Protein AF-A0A3D5HAM0-F1 (afdb_monomer)

Foldseek 3Di:
DALQLCLQPDPDCVSVVDDLCVVLVPDDLVSLVVNLVVLVVQLVPDPDLSSVLSSLVSLLCCLPPRNAVDPVAAEDDDQPPVLVVCVVVLVLVVSLVSLVVCCVVPNHHNNSSVSSSSSSVSVSLVSVLVVLVVVLCVQPPCVQLQVDQDLVSQPWAFDVQQLDDDPNFGDKFKFFFFFKDFPPVLVQCLQPNNCSSPVVSSDTDIDGFFDDDDDPVDPDDGGRQKMKMKHKDQALWEWEAEPAVRDIDTGWALVSLLPLPPDPCSLVSLLCCLLSLPRPSNRPHPDTSSSNQCVHYRHSMYMYMYIYGHPDDPPNPRLRSLRNSLRSSLCSCLRGVVFVDSDDDGDPSVVVSSLSSSCSSCSSSPVSGGSPRD

Solvent-accessible surface area (backbone atoms only — not comparable to full-atom values): 20074 Å² total; per-residue (Å²): 135,54,69,68,59,51,34,68,69,39,84,51,61,88,54,35,72,55,59,70,63,70,56,56,74,76,49,51,71,66,55,52,50,54,42,43,54,48,37,56,56,44,37,74,70,46,90,44,68,66,55,27,40,51,33,26,49,49,48,16,46,40,30,61,68,45,53,65,71,38,90,86,37,45,84,46,67,81,64,60,63,70,28,52,52,27,45,76,71,68,37,29,68,62,15,40,54,47,42,52,50,48,32,71,76,73,47,67,25,36,29,42,26,49,49,42,16,52,32,29,45,51,43,34,51,50,55,52,48,49,48,48,53,53,56,39,40,67,42,89,92,34,52,60,35,70,63,28,63,48,51,87,62,56,85,55,38,51,40,71,73,45,73,48,60,58,96,89,36,52,43,72,49,79,31,73,35,48,33,43,44,67,75,64,65,42,88,56,19,48,26,60,69,50,24,67,78,38,54,92,61,43,52,82,54,70,48,76,42,57,50,55,74,92,46,94,86,53,86,58,70,64,35,50,34,31,37,23,34,40,34,57,40,90,42,49,30,45,35,42,35,31,67,71,76,72,42,77,48,80,34,64,40,49,69,61,47,73,42,40,78,82,50,98,52,19,60,58,36,20,16,42,31,42,39,43,81,44,31,66,38,41,69,92,53,93,70,60,41,42,59,33,28,28,59,31,71,31,79,63,18,21,39,36,40,42,35,40,60,60,94,68,66,90,88,70,74,32,44,57,69,43,36,45,29,30,29,42,21,47,41,47,22,27,45,35,58,73,39,98,53,84,66,80,85,75,53,74,70,53,49,53,52,36,22,41,26,24,55,45,16,38,48,69,52,65,67,66,65,49,64,86,54,70

Radius of gyration: 24.08 Å; Cα contacts (8 Å, |Δi|>4): 640; chains: 1; bounding box: 65×46×70 Å

Structure (mmCIF, N/CA/C/O backbone):
data_AF-A0A3D5HAM0-F1
#
_entry.id   AF-A0A3D5HAM0-F1
#
loop_
_atom_site.group_PDB
_atom_site.id
_atom_site.type_symbol
_atom_site.label_atom_id
_atom_site.label_alt_id
_atom_site.label_comp_id
_atom_site.label_asym_id
_atom_site.label_entity_id
_atom_site.label_seq_id
_atom_site.pdbx_PDB_ins_code
_atom_site.Cartn_x
_atom_site.Cartn_y
_atom_site.Cartn_z
_atom_site.occupancy
_atom_site.B_iso_or_equiv
_atom_site.auth_seq_id
_atom_site.auth_comp_id
_atom_site.auth_asym_id
_atom_site.auth_atom_id
_atom_site.pdbx_PDB_model_num
ATOM 1 N N . MET A 1 1 ? -15.573 15.639 30.002 1.00 70.69 1 MET A N 1
ATOM 2 C CA . MET A 1 1 ? -14.143 15.596 29.634 1.00 70.69 1 MET A CA 1
ATOM 3 C C . MET A 1 1 ? -13.848 14.141 29.339 1.00 70.69 1 MET A C 1
ATOM 5 O O . MET A 1 1 ? -14.270 13.322 30.144 1.00 70.69 1 MET A O 1
ATOM 9 N N . SER A 1 2 ? -13.308 13.828 28.163 1.00 93.50 2 SER A N 1
ATOM 10 C CA . SER A 1 2 ? -13.129 12.442 27.709 1.00 93.50 2 SER A CA 1
ATOM 11 C C . SER A 1 2 ? -11.751 11.949 28.122 1.00 93.50 2 SER A C 1
ATOM 13 O O . SER A 1 2 ? -10.744 12.552 27.752 1.00 93.50 2 SER A O 1
ATOM 15 N N . VAL A 1 3 ? -11.723 10.850 28.871 1.00 94.75 3 VAL A N 1
ATOM 16 C CA . VAL A 1 3 ? -10.484 10.238 29.362 1.00 94.75 3 VAL A CA 1
ATOM 17 C C . VAL A 1 3 ? -9.648 9.741 28.186 1.00 94.75 3 VAL A C 1
ATOM 19 O O . VAL A 1 3 ? -8.428 9.886 28.179 1.00 94.75 3 VAL A O 1
ATOM 22 N N . LEU A 1 4 ? -10.294 9.190 27.156 1.00 96.50 4 LEU A N 1
ATOM 23 C CA . LEU A 1 4 ? -9.589 8.621 26.012 1.00 96.50 4 LEU A CA 1
ATOM 24 C C . LEU A 1 4 ? -8.980 9.686 25.097 1.00 96.50 4 LEU A C 1
ATOM 26 O O . LEU A 1 4 ? -7.901 9.464 24.548 1.00 96.50 4 LEU A O 1
ATOM 30 N N . ILE A 1 5 ? -9.616 10.852 24.958 1.00 97.00 5 ILE A N 1
ATOM 31 C CA . ILE A 1 5 ? -9.015 11.990 24.248 1.00 97.00 5 ILE A CA 1
ATOM 32 C C . ILE A 1 5 ? -7.790 12.507 25.009 1.00 97.00 5 ILE A C 1
ATOM 34 O O . ILE A 1 5 ? -6.772 12.809 24.381 1.00 97.00 5 ILE A O 1
ATOM 38 N N . ASP A 1 6 ? -7.860 12.574 26.340 1.00 95.19 6 ASP A N 1
ATOM 39 C CA . ASP A 1 6 ? -6.725 12.994 27.165 1.00 95.19 6 ASP A CA 1
ATOM 40 C C . ASP A 1 6 ? -5.535 12.033 27.000 1.00 95.19 6 ASP A C 1
ATOM 42 O O . ASP A 1 6 ? -4.405 12.493 26.839 1.00 95.19 6 ASP A O 1
ATOM 46 N N . LEU A 1 7 ? -5.782 10.717 26.910 1.00 94.44 7 LEU A N 1
ATOM 47 C CA . LEU A 1 7 ? -4.746 9.726 26.579 1.00 94.44 7 LEU A CA 1
ATOM 48 C C . LEU A 1 7 ? -4.108 9.976 25.206 1.00 94.44 7 LEU A C 1
ATOM 50 O O . LEU A 1 7 ? -2.889 9.889 25.070 1.00 94.44 7 LEU A O 1
ATOM 54 N N . ILE A 1 8 ? -4.909 10.290 24.182 1.00 94.31 8 ILE A N 1
ATOM 55 C CA . ILE A 1 8 ? -4.401 10.535 22.823 1.00 94.31 8 ILE A CA 1
ATOM 56 C C . ILE A 1 8 ? -3.530 11.797 22.777 1.00 94.31 8 ILE A C 1
ATOM 58 O O . ILE A 1 8 ? -2.503 11.805 22.100 1.00 94.31 8 ILE A O 1
ATOM 62 N N . ARG A 1 9 ? -3.929 12.864 23.476 1.00 94.38 9 ARG A N 1
ATOM 63 C CA . ARG A 1 9 ? -3.245 14.170 23.441 1.00 94.38 9 ARG A CA 1
ATOM 64 C C . ARG A 1 9 ? -2.096 14.293 24.437 1.00 94.38 9 ARG A C 1
ATOM 66 O O . ARG A 1 9 ? -1.360 15.280 24.389 1.00 94.38 9 ARG A O 1
ATOM 73 N N . ALA A 1 10 ? -1.964 13.341 25.355 1.00 92.88 10 ALA A N 1
ATOM 74 C CA . ALA A 1 10 ? -0.948 13.372 26.389 1.00 92.88 10 ALA A CA 1
ATOM 75 C C . ALA A 1 10 ? 0.463 13.438 25.786 1.00 92.88 10 ALA A C 1
ATOM 77 O O . ALA A 1 10 ? 0.860 12.615 24.963 1.00 92.88 10 ALA A O 1
ATOM 78 N N . THR A 1 11 ? 1.239 14.417 26.244 1.00 89.38 11 THR A N 1
ATOM 79 C CA . THR A 1 11 ? 2.674 14.527 25.950 1.00 89.38 11 THR A CA 1
ATOM 80 C C . THR A 1 11 ? 3.533 13.851 27.016 1.00 89.38 11 THR A C 1
ATOM 82 O O . THR A 1 11 ? 4.678 13.499 26.745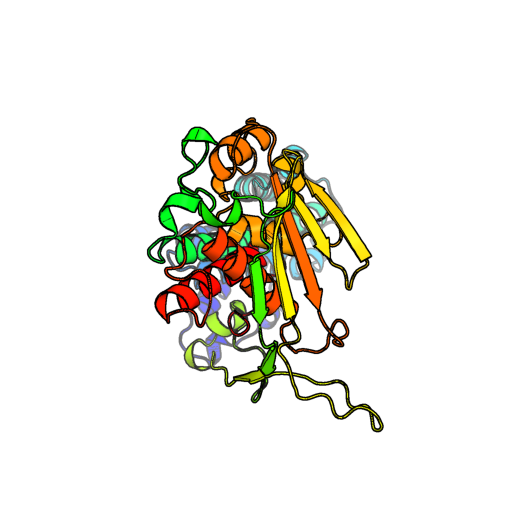 1.00 89.38 11 THR A O 1
ATOM 85 N N . ASP A 1 12 ? 2.987 13.659 28.218 1.00 90.94 12 ASP A N 1
ATOM 86 C CA . ASP A 1 12 ? 3.627 12.926 29.305 1.00 90.94 12 ASP A CA 1
ATOM 87 C C . ASP A 1 12 ? 3.545 11.405 29.057 1.00 90.94 12 ASP A C 1
ATOM 89 O O . ASP A 1 12 ? 2.431 10.870 28.989 1.00 90.94 12 ASP A O 1
ATOM 93 N N . PRO A 1 13 ? 4.684 10.687 28.961 1.00 87.75 13 PRO A N 1
ATOM 94 C CA . PRO A 1 13 ? 4.701 9.246 28.716 1.00 87.75 13 PRO A CA 1
ATOM 95 C C . PRO A 1 13 ? 3.911 8.433 29.745 1.00 87.75 13 PRO A C 1
ATOM 97 O O . PRO A 1 13 ? 3.256 7.462 29.378 1.00 87.75 13 PRO A O 1
ATOM 100 N N . ALA A 1 14 ? 3.902 8.842 31.022 1.00 91.25 14 ALA A N 1
ATOM 101 C CA . ALA A 1 14 ? 3.184 8.104 32.065 1.00 91.25 14 ALA A CA 1
ATOM 102 C C . ALA A 1 14 ? 1.659 8.102 31.854 1.00 91.25 14 ALA A C 1
ATOM 104 O O . ALA A 1 14 ? 0.966 7.192 32.317 1.00 91.25 14 ALA A O 1
ATOM 105 N N . THR A 1 15 ? 1.141 9.099 31.137 1.00 91.19 15 THR A N 1
ATOM 106 C CA . THR A 1 15 ? -0.264 9.174 30.729 1.00 91.19 15 THR A CA 1
ATOM 107 C C . THR A 1 15 ? -0.470 8.570 29.340 1.00 91.19 15 THR A C 1
ATOM 109 O O . THR A 1 15 ? -1.330 7.711 29.168 1.00 91.19 15 THR A O 1
ATOM 112 N N . ARG A 1 16 ? 0.346 8.965 28.356 1.00 88.12 16 ARG A N 1
ATOM 113 C CA . ARG A 1 16 ? 0.232 8.545 26.948 1.00 88.12 16 ARG A CA 1
ATOM 114 C C . ARG A 1 16 ? 0.349 7.031 26.759 1.00 88.12 16 ARG A C 1
ATOM 116 O O . ARG A 1 16 ? -0.377 6.454 25.952 1.00 88.12 16 ARG A O 1
ATOM 123 N N . ASP A 1 17 ? 1.247 6.388 27.504 1.00 88.69 17 ASP A N 1
ATOM 124 C CA . ASP A 1 17 ? 1.588 4.974 27.314 1.00 88.69 17 ASP A CA 1
ATOM 125 C C . ASP A 1 17 ? 0.635 4.030 28.081 1.00 88.69 17 ASP A C 1
ATOM 127 O O . ASP A 1 17 ? 0.865 2.820 28.167 1.00 88.69 17 ASP A O 1
ATOM 131 N N . GLN A 1 18 ? -0.462 4.555 28.639 1.00 92.19 18 GLN A N 1
ATOM 132 C CA . GLN A 1 18 ? -1.495 3.740 29.271 1.00 92.19 18 GLN A CA 1
ATOM 133 C C . GLN A 1 18 ? -2.333 2.995 28.226 1.00 92.19 18 GLN A C 1
ATOM 135 O O . GLN A 1 18 ? -2.742 3.532 27.195 1.00 92.19 18 GLN A O 1
ATOM 140 N N . ALA A 1 19 ? -2.631 1.728 28.511 1.00 92.94 19 ALA A N 1
ATOM 141 C CA . ALA A 1 19 ? -3.446 0.911 27.627 1.00 92.94 19 ALA A CA 1
ATOM 142 C C . ALA A 1 19 ? -4.915 1.359 27.655 1.00 92.94 19 ALA A C 1
ATOM 144 O O . ALA A 1 19 ? -5.511 1.449 28.727 1.00 92.94 19 ALA A O 1
ATOM 145 N N . LEU A 1 20 ? -5.536 1.489 26.477 1.00 94.69 20 LEU A N 1
ATOM 146 C CA . LEU A 1 20 ? -6.986 1.696 26.319 1.00 94.69 20 LEU A CA 1
ATOM 147 C C . LEU A 1 20 ? -7.808 0.741 27.205 1.00 94.69 20 LEU A C 1
ATOM 149 O O . LEU A 1 20 ? -8.754 1.138 27.881 1.00 94.69 20 LEU A O 1
ATOM 153 N N . ASN A 1 21 ? -7.390 -0.525 27.238 1.00 94.62 21 ASN A N 1
ATOM 154 C CA . ASN A 1 21 ? -8.035 -1.584 28.003 1.00 94.62 21 ASN A CA 1
ATOM 155 C C . ASN A 1 21 ? -8.110 -1.288 29.516 1.00 94.62 21 ASN A C 1
ATOM 157 O O . ASN A 1 21 ? -9.056 -1.727 30.161 1.00 94.62 21 ASN A O 1
ATOM 161 N N . ALA A 1 22 ? -7.163 -0.528 30.083 1.00 94.19 22 ALA A N 1
ATOM 162 C CA . ALA A 1 22 ? -7.180 -0.175 31.504 1.00 94.19 22 ALA A CA 1
ATOM 163 C C . ALA A 1 22 ? -8.411 0.673 31.870 1.00 94.19 22 ALA A C 1
ATOM 165 O O . ALA A 1 22 ? -9.035 0.447 32.905 1.00 94.19 22 ALA A O 1
ATOM 166 N N . PHE A 1 23 ? -8.805 1.594 30.986 1.00 94.56 23 PHE A N 1
ATOM 167 C CA . PHE A 1 23 ? -10.046 2.349 31.130 1.00 94.56 23 PHE A CA 1
ATOM 168 C C . PHE A 1 23 ? -11.264 1.471 30.806 1.00 94.56 23 PHE A C 1
ATOM 170 O O . PHE A 1 23 ? -12.176 1.337 31.622 1.00 94.56 23 PHE A O 1
ATOM 177 N N . CYS A 1 24 ? -11.261 0.806 29.645 1.00 95.81 24 CYS A N 1
ATOM 178 C CA . CYS A 1 24 ? -12.450 0.117 29.140 1.00 95.81 24 CYS A CA 1
ATOM 179 C C . CYS A 1 24 ? -12.922 -1.066 29.999 1.00 95.81 24 CYS A C 1
ATOM 181 O O . CYS A 1 24 ? -14.103 -1.389 29.966 1.00 95.81 24 CYS A O 1
ATOM 183 N N . GLN A 1 25 ? -12.040 -1.716 30.766 1.00 92.94 25 GLN A N 1
ATOM 184 C CA . GLN A 1 25 ? -12.426 -2.838 31.634 1.00 92.94 25 GLN A CA 1
ATOM 185 C C . GLN A 1 25 ? -13.289 -2.432 32.832 1.00 92.94 25 GLN A C 1
ATOM 187 O O . GLN A 1 25 ? -14.061 -3.253 33.322 1.00 92.94 25 GLN A O 1
ATOM 192 N N . SER A 1 26 ? -13.130 -1.204 33.328 1.00 93.06 26 SER A N 1
ATOM 193 C CA . SER A 1 26 ? -13.874 -0.708 34.495 1.00 93.06 26 SER A CA 1
ATOM 194 C C . SER A 1 26 ? -15.032 0.219 34.121 1.00 93.06 26 SER A C 1
ATOM 196 O O . SER A 1 26 ? -15.897 0.477 34.959 1.00 93.06 26 SER A O 1
ATOM 198 N N . ALA A 1 27 ? -15.067 0.691 32.873 1.00 96.00 27 ALA A N 1
ATOM 199 C CA . ALA A 1 27 ? -16.116 1.556 32.359 1.00 96.00 27 ALA A CA 1
ATOM 200 C C . ALA A 1 27 ? -17.463 0.824 32.226 1.00 96.00 27 ALA A C 1
ATOM 202 O O . ALA A 1 27 ? -17.538 -0.326 31.788 1.00 96.00 27 ALA A O 1
ATOM 203 N N . THR A 1 28 ? -18.549 1.516 32.565 1.00 96.75 28 THR A N 1
ATOM 204 C CA . THR A 1 28 ? -19.911 1.061 32.263 1.00 96.75 28 THR A CA 1
ATOM 205 C C . THR A 1 28 ? -20.199 1.171 30.765 1.00 96.75 28 THR A C 1
ATOM 207 O O . THR A 1 28 ? -19.518 1.905 30.044 1.00 96.75 28 THR A O 1
ATOM 210 N N . LEU A 1 29 ? -21.247 0.492 30.281 1.00 96.56 29 LEU A N 1
ATOM 211 C CA . LEU A 1 29 ? -21.664 0.617 28.880 1.00 96.56 29 LEU A CA 1
ATOM 212 C C . LEU A 1 29 ? -21.918 2.081 28.496 1.00 96.56 29 LEU A C 1
ATOM 214 O O . LEU A 1 29 ? -21.442 2.525 27.456 1.00 96.56 29 LEU A O 1
ATOM 218 N N . GLN A 1 30 ? -22.607 2.842 29.351 1.00 96.50 30 GLN A N 1
ATOM 219 C CA . GLN A 1 30 ? -22.874 4.256 29.089 1.00 96.50 30 GLN A CA 1
ATOM 220 C C . GLN A 1 30 ? -21.579 5.069 28.967 1.00 96.50 30 GLN A C 1
ATOM 222 O O . GLN A 1 30 ? -21.437 5.833 28.021 1.00 96.50 30 GLN A O 1
ATOM 227 N N . GLN A 1 31 ? -20.604 4.855 29.857 1.00 97.44 31 GLN A N 1
ATOM 228 C CA . GLN A 1 31 ? -19.311 5.542 29.777 1.00 97.44 31 GLN A CA 1
ATOM 229 C C . GLN A 1 31 ? -18.562 5.211 28.481 1.00 97.44 31 GLN A C 1
ATOM 231 O O . GLN A 1 31 ? -17.973 6.099 27.874 1.00 97.44 31 GLN A O 1
ATOM 236 N N . LEU A 1 32 ? -18.602 3.953 28.029 1.00 97.81 32 LEU A N 1
ATOM 237 C CA . LEU A 1 32 ? -18.005 3.566 26.747 1.00 97.81 32 LEU A CA 1
ATOM 238 C C . LEU A 1 32 ? -18.686 4.266 25.564 1.00 97.81 32 LEU A C 1
ATOM 240 O O . LEU A 1 32 ? -17.996 4.700 24.644 1.00 97.81 32 LEU A O 1
ATOM 244 N N . LEU A 1 33 ? -20.017 4.381 25.580 1.00 97.81 33 LEU A N 1
ATOM 245 C CA . LEU A 1 33 ? -20.775 5.066 24.530 1.00 97.81 33 LEU A CA 1
ATOM 246 C C . LEU A 1 33 ? -20.498 6.575 24.517 1.00 97.81 33 LEU A C 1
ATOM 248 O O . LEU A 1 33 ? -20.276 7.128 23.441 1.00 97.81 33 LEU A O 1
ATOM 252 N N . ASP A 1 34 ? -20.439 7.211 25.688 1.00 98.00 34 ASP A N 1
ATOM 253 C CA . ASP A 1 34 ? -20.113 8.635 25.829 1.00 98.00 34 ASP A CA 1
ATOM 254 C C . ASP A 1 34 ? -18.693 8.932 25.310 1.00 98.00 34 ASP A C 1
ATOM 256 O O . ASP A 1 34 ? -18.464 9.912 24.598 1.00 98.00 34 ASP A O 1
ATOM 260 N N . GLU A 1 35 ? -17.728 8.059 25.614 1.00 98.31 35 GLU A N 1
ATOM 261 C CA . GLU A 1 35 ? -16.364 8.158 25.085 1.00 98.31 35 GLU A CA 1
ATOM 262 C C . GLU A 1 35 ? -16.312 7.923 23.570 1.00 98.31 35 GLU A C 1
ATOM 264 O O . GLU A 1 35 ? -15.568 8.614 22.875 1.00 98.31 35 GLU A O 1
ATOM 269 N N . CYS A 1 36 ? -17.119 7.005 23.024 1.00 98.44 36 CYS A N 1
ATOM 270 C CA . CYS A 1 36 ? -17.223 6.823 21.573 1.00 98.44 36 CYS A CA 1
ATOM 271 C C . CYS A 1 36 ? -17.775 8.078 20.885 1.00 98.44 36 CYS A C 1
ATOM 273 O O . CYS A 1 36 ? -17.223 8.511 19.876 1.00 98.44 36 CYS A O 1
ATOM 275 N N . GLU A 1 37 ? -18.823 8.701 21.430 1.00 98.19 37 GLU A N 1
ATOM 276 C CA . GLU A 1 37 ? -19.368 9.951 20.886 1.00 98.19 37 GLU A CA 1
ATOM 277 C C . GLU A 1 37 ? -18.330 11.083 20.940 1.00 98.19 37 GLU A C 1
ATOM 279 O O . GLU A 1 37 ? -18.140 11.812 19.961 1.00 98.19 37 GLU A O 1
ATOM 284 N N . ALA A 1 38 ? -17.592 11.196 22.048 1.00 98.44 38 ALA A N 1
ATOM 285 C CA . ALA A 1 38 ? -16.516 12.171 22.181 1.00 98.44 38 ALA A CA 1
ATOM 286 C C . ALA A 1 38 ? -15.382 11.937 21.166 1.00 98.44 38 ALA A C 1
ATOM 288 O O . ALA A 1 38 ? -14.956 12.884 20.501 1.00 98.44 38 ALA A O 1
ATOM 289 N N . LEU A 1 39 ? -14.916 10.692 21.011 1.00 98.56 39 LEU A N 1
ATOM 290 C CA . LEU A 1 39 ? -13.884 10.313 20.039 1.00 98.56 39 LEU A CA 1
ATOM 291 C C . LEU A 1 39 ? -14.333 10.563 18.592 1.00 98.56 39 LEU A C 1
ATOM 293 O O . LEU A 1 39 ? -13.528 11.013 17.774 1.00 98.56 39 LEU A O 1
ATOM 297 N N . GLU A 1 40 ? -15.608 10.318 18.283 1.00 98.25 40 GLU A N 1
ATOM 298 C CA . GLU A 1 40 ? -16.196 10.591 16.970 1.00 98.25 40 GLU A CA 1
ATOM 299 C C . GLU A 1 40 ? -16.175 12.092 16.653 1.00 98.25 40 GLU A C 1
ATOM 301 O O . GLU A 1 40 ? -15.695 12.499 15.597 1.00 98.25 40 GLU A O 1
ATOM 306 N N . MET A 1 41 ? -16.609 12.948 17.582 1.00 97.94 41 MET A N 1
ATOM 307 C CA . MET A 1 41 ? -16.508 14.402 17.393 1.00 97.94 41 MET A CA 1
ATOM 308 C C . MET A 1 41 ? -15.049 14.863 17.275 1.00 97.94 41 MET A C 1
ATOM 310 O O . MET A 1 41 ? -14.718 15.715 16.447 1.00 97.94 41 MET A O 1
ATOM 314 N N . PHE A 1 42 ? -14.163 14.288 18.087 1.00 98.12 42 PHE A N 1
ATOM 315 C CA . PHE A 1 42 ? -12.750 14.641 18.125 1.00 98.12 42 PHE A CA 1
ATOM 316 C C . PHE A 1 42 ? -12.017 14.324 16.820 1.00 98.12 42 PHE A C 1
ATOM 318 O O . PHE A 1 42 ? -11.292 15.184 16.317 1.00 98.12 42 PHE A O 1
ATOM 325 N N . ARG A 1 43 ? -12.231 13.140 16.228 1.00 97.31 43 ARG A N 1
ATOM 326 C CA . ARG A 1 43 ? -11.562 12.769 14.968 1.00 97.31 43 ARG A CA 1
ATOM 327 C C . ARG A 1 43 ? -11.953 13.677 13.799 1.00 97.31 43 ARG A C 1
ATOM 329 O O . ARG A 1 43 ? -11.129 13.902 12.924 1.00 97.31 43 ARG A O 1
ATOM 336 N N . HIS A 1 44 ? -13.177 14.212 13.778 1.00 96.69 44 HIS A N 1
ATOM 337 C CA . HIS A 1 44 ? -13.612 15.147 12.730 1.00 96.69 44 HIS A CA 1
ATOM 338 C C . HIS A 1 44 ? -13.015 16.544 12.912 1.00 96.69 44 HIS A C 1
ATOM 340 O O . HIS A 1 44 ? -12.751 17.236 11.932 1.00 96.69 44 HIS A O 1
ATOM 346 N N . ALA A 1 45 ? -12.804 16.968 14.160 1.00 96.81 45 ALA A N 1
ATOM 347 C CA . ALA A 1 45 ? -12.289 18.297 14.479 1.00 96.81 45 ALA A CA 1
ATOM 348 C C . ALA A 1 45 ? -10.753 18.385 14.460 1.00 96.81 45 ALA A C 1
ATOM 350 O O . ALA A 1 45 ? -10.203 19.464 14.228 1.00 96.81 45 ALA A O 1
ATOM 351 N N . SER A 1 46 ? -10.051 17.283 14.737 1.00 95.94 46 SER A N 1
ATOM 352 C CA . SER A 1 46 ? -8.592 17.292 14.830 1.00 95.94 46 SER A CA 1
ATOM 353 C C . SER A 1 46 ? -7.935 17.473 13.454 1.00 95.94 46 SER A C 1
ATOM 355 O O . SER A 1 46 ? -8.275 16.751 12.519 1.00 95.94 46 SER A O 1
ATOM 357 N N . PRO A 1 47 ? -6.940 18.370 13.309 1.00 94.06 47 PRO A N 1
ATOM 358 C CA . PRO A 1 47 ? -6.112 18.460 12.106 1.00 94.06 47 PRO A CA 1
ATOM 359 C C . PRO A 1 47 ? -4.945 17.455 12.102 1.00 94.06 47 PRO A C 1
ATOM 361 O O . PRO A 1 47 ? -4.216 17.362 11.115 1.00 94.06 47 PRO A O 1
ATOM 364 N N . SER A 1 48 ? -4.712 16.746 13.211 1.00 94.38 48 SER A N 1
ATOM 365 C CA . SER A 1 48 ? -3.575 15.845 13.378 1.00 94.38 48 SER A CA 1
ATOM 366 C C . SER A 1 48 ? -3.920 14.447 12.880 1.00 94.38 48 SER A C 1
ATOM 368 O O . SER A 1 48 ? -4.790 13.778 13.434 1.00 94.38 48 SER A O 1
ATOM 370 N N . LEU A 1 49 ? -3.180 13.964 11.879 1.00 92.75 49 LEU A N 1
ATOM 371 C CA . LEU A 1 49 ? -3.317 12.589 11.389 1.00 92.75 49 LEU A CA 1
ATOM 372 C C . LEU A 1 49 ? -3.163 11.565 12.521 1.00 92.75 49 LEU A C 1
ATOM 374 O O . LEU A 1 49 ? -3.895 10.581 12.564 1.00 92.75 49 LEU A O 1
ATOM 378 N N . TYR A 1 50 ? -2.222 11.802 13.438 1.00 93.31 50 TYR A N 1
ATOM 379 C CA . TYR A 1 50 ? -2.001 10.937 14.592 1.00 93.31 50 TYR A CA 1
ATOM 380 C C . TYR A 1 50 ? -3.249 10.824 15.459 1.00 93.31 50 TYR A C 1
ATOM 382 O O . TYR A 1 50 ? -3.722 9.720 15.721 1.00 93.31 50 TYR A O 1
ATOM 390 N N . GLU A 1 51 ? -3.820 11.960 15.843 1.00 95.25 51 GLU A N 1
ATOM 391 C CA . GLU A 1 51 ? -4.997 12.000 16.704 1.00 95.25 51 GLU A CA 1
ATOM 392 C C . GLU A 1 51 ? -6.211 11.350 16.026 1.00 95.25 51 GLU A C 1
ATOM 394 O O . GLU A 1 51 ? -6.903 10.545 16.650 1.00 95.25 51 GLU A O 1
ATOM 399 N N . GLN A 1 52 ? -6.424 11.627 14.734 1.00 96.31 52 GLN A N 1
ATOM 400 C CA . GLN A 1 52 ? -7.489 11.015 13.936 1.00 96.31 52 GLN A CA 1
ATOM 401 C C . GLN A 1 52 ? -7.361 9.490 13.883 1.00 96.31 52 GLN A C 1
ATOM 403 O O . GLN A 1 52 ? -8.321 8.766 14.150 1.00 96.31 52 GLN A O 1
ATOM 408 N N . VAL A 1 53 ? -6.169 8.989 13.548 1.00 95.19 53 VAL A N 1
ATOM 409 C CA . VAL A 1 53 ? -5.907 7.552 13.423 1.00 95.19 53 VAL A CA 1
ATOM 410 C C . VAL A 1 53 ? -6.047 6.864 14.780 1.00 95.19 53 VAL A C 1
ATOM 412 O O . VAL A 1 53 ? -6.724 5.841 14.870 1.00 95.19 53 VAL A O 1
ATOM 415 N N . ARG A 1 54 ? -5.488 7.434 15.855 1.00 95.06 54 ARG A N 1
ATOM 416 C CA . ARG A 1 54 ? -5.637 6.886 17.212 1.00 95.06 54 ARG A CA 1
ATOM 417 C C . ARG A 1 54 ? -7.102 6.821 17.636 1.00 95.06 54 ARG A C 1
ATOM 419 O O . ARG A 1 54 ? -7.529 5.778 18.124 1.00 95.06 54 ARG A O 1
ATOM 426 N N . ALA A 1 55 ? -7.882 7.873 17.387 1.00 97.50 55 ALA A N 1
ATOM 427 C CA . ALA A 1 55 ? -9.310 7.883 17.688 1.00 97.50 55 ALA A CA 1
ATOM 428 C C . ALA A 1 55 ? -10.072 6.795 16.912 1.00 97.50 55 ALA A C 1
ATOM 430 O O . ALA A 1 55 ? -10.846 6.053 17.512 1.00 97.50 55 ALA A O 1
ATOM 431 N N . LEU A 1 56 ? -9.801 6.625 15.611 1.00 98.12 56 LEU A N 1
ATOM 432 C CA . LEU A 1 56 ? -10.403 5.564 14.789 1.00 98.12 56 LEU A CA 1
ATOM 433 C C . LEU A 1 56 ? -10.088 4.160 15.326 1.00 98.12 56 LEU A C 1
ATOM 435 O O . LEU A 1 56 ? -10.975 3.308 15.387 1.00 98.12 56 LEU A O 1
ATOM 439 N N . PHE A 1 57 ? -8.846 3.908 15.748 1.00 96.88 57 PHE A N 1
ATOM 440 C CA . PHE A 1 57 ? -8.467 2.604 16.297 1.00 96.88 57 PHE A CA 1
ATOM 441 C C . PHE A 1 57 ? -8.970 2.377 17.728 1.00 96.88 57 PHE A C 1
ATOM 443 O O . PHE A 1 57 ? -9.262 1.233 18.081 1.00 96.88 57 PHE A O 1
ATOM 450 N N . PHE A 1 58 ? -9.148 3.432 18.527 1.00 97.81 58 PHE A N 1
ATOM 451 C CA . PHE A 1 58 ? -9.836 3.346 19.817 1.00 97.81 58 PHE A CA 1
ATOM 452 C C . PHE A 1 58 ? -11.319 3.015 19.622 1.00 97.81 58 PHE A C 1
ATOM 454 O O . PHE A 1 58 ? -11.800 2.057 20.220 1.00 97.81 58 PHE A O 1
ATOM 461 N N . LEU A 1 59 ? -12.012 3.716 18.719 1.00 98.69 59 LEU A N 1
ATOM 462 C CA . LEU A 1 59 ? -13.401 3.428 18.341 1.00 98.69 59 LEU A CA 1
ATOM 463 C C . LEU A 1 59 ? -13.564 1.985 17.849 1.00 98.69 59 LEU A C 1
ATOM 465 O O . LEU A 1 59 ? -14.435 1.255 18.324 1.00 98.69 59 LEU A O 1
ATOM 469 N N . T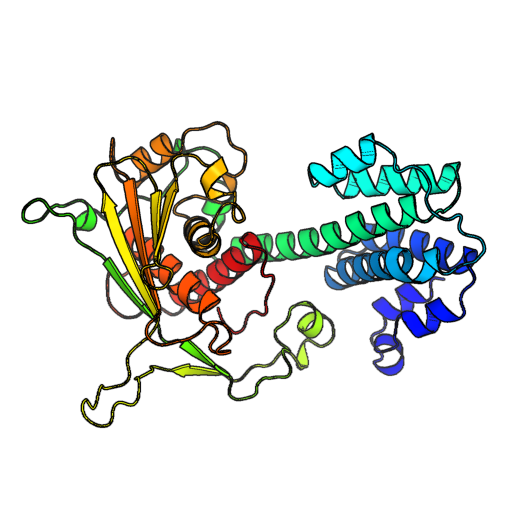YR A 1 60 ? -12.676 1.538 16.956 1.00 98.56 60 TYR A N 1
ATOM 470 C CA . TYR A 1 60 ? -12.618 0.144 16.520 1.00 98.56 60 TYR A CA 1
ATOM 471 C C . TYR A 1 60 ? -12.491 -0.820 17.705 1.00 98.56 60 TYR A C 1
ATOM 473 O O . TYR A 1 60 ? -13.274 -1.765 17.806 1.00 98.56 60 TYR A O 1
ATOM 481 N N . ALA A 1 61 ? -11.520 -0.601 18.593 1.00 98.12 61 ALA A N 1
ATOM 482 C CA . ALA A 1 61 ? -11.256 -1.504 19.706 1.00 98.12 61 ALA A CA 1
ATOM 483 C C . ALA A 1 61 ? -12.428 -1.556 20.699 1.00 98.12 61 ALA A C 1
ATOM 485 O O . ALA A 1 61 ? -12.813 -2.646 21.125 1.00 98.12 61 ALA A O 1
ATOM 486 N N . ILE A 1 62 ? -13.042 -0.411 21.013 1.00 98.38 62 ILE A N 1
ATOM 487 C CA . ILE A 1 62 ? -14.202 -0.327 21.908 1.00 98.38 62 ILE A CA 1
ATOM 488 C C . ILE A 1 62 ? -15.383 -1.109 21.332 1.00 98.38 62 ILE A C 1
ATOM 490 O O . ILE A 1 62 ? -15.902 -2.009 21.996 1.00 98.38 62 ILE A O 1
ATOM 494 N N . HIS A 1 63 ? -15.755 -0.850 20.077 1.00 98.38 63 HIS A N 1
ATOM 495 C CA . HIS A 1 63 ? -16.850 -1.566 19.423 1.00 98.38 63 HIS A CA 1
ATOM 496 C C . HIS A 1 63 ? -16.551 -3.052 19.198 1.00 98.38 63 HIS A C 1
ATOM 498 O O . HIS A 1 63 ? -17.461 -3.877 19.234 1.00 98.38 63 HIS A O 1
ATOM 504 N N . ARG A 1 64 ? -15.288 -3.430 18.973 1.00 97.62 64 ARG A N 1
ATOM 505 C CA . ARG A 1 64 ? -14.933 -4.822 18.672 1.00 97.62 64 ARG A CA 1
ATOM 506 C C . ARG A 1 64 ? -14.810 -5.702 19.911 1.00 97.62 64 ARG A C 1
ATOM 508 O O . ARG A 1 64 ? -15.138 -6.889 19.818 1.00 97.62 64 ARG A O 1
ATOM 515 N N . PHE A 1 65 ? -14.277 -5.154 21.005 1.00 96.81 65 PHE A N 1
ATOM 516 C CA . PHE A 1 65 ? -13.785 -5.936 22.143 1.00 96.81 65 PHE A CA 1
ATOM 517 C C . PHE A 1 65 ? -14.374 -5.540 23.500 1.00 96.81 65 PHE A C 1
ATOM 519 O O . PHE A 1 65 ? -14.262 -6.340 24.424 1.00 96.81 65 PHE A O 1
ATOM 526 N N . HIS A 1 66 ? -14.982 -4.357 23.643 1.00 97.00 66 HIS A N 1
ATOM 527 C CA . HIS A 1 66 ? -15.435 -3.856 24.949 1.00 97.00 66 HIS A CA 1
ATOM 528 C C . HIS A 1 66 ? -16.953 -3.695 25.051 1.00 97.00 66 HIS A C 1
ATOM 530 O O . HIS A 1 66 ? -17.550 -4.159 26.014 1.00 97.00 66 HIS A O 1
ATOM 536 N N . ILE A 1 67 ? -17.611 -3.099 24.054 1.00 96.44 67 ILE A N 1
ATOM 537 C CA . ILE A 1 67 ? -19.078 -2.990 24.060 1.00 96.44 67 ILE A CA 1
ATOM 538 C C . ILE A 1 67 ? -19.744 -4.381 24.042 1.00 96.44 67 ILE A C 1
ATOM 540 O O . ILE A 1 67 ? -20.583 -4.625 24.909 1.00 96.44 67 ILE A O 1
ATOM 544 N N . PRO A 1 68 ? -19.346 -5.334 23.168 1.00 94.81 68 PRO A N 1
ATOM 545 C CA . PRO A 1 68 ? -19.982 -6.656 23.109 1.00 94.81 68 PRO A CA 1
ATOM 546 C C . PRO A 1 68 ? -19.829 -7.508 24.379 1.00 94.81 68 PRO A C 1
ATOM 548 O O . PRO A 1 68 ? -20.511 -8.515 24.532 1.00 94.81 68 PRO A O 1
ATOM 551 N N . THR A 1 69 ? -18.914 -7.160 25.295 1.00 92.88 69 THR A N 1
ATOM 552 C CA . THR A 1 69 ? -18.736 -7.909 26.551 1.00 92.88 69 THR A CA 1
ATOM 553 C C . THR A 1 69 ? -19.681 -7.442 27.657 1.00 92.88 69 THR A C 1
ATOM 555 O O . THR A 1 69 ? -19.768 -8.096 28.700 1.00 92.88 69 THR A O 1
ATOM 558 N N . SER A 1 70 ? -20.396 -6.330 27.458 1.00 92.88 70 SER A N 1
ATOM 559 C CA . SER A 1 70 ? -21.402 -5.853 28.404 1.00 92.88 70 SER A CA 1
ATOM 560 C C . SER A 1 70 ? -22.661 -6.718 28.358 1.00 92.88 70 SER A C 1
ATOM 562 O O . SER A 1 70 ? -23.202 -7.008 27.297 1.00 92.88 70 SER A O 1
ATOM 564 N N . LYS A 1 71 ? -23.190 -7.069 29.535 1.00 90.44 71 LYS A N 1
ATOM 565 C CA . LYS A 1 71 ? -24.450 -7.825 29.666 1.00 90.44 71 LYS A CA 1
ATOM 566 C C . LYS A 1 71 ? -25.683 -7.040 29.205 1.00 90.44 71 LYS A C 1
ATOM 568 O O . LYS A 1 71 ? -26.738 -7.635 29.019 1.00 90.44 71 LYS A O 1
ATOM 573 N N . GLU A 1 72 ? -25.558 -5.722 29.079 1.00 91.38 72 GLU A N 1
ATOM 574 C CA . GLU A 1 72 ? -26.623 -4.823 28.622 1.00 91.38 72 GLU A CA 1
ATOM 575 C C . GLU A 1 72 ? -26.758 -4.804 27.090 1.00 91.38 72 GLU A C 1
ATOM 577 O O . GLU A 1 72 ? -27.736 -4.275 26.566 1.00 91.38 72 GLU A O 1
ATOM 582 N N . VAL A 1 73 ? -25.797 -5.384 26.363 1.00 93.44 73 VAL A N 1
ATOM 583 C CA . VAL A 1 73 ? -25.792 -5.437 24.898 1.00 93.44 73 VAL A CA 1
ATOM 584 C C . VAL A 1 73 ? -26.450 -6.730 24.433 1.00 93.44 73 VAL A C 1
ATOM 586 O O . VAL A 1 73 ? -26.080 -7.828 24.847 1.00 93.44 73 VAL A O 1
ATOM 589 N N . ALA A 1 74 ? -27.455 -6.601 23.567 1.00 89.81 74 ALA A N 1
ATOM 590 C CA . ALA A 1 74 ? -28.155 -7.757 23.028 1.00 89.81 74 ALA A CA 1
ATOM 591 C C . ALA A 1 74 ? -27.270 -8.520 22.021 1.00 89.81 74 ALA A C 1
ATOM 593 O O . ALA A 1 74 ? -26.675 -7.890 21.134 1.00 89.81 74 ALA A O 1
ATOM 594 N N . PRO A 1 75 ? -27.229 -9.865 22.090 1.00 90.56 75 PRO A N 1
ATOM 595 C CA . PRO A 1 75 ? -26.493 -10.656 21.121 1.00 90.56 75 PRO A CA 1
ATOM 596 C C . PRO A 1 75 ? -27.157 -10.586 19.741 1.00 90.56 75 PRO A C 1
ATOM 598 O O . PRO A 1 75 ? -28.380 -10.666 19.606 1.00 90.56 75 PRO A O 1
ATOM 601 N N . GLY A 1 76 ? -26.342 -10.465 18.696 1.00 88.94 76 GLY A N 1
ATOM 602 C CA . GLY A 1 76 ? -26.807 -10.334 17.313 1.00 88.94 76 GLY A CA 1
ATOM 603 C C . GLY A 1 76 ? -27.427 -8.967 16.988 1.00 88.94 76 GLY A C 1
ATOM 604 O O . GLY A 1 76 ? -26.830 -7.922 17.241 1.00 88.94 76 GLY A O 1
ATOM 605 N N . GLY A 1 77 ? -28.600 -8.973 16.353 1.00 91.12 77 GLY A N 1
ATOM 606 C CA . GLY A 1 77 ? -29.296 -7.778 15.859 1.00 91.12 77 GLY A CA 1
ATOM 607 C C . GLY A 1 77 ? -28.982 -7.427 14.399 1.00 91.12 77 GLY A C 1
ATOM 608 O O . GLY A 1 77 ? -27.988 -7.873 13.825 1.00 91.12 77 GLY A O 1
ATOM 609 N N . LEU A 1 78 ? -29.879 -6.658 13.779 1.00 94.31 78 LEU A N 1
ATOM 610 C CA . LEU A 1 78 ? -29.855 -6.385 12.341 1.00 94.31 78 LEU A CA 1
ATOM 611 C C . LEU A 1 78 ? -28.891 -5.247 11.999 1.00 94.31 78 LEU A C 1
ATOM 613 O O . LEU A 1 78 ? -28.903 -4.195 12.630 1.00 94.31 78 LEU A O 1
ATOM 617 N N . ILE A 1 79 ? -28.087 -5.451 10.957 1.00 96.69 79 ILE A N 1
ATOM 618 C CA . ILE A 1 79 ? -27.252 -4.400 10.373 1.00 96.69 79 ILE A CA 1
ATOM 619 C C . ILE A 1 79 ? -28.080 -3.702 9.282 1.00 96.69 79 ILE A C 1
ATOM 621 O O . ILE A 1 79 ? -28.617 -4.397 8.415 1.00 96.69 79 ILE A O 1
ATOM 625 N N . PRO A 1 80 ? -28.201 -2.361 9.293 1.00 96.56 80 PRO A N 1
ATOM 626 C CA . PRO A 1 80 ? -28.885 -1.627 8.232 1.00 96.56 80 PRO A CA 1
ATOM 627 C C . PRO A 1 80 ? -28.287 -1.937 6.853 1.00 96.56 80 PRO A C 1
ATOM 629 O O . PRO A 1 80 ? -27.087 -1.739 6.650 1.00 96.56 80 PRO A O 1
ATOM 632 N N . ALA A 1 81 ? -29.123 -2.390 5.912 1.00 96.69 81 ALA A N 1
ATOM 633 C CA . ALA A 1 81 ? -28.691 -2.811 4.576 1.00 96.69 81 ALA A CA 1
ATOM 634 C C . ALA A 1 81 ? -27.940 -1.698 3.828 1.00 96.69 81 ALA A C 1
ATOM 636 O O . ALA A 1 81 ? -26.832 -1.926 3.358 1.00 96.69 81 ALA A O 1
ATOM 637 N N . ASP A 1 82 ? -28.470 -0.471 3.832 1.00 96.25 82 ASP A N 1
ATOM 638 C CA . ASP A 1 82 ? -27.824 0.671 3.171 1.00 96.25 82 ASP A CA 1
ATOM 639 C C . ASP A 1 82 ? -26.416 0.954 3.721 1.00 96.25 82 ASP A C 1
ATOM 641 O O . ASP A 1 82 ? -25.505 1.290 2.970 1.00 96.25 82 ASP A O 1
ATOM 645 N N . GLY A 1 83 ? -26.222 0.805 5.038 1.00 96.75 83 GLY A N 1
ATOM 646 C CA . GLY A 1 83 ? -24.909 0.999 5.658 1.00 96.75 83 GLY A CA 1
ATOM 647 C C . GLY A 1 83 ? -23.934 -0.125 5.306 1.00 96.75 83 GLY A C 1
ATOM 648 O O . GLY A 1 83 ? -22.737 0.111 5.148 1.00 96.75 83 GLY A O 1
ATOM 649 N N . PHE A 1 84 ? -24.436 -1.351 5.140 1.00 97.12 84 PHE A N 1
ATOM 650 C CA . PHE A 1 84 ? -23.637 -2.464 4.636 1.00 97.12 84 PHE A CA 1
ATOM 651 C C . PHE A 1 84 ? -23.229 -2.253 3.170 1.00 97.12 84 PHE A C 1
ATOM 653 O O . PHE A 1 84 ? -22.064 -2.453 2.829 1.00 97.12 84 PHE A O 1
ATOM 660 N N . ASP A 1 85 ? -24.137 -1.768 2.325 1.00 97.19 85 ASP A N 1
ATOM 661 C CA . ASP A 1 85 ? -23.826 -1.439 0.934 1.00 97.19 85 ASP A CA 1
ATOM 662 C C . ASP A 1 85 ? -22.766 -0.336 0.835 1.00 97.19 85 ASP A C 1
ATOM 664 O O . ASP A 1 85 ? -21.827 -0.448 0.047 1.00 97.19 85 ASP A O 1
ATOM 668 N N . ASP A 1 86 ? -22.850 0.712 1.654 1.00 97.44 86 ASP A N 1
ATOM 669 C CA . ASP A 1 86 ? -21.802 1.735 1.723 1.00 97.44 86 ASP A CA 1
ATOM 670 C C . ASP A 1 86 ? -20.439 1.166 2.106 1.00 97.44 86 ASP A C 1
ATOM 672 O O . ASP A 1 86 ? -19.429 1.500 1.480 1.00 97.44 86 ASP A O 1
ATOM 676 N N . LEU A 1 87 ? -20.411 0.283 3.108 1.00 95.31 87 LEU A N 1
ATOM 677 C CA . LEU A 1 87 ? -19.194 -0.384 3.553 1.00 95.31 87 LEU A CA 1
ATOM 678 C C . LEU A 1 87 ? -18.536 -1.154 2.396 1.00 95.31 87 LEU A C 1
ATOM 680 O O . LEU A 1 87 ? -17.326 -1.031 2.198 1.00 95.31 87 LEU A O 1
ATOM 684 N N . LEU A 1 88 ? -19.323 -1.895 1.605 1.00 93.25 88 LEU A N 1
ATOM 685 C CA . LEU A 1 88 ? -18.836 -2.629 0.429 1.00 93.25 88 LEU A CA 1
ATOM 686 C C . LEU A 1 88 ? -18.271 -1.697 -0.649 1.00 93.25 88 LEU A C 1
ATOM 688 O O . LEU A 1 88 ? -17.242 -1.998 -1.252 1.00 93.25 88 LEU A O 1
ATOM 692 N N . HIS A 1 89 ? -18.895 -0.537 -0.846 1.00 91.69 89 HIS A N 1
ATOM 693 C CA . HIS A 1 89 ? -18.438 0.485 -1.791 1.00 91.69 89 HIS A CA 1
ATOM 694 C C . HIS A 1 89 ? -17.344 1.404 -1.218 1.00 91.69 89 HIS A C 1
ATOM 696 O O . HIS A 1 89 ? -17.029 2.429 -1.823 1.00 91.69 89 HIS A O 1
ATOM 702 N N . ARG A 1 90 ? -16.750 1.054 -0.065 1.00 93.19 90 ARG A N 1
ATOM 703 C CA . ARG A 1 90 ? -15.709 1.834 0.634 1.00 93.19 90 ARG A CA 1
ATOM 704 C C . ARG A 1 90 ? -16.143 3.262 1.018 1.00 93.19 90 ARG A C 1
ATOM 706 O O . ARG A 1 90 ? -15.299 4.128 1.246 1.00 93.19 90 ARG A O 1
ATOM 713 N N . ARG A 1 91 ? -17.452 3.505 1.136 1.00 96.25 91 ARG A N 1
ATOM 714 C CA . ARG A 1 91 ? -18.072 4.745 1.641 1.00 96.25 91 ARG A CA 1
ATOM 715 C C . ARG A 1 91 ? -18.155 4.699 3.170 1.00 96.25 91 ARG A C 1
ATOM 717 O O . ARG A 1 91 ? -19.223 4.572 3.763 1.00 96.25 91 ARG A O 1
ATOM 724 N N . PHE A 1 92 ? -16.988 4.655 3.815 1.00 97.81 92 PHE A N 1
ATOM 725 C CA . PHE A 1 92 ? -16.889 4.316 5.239 1.00 97.81 92 PHE A CA 1
ATOM 726 C C . PHE A 1 92 ? -17.516 5.362 6.166 1.00 97.81 92 PHE A C 1
ATOM 728 O O . PHE A 1 92 ? -18.113 4.986 7.171 1.00 97.81 92 PHE A O 1
ATOM 735 N N . GLU A 1 93 ? -17.406 6.649 5.832 1.00 97.81 93 GLU A N 1
ATOM 736 C CA . GLU A 1 93 ? -18.003 7.733 6.623 1.00 97.81 93 GLU A CA 1
ATOM 737 C C . GLU A 1 93 ? -19.534 7.639 6.613 1.00 97.81 93 GLU A C 1
ATOM 739 O O . GLU A 1 93 ? -20.176 7.685 7.662 1.00 97.81 93 GLU A O 1
ATOM 744 N N . GLU A 1 94 ? -20.125 7.418 5.439 1.00 98.12 94 GLU A N 1
ATOM 745 C CA . GLU A 1 94 ? -21.564 7.239 5.267 1.00 98.12 94 GLU A CA 1
ATOM 746 C C . GLU A 1 94 ? -22.068 5.980 5.985 1.00 98.12 94 GLU A C 1
ATOM 748 O O . GLU A 1 94 ? -23.103 6.019 6.659 1.00 98.12 94 GLU A O 1
ATOM 753 N N . ALA A 1 95 ? -21.308 4.882 5.910 1.00 98.38 95 ALA A N 1
ATOM 754 C CA . ALA A 1 95 ? -21.608 3.655 6.639 1.00 98.38 95 ALA A CA 1
ATOM 755 C C . ALA A 1 95 ? -21.623 3.893 8.161 1.00 98.38 95 ALA A C 1
ATOM 757 O O . ALA A 1 95 ? -22.589 3.524 8.831 1.00 98.38 95 ALA A O 1
ATOM 758 N N . ILE A 1 96 ? -20.594 4.558 8.708 1.00 98.62 96 ILE A N 1
ATOM 759 C CA . ILE A 1 96 ? -20.501 4.893 10.140 1.00 98.62 96 ILE A CA 1
ATOM 760 C C . ILE A 1 96 ? -21.697 5.742 10.570 1.00 98.62 96 ILE A C 1
ATOM 762 O O . ILE A 1 96 ? -22.351 5.408 11.556 1.00 98.62 96 ILE A O 1
ATOM 766 N N . GLN A 1 97 ? -22.039 6.791 9.818 1.00 98.19 97 GLN A N 1
ATOM 767 C CA . GLN A 1 97 ? -23.184 7.652 10.131 1.00 98.19 97 GLN A CA 1
ATOM 768 C C . GLN A 1 97 ? -24.501 6.867 10.191 1.00 98.19 97 GLN A C 1
ATOM 770 O O . GLN A 1 97 ? -25.286 7.036 11.132 1.00 98.19 97 GLN A O 1
ATOM 775 N N . ARG A 1 98 ? -24.744 5.973 9.222 1.00 98.25 98 ARG A N 1
ATOM 776 C CA . ARG A 1 98 ? -25.925 5.095 9.214 1.00 98.25 98 ARG A CA 1
ATOM 777 C C . ARG A 1 98 ? -25.931 4.135 10.402 1.00 98.25 98 ARG A C 1
ATOM 779 O O . ARG A 1 98 ? -26.972 3.955 11.037 1.00 98.25 98 ARG A O 1
ATOM 786 N N . PHE A 1 99 ? -24.785 3.549 10.744 1.00 98.44 99 PHE A N 1
ATOM 787 C CA . PHE A 1 99 ? -24.693 2.625 11.871 1.00 98.44 99 PHE A CA 1
ATOM 788 C C . PHE A 1 99 ? -24.881 3.323 13.224 1.00 98.44 99 PHE A C 1
ATOM 790 O O . PHE A 1 99 ? -25.665 2.845 14.044 1.00 98.44 99 PHE A O 1
ATOM 797 N N . LEU A 1 100 ? -24.250 4.482 13.435 1.00 98.12 100 LEU A N 1
ATOM 798 C CA . LEU A 1 100 ? -24.435 5.301 14.637 1.00 98.12 100 LEU A CA 1
ATOM 799 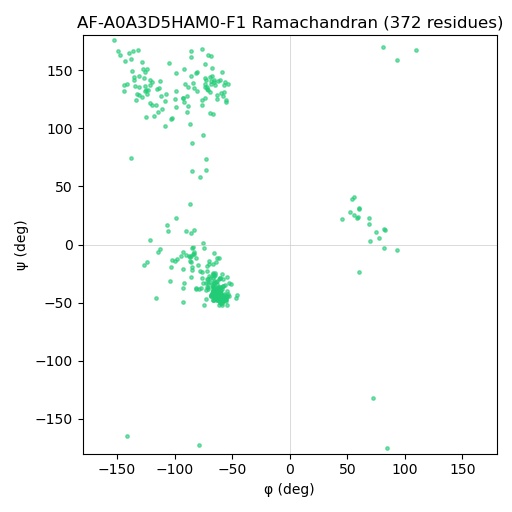C C . LEU A 1 100 ? -25.888 5.774 14.780 1.00 98.12 100 LEU A C 1
ATOM 801 O O . LEU A 1 100 ? -26.439 5.742 15.879 1.00 98.12 100 LEU A O 1
ATOM 805 N N . SER A 1 101 ? -26.539 6.152 13.675 1.00 97.69 101 SER A N 1
ATOM 806 C CA . SER A 1 101 ? -27.961 6.527 13.681 1.00 97.69 101 SER A CA 1
ATOM 807 C C . SER A 1 101 ? -28.848 5.362 14.126 1.00 97.69 101 SER A C 1
ATOM 809 O O . SER A 1 101 ? -29.709 5.536 14.986 1.00 97.69 101 SER A O 1
ATOM 811 N N . SER A 1 102 ? -28.594 4.157 13.605 1.00 96.94 102 SER A N 1
ATOM 812 C CA . SER A 1 102 ? -29.305 2.942 14.025 1.00 96.94 102 SER A CA 1
ATOM 813 C C . SER A 1 102 ? -29.072 2.619 15.502 1.00 96.94 102 SER A C 1
ATOM 815 O O . SER A 1 102 ? -30.028 2.323 16.217 1.00 96.94 102 SER A O 1
ATOM 817 N N . GLN A 1 103 ? -27.828 2.724 15.981 1.00 96.75 103 GLN A N 1
ATOM 818 C CA . GLN A 1 103 ? -27.496 2.534 17.396 1.00 96.75 103 GLN A CA 1
ATOM 819 C C . GLN A 1 103 ? -28.225 3.548 18.288 1.00 96.75 103 GLN A C 1
ATOM 821 O O . GLN A 1 103 ? -28.716 3.190 19.355 1.00 96.75 103 GLN A O 1
ATOM 826 N N . LYS A 1 104 ? -28.340 4.806 17.853 1.00 96.00 104 LYS A N 1
ATOM 827 C CA . LYS A 1 104 ? -29.045 5.853 18.602 1.00 96.00 104 LYS A CA 1
ATOM 828 C C . LYS A 1 104 ? -30.551 5.594 18.698 1.00 96.00 104 LYS A C 1
ATOM 830 O O . LYS A 1 104 ? -31.151 5.907 19.721 1.00 96.00 104 LYS A O 1
ATOM 835 N N . SER A 1 105 ? -31.162 5.033 17.654 1.00 94.94 105 SER A N 1
ATOM 836 C CA . SER A 1 105 ? -32.601 4.739 17.627 1.00 94.94 105 SER A CA 1
ATOM 837 C C . SER A 1 105 ? -32.976 3.439 18.338 1.00 94.94 105 SER A C 1
ATOM 839 O O . SER A 1 105 ? -34.014 3.387 18.990 1.00 94.94 105 SER A O 1
ATOM 841 N N . ASN A 1 106 ? -32.152 2.398 18.206 1.00 93.44 106 ASN A N 1
ATOM 842 C CA . ASN A 1 106 ? -32.498 1.035 18.623 1.00 93.44 106 ASN A CA 1
ATOM 843 C C . ASN A 1 106 ? -31.670 0.530 19.816 1.00 93.44 106 ASN A C 1
ATOM 845 O O . ASN A 1 106 ? -31.913 -0.570 20.307 1.00 93.44 106 ASN A O 1
ATOM 849 N N . GLY A 1 107 ? -30.701 1.321 20.279 1.00 93.38 107 GLY A N 1
ATOM 850 C CA . GLY A 1 107 ? -29.705 0.908 21.262 1.00 93.38 107 GLY A CA 1
ATOM 851 C C . GLY A 1 107 ? -28.549 0.101 20.648 1.00 93.38 107 GLY A C 1
ATOM 852 O O . GLY A 1 107 ? -28.590 -0.290 19.476 1.00 93.38 107 GLY A O 1
ATOM 853 N N . PRO A 1 108 ? -27.480 -0.139 21.427 1.00 95.81 108 PRO A N 1
ATOM 854 C CA . PRO A 1 108 ? -26.359 -0.969 21.004 1.00 95.81 108 PRO A CA 1
ATOM 855 C C . PRO A 1 108 ? -26.720 -2.460 21.006 1.00 95.81 108 PRO A C 1
ATOM 857 O O . PRO A 1 108 ? -27.406 -2.966 21.892 1.00 95.81 108 PRO A O 1
ATOM 860 N N . HIS A 1 109 ? -26.189 -3.182 20.026 1.00 96.19 109 HIS A N 1
ATOM 861 C CA . HIS A 1 109 ? -26.236 -4.641 19.926 1.00 96.19 109 HIS A CA 1
ATOM 862 C C . HIS A 1 109 ? -24.970 -5.147 19.210 1.00 96.19 109 HIS A C 1
ATOM 864 O O . HIS A 1 109 ? -24.228 -4.358 18.610 1.00 96.19 109 HIS A O 1
ATOM 870 N N . ASP A 1 110 ? -24.693 -6.449 19.252 1.00 95.00 110 ASP A N 1
ATOM 871 C CA . ASP A 1 110 ? -23.444 -6.994 18.692 1.00 95.00 110 ASP A CA 1
ATOM 872 C C . ASP A 1 110 ? -23.292 -6.725 17.191 1.00 95.00 110 ASP A C 1
ATOM 874 O O . ASP A 1 110 ? -22.210 -6.380 16.718 1.00 95.00 110 ASP A O 1
ATOM 878 N N . GLY A 1 111 ? -24.383 -6.856 16.432 1.00 96.62 111 GLY A N 1
ATOM 879 C CA . GLY A 1 111 ? -24.411 -6.639 14.987 1.00 96.62 111 GLY A CA 1
ATOM 880 C C . GLY A 1 111 ? -23.968 -5.228 14.599 1.00 96.62 111 GLY A C 1
ATOM 881 O O . GLY A 1 111 ? -23.094 -5.077 13.743 1.00 96.62 111 GLY A O 1
ATOM 882 N N . ILE A 1 112 ? -24.503 -4.193 15.261 1.00 97.50 112 ILE A N 1
ATOM 883 C CA . ILE A 1 112 ? -24.143 -2.803 14.956 1.00 97.50 112 ILE A CA 1
ATOM 884 C C . ILE A 1 112 ? -22.721 -2.482 15.412 1.00 97.50 112 ILE A C 1
ATOM 886 O O . ILE A 1 112 ? -21.976 -1.844 14.672 1.00 97.50 112 ILE A O 1
ATOM 890 N N . SER A 1 113 ? -22.301 -3.004 16.568 1.00 98.00 113 SER A N 1
ATOM 891 C CA . SER A 1 113 ? -20.927 -2.852 17.055 1.00 98.00 113 SER A CA 1
ATOM 892 C C . SER A 1 113 ? -19.917 -3.532 16.126 1.00 98.00 113 SER A C 1
ATOM 894 O O . SER A 1 113 ? -18.875 -2.960 15.818 1.00 98.00 113 SER A O 1
ATOM 896 N N . SER A 1 114 ? -20.235 -4.711 15.588 1.00 97.69 114 SER A N 1
ATOM 897 C CA . SER A 1 114 ? -19.399 -5.391 14.592 1.00 97.69 114 SER A CA 1
ATOM 898 C C . SER A 1 114 ? -19.287 -4.590 13.287 1.00 97.69 114 SER A C 1
ATOM 900 O O . SER A 1 114 ? -18.201 -4.501 12.699 1.00 97.69 114 SER A O 1
ATOM 902 N N . ALA A 1 115 ? -20.391 -3.988 12.836 1.00 98.00 115 ALA A N 1
ATOM 903 C CA . ALA A 1 115 ? -20.417 -3.144 11.645 1.00 98.00 115 ALA A CA 1
ATOM 904 C C . ALA A 1 115 ? -19.584 -1.865 11.840 1.00 98.00 115 ALA A C 1
ATOM 906 O O . ALA A 1 115 ? -18.714 -1.571 11.018 1.00 98.00 115 ALA A O 1
ATOM 907 N N . LEU A 1 116 ? -19.769 -1.169 12.969 1.00 98.62 116 LEU A N 1
ATOM 908 C CA . LEU A 1 116 ? -18.993 0.015 13.356 1.00 98.62 116 LEU A CA 1
ATOM 909 C C . LEU A 1 116 ? -17.506 -0.301 13.485 1.00 98.62 116 LEU A C 1
ATOM 911 O O . LEU A 1 116 ? -16.685 0.392 12.894 1.00 98.62 116 LEU A O 1
ATOM 915 N N . ALA A 1 117 ? -17.144 -1.383 14.175 1.00 98.56 117 ALA A N 1
ATOM 916 C CA . ALA A 1 117 ? -15.757 -1.822 14.282 1.00 98.56 117 ALA A CA 1
ATOM 917 C C . ALA A 1 117 ? -15.120 -2.021 12.897 1.00 98.56 117 ALA A C 1
ATOM 919 O O . ALA A 1 117 ? -14.022 -1.532 12.624 1.00 98.56 117 ALA A O 1
ATOM 920 N N . THR A 1 118 ? -15.822 -2.706 11.994 1.00 98.38 118 THR A N 1
ATOM 921 C CA . THR A 1 118 ? -15.330 -2.936 10.632 1.00 98.38 118 THR A CA 1
ATOM 922 C C . THR A 1 118 ? -15.176 -1.624 9.865 1.00 98.38 118 THR A C 1
ATOM 924 O O . THR A 1 118 ? -14.147 -1.414 9.221 1.00 98.38 118 THR A O 1
ATOM 927 N N . ALA A 1 119 ? -16.152 -0.722 9.955 1.00 98.38 119 ALA A N 1
ATOM 928 C CA . ALA A 1 119 ? -16.107 0.565 9.274 1.00 98.38 119 ALA A CA 1
ATOM 929 C C . ALA A 1 119 ? -14.973 1.461 9.805 1.00 98.38 119 ALA A C 1
ATOM 931 O O . ALA A 1 119 ? -14.170 1.949 9.013 1.00 98.38 119 ALA A O 1
ATOM 932 N N . TYR A 1 120 ? -14.827 1.588 11.128 1.00 98.69 120 TYR A N 1
ATOM 933 C CA . TYR A 1 120 ? -13.761 2.372 11.758 1.00 98.69 120 TYR A CA 1
ATOM 934 C C . TYR A 1 120 ? -12.366 1.840 11.445 1.00 98.69 120 TYR A C 1
ATOM 936 O O . TYR A 1 120 ? -11.474 2.620 11.111 1.00 98.69 120 TYR A O 1
ATOM 944 N N . ARG A 1 121 ? -12.172 0.515 11.486 1.00 97.38 121 ARG A N 1
ATOM 945 C CA . ARG A 1 121 ? -10.896 -0.103 11.107 1.00 97.38 121 ARG A CA 1
ATOM 946 C C . ARG A 1 121 ? -10.531 0.234 9.663 1.00 97.38 121 ARG A C 1
ATOM 948 O O . ARG A 1 121 ? -9.407 0.656 9.402 1.00 97.38 121 ARG A O 1
ATOM 955 N N . ASN A 1 122 ? -11.462 0.042 8.728 1.00 95.81 122 ASN A N 1
ATOM 956 C CA . ASN A 1 122 ? -11.204 0.305 7.312 1.00 95.81 122 ASN A CA 1
ATOM 957 C C . ASN A 1 122 ? -10.987 1.796 7.033 1.00 95.81 122 ASN A C 1
ATOM 959 O O . ASN A 1 122 ? -10.078 2.140 6.279 1.00 95.81 122 ASN A O 1
ATOM 963 N N . LEU A 1 123 ? -11.742 2.680 7.690 1.00 96.88 123 LEU A N 1
ATOM 964 C CA . LEU A 1 123 ? -11.521 4.121 7.617 1.00 96.88 123 LEU A CA 1
ATOM 965 C C . LEU A 1 123 ? -10.136 4.505 8.160 1.00 96.88 123 LEU A C 1
ATOM 967 O O . LEU A 1 123 ? -9.438 5.280 7.519 1.00 96.88 123 LEU A O 1
ATOM 971 N N . GLY A 1 124 ? -9.688 3.908 9.269 1.00 94.81 124 GLY A N 1
ATOM 972 C CA . GLY A 1 124 ? -8.335 4.099 9.808 1.00 94.81 124 GLY A CA 1
ATOM 973 C C . GLY A 1 124 ? -7.239 3.776 8.790 1.00 94.81 124 GLY A C 1
ATOM 974 O O . GLY A 1 124 ? -6.348 4.594 8.550 1.00 94.81 124 GLY A O 1
ATOM 975 N N . PHE A 1 125 ? -7.334 2.621 8.126 1.00 92.00 125 PHE A N 1
ATOM 976 C CA . PHE A 1 125 ? -6.397 2.251 7.059 1.00 92.00 125 PHE A CA 1
ATOM 977 C C . PHE A 1 125 ? -6.512 3.154 5.825 1.00 92.00 125 PHE A C 1
ATOM 979 O O . PHE A 1 125 ? -5.490 3.541 5.261 1.00 92.00 125 PHE A O 1
ATOM 986 N N . GLN A 1 126 ? -7.726 3.534 5.419 1.00 92.00 126 GLN A N 1
ATOM 987 C CA . GLN A 1 126 ? -7.942 4.449 4.297 1.00 92.00 126 GLN A CA 1
ATOM 988 C C . GLN A 1 126 ? -7.335 5.833 4.573 1.00 92.00 126 GLN A C 1
ATOM 990 O O . GLN A 1 126 ? -6.718 6.415 3.680 1.00 92.00 126 GLN A O 1
ATOM 995 N N . THR A 1 127 ? -7.461 6.346 5.797 1.00 92.94 127 THR A N 1
ATOM 996 C CA . THR A 1 127 ? -6.874 7.620 6.235 1.00 92.94 127 THR A CA 1
ATOM 997 C C . THR A 1 127 ? -5.348 7.589 6.144 1.00 92.94 127 THR A C 1
ATOM 999 O O . THR A 1 127 ? -4.747 8.500 5.571 1.00 92.94 127 THR A O 1
ATOM 1002 N N . LEU A 1 128 ? -4.712 6.503 6.592 1.00 90.81 128 LEU A N 1
ATOM 1003 C CA . LEU A 1 128 ? -3.266 6.313 6.436 1.00 90.81 128 LEU A CA 1
ATOM 1004 C C . LEU A 1 128 ? -2.852 6.188 4.961 1.00 90.81 128 LEU A C 1
ATOM 1006 O O . LEU A 1 128 ? -1.926 6.868 4.517 1.00 90.81 128 LEU A O 1
ATOM 1010 N N . ALA A 1 129 ? -3.578 5.399 4.167 1.00 89.62 129 ALA A N 1
ATOM 1011 C CA . ALA A 1 129 ? -3.320 5.259 2.734 1.00 89.62 129 ALA A CA 1
ATOM 1012 C C . ALA A 1 129 ? -3.443 6.605 1.997 1.00 89.62 129 ALA A C 1
ATOM 1014 O O . ALA A 1 129 ? -2.674 6.902 1.081 1.00 89.62 129 ALA A O 1
ATOM 1015 N N . ASN A 1 130 ? -4.391 7.453 2.403 1.00 91.00 130 ASN A N 1
ATOM 1016 C CA . ASN A 1 130 ? -4.547 8.803 1.870 1.00 91.00 130 ASN A CA 1
ATOM 1017 C C . ASN A 1 130 ? -3.348 9.693 2.215 1.00 91.00 130 ASN A C 1
ATOM 1019 O O . ASN A 1 130 ? -2.883 10.426 1.338 1.00 91.00 130 ASN A O 1
ATOM 1023 N N . GLN A 1 131 ? -2.801 9.590 3.432 1.00 90.88 131 GLN A N 1
ATOM 1024 C CA . GLN A 1 131 ? -1.561 10.283 3.781 1.00 90.88 131 GLN A CA 1
ATOM 1025 C C . GLN A 1 131 ? -0.395 9.807 2.913 1.00 90.88 131 GLN A C 1
ATOM 1027 O O . GLN A 1 131 ? 0.342 10.640 2.389 1.00 90.88 131 GLN A O 1
ATOM 1032 N N . VAL A 1 132 ? -0.238 8.496 2.711 1.00 89.88 132 VAL A N 1
ATOM 1033 C CA . VAL A 1 132 ? 0.816 7.951 1.839 1.00 89.88 132 VAL A CA 1
ATOM 1034 C C . VAL A 1 132 ? 0.685 8.518 0.428 1.00 89.88 132 VAL A C 1
ATOM 1036 O O . VAL A 1 132 ? 1.646 9.071 -0.103 1.00 89.88 132 VAL A O 1
ATOM 1039 N N . ARG A 1 133 ? -0.519 8.497 -0.158 1.00 90.62 133 ARG A N 1
ATOM 1040 C CA . ARG A 1 133 ? -0.776 9.118 -1.470 1.00 90.62 133 ARG A CA 1
ATOM 1041 C C . ARG A 1 133 ? -0.417 10.607 -1.479 1.00 90.62 133 ARG A C 1
ATOM 1043 O O . ARG A 1 133 ? 0.194 11.076 -2.438 1.00 90.62 133 ARG A O 1
ATOM 1050 N N . ALA A 1 134 ? -0.767 11.355 -0.432 1.00 91.19 134 ALA A N 1
ATOM 1051 C CA . ALA A 1 134 ? -0.452 12.778 -0.323 1.00 91.19 134 ALA A CA 1
ATOM 1052 C C . ALA A 1 134 ? 1.063 13.039 -0.241 1.00 91.19 134 ALA A C 1
ATOM 1054 O O . ALA A 1 134 ? 1.558 13.922 -0.945 1.00 91.19 134 ALA A O 1
ATOM 1055 N N . SER A 1 135 ? 1.790 12.248 0.552 1.00 89.81 135 SER A N 1
ATOM 1056 C CA . SER A 1 135 ? 3.249 12.309 0.681 1.00 89.81 135 SER A CA 1
ATOM 1057 C C . SER A 1 135 ? 3.946 11.948 -0.630 1.00 89.81 135 SER A C 1
ATOM 1059 O O . SER A 1 135 ? 4.822 12.669 -1.091 1.00 89.81 135 SER A O 1
ATOM 1061 N N . VAL A 1 136 ? 3.519 10.882 -1.306 1.00 91.00 136 VAL A N 1
ATOM 1062 C CA . VAL A 1 136 ? 4.121 10.475 -2.585 1.00 91.00 136 VAL A CA 1
ATOM 1063 C C . VAL A 1 136 ? 3.837 11.500 -3.681 1.00 91.00 136 VAL A C 1
ATOM 1065 O O . VAL A 1 136 ? 4.706 11.775 -4.508 1.00 91.00 136 VAL A O 1
ATOM 1068 N N . ARG A 1 137 ? 2.660 12.135 -3.659 1.00 91.81 137 ARG A N 1
ATOM 1069 C CA . ARG A 1 137 ? 2.304 13.239 -4.562 1.00 91.81 137 ARG A CA 1
ATOM 1070 C C . ARG A 1 137 ? 3.135 14.506 -4.328 1.00 91.81 137 ARG A C 1
ATOM 1072 O O . ARG A 1 137 ? 3.301 15.280 -5.272 1.00 91.81 137 ARG A O 1
ATOM 1079 N N . SER A 1 138 ? 3.612 14.759 -3.106 1.00 89.81 138 SER A N 1
ATOM 1080 C CA . SER A 1 138 ? 4.407 15.957 -2.798 1.00 89.81 138 SER A CA 1
ATOM 1081 C C . SER A 1 138 ? 5.848 15.854 -3.309 1.00 89.81 138 SER A C 1
ATOM 1083 O O . SER A 1 138 ? 6.454 16.882 -3.612 1.00 89.81 138 SER A O 1
ATOM 1085 N N . VAL A 1 139 ? 6.364 14.633 -3.498 1.00 89.25 139 VAL A N 1
ATOM 1086 C CA . VAL A 1 139 ? 7.663 14.392 -4.139 1.00 89.25 139 VAL A CA 1
ATOM 1087 C C . VAL A 1 139 ? 7.653 14.948 -5.566 1.00 89.25 139 VAL A C 1
ATOM 1089 O O . VAL A 1 139 ? 6.730 14.718 -6.355 1.00 89.25 139 VAL A O 1
ATOM 1092 N N . HIS A 1 140 ? 8.682 15.728 -5.899 1.00 86.38 140 HIS A N 1
ATOM 1093 C CA . HIS A 1 140 ? 8.832 16.331 -7.220 1.00 86.38 140 HIS A CA 1
ATOM 1094 C C . HIS A 1 140 ? 8.831 15.256 -8.318 1.00 86.38 140 HIS A C 1
ATOM 1096 O O . HIS A 1 140 ? 9.537 14.259 -8.208 1.00 86.38 140 HIS A O 1
ATOM 1102 N N . GLY A 1 141 ? 8.033 15.456 -9.370 1.00 85.88 141 GLY A N 1
ATOM 1103 C CA . GLY A 1 141 ? 7.941 14.522 -10.497 1.00 85.88 141 GLY A CA 1
ATOM 1104 C C . GLY A 1 141 ? 6.829 13.475 -10.380 1.00 85.88 141 GLY A C 1
ATOM 1105 O O . GLY A 1 141 ? 6.590 12.758 -11.348 1.00 85.88 141 GLY A O 1
ATOM 1106 N N . ASN A 1 142 ? 6.093 13.415 -9.263 1.00 91.69 142 ASN A N 1
ATOM 1107 C CA . ASN A 1 142 ? 4.972 12.480 -9.088 1.00 91.69 142 ASN A CA 1
ATOM 1108 C C . ASN A 1 142 ? 3.587 13.112 -9.311 1.00 91.69 142 ASN A C 1
ATOM 1110 O O . ASN A 1 142 ? 2.604 12.391 -9.463 1.00 91.69 142 ASN A O 1
ATOM 1114 N N . GLN A 1 143 ? 3.466 14.446 -9.353 1.00 90.62 143 GLN A N 1
ATOM 1115 C CA . GLN A 1 143 ? 2.163 15.135 -9.352 1.00 90.62 143 GLN A CA 1
ATOM 1116 C C . GLN A 1 143 ? 1.253 14.718 -10.517 1.00 90.62 143 GLN A C 1
ATOM 1118 O O . GLN A 1 143 ? 0.035 14.649 -10.354 1.00 90.62 143 GLN A O 1
ATOM 1123 N N . TRP A 1 144 ? 1.833 14.445 -11.687 1.00 91.19 144 TRP A N 1
ATOM 1124 C CA . TRP A 1 144 ? 1.092 14.074 -12.893 1.00 91.19 144 TRP A CA 1
ATOM 1125 C C . TRP A 1 144 ? 0.384 12.715 -12.752 1.00 91.19 144 TRP A C 1
ATOM 1127 O O . TRP A 1 144 ? -0.736 12.571 -13.240 1.00 91.19 144 TRP A O 1
ATOM 1137 N N . MET A 1 145 ? 0.966 11.761 -12.010 1.00 91.62 145 MET A N 1
ATOM 1138 C CA . MET A 1 145 ? 0.404 10.416 -11.808 1.00 91.62 145 MET A CA 1
ATOM 1139 C C . MET A 1 145 ? -0.958 10.454 -11.104 1.00 91.62 145 MET A C 1
ATOM 1141 O O . MET A 1 145 ? -1.811 9.601 -11.324 1.00 91.62 145 MET A O 1
ATOM 1145 N N . PHE A 1 146 ? -1.179 11.464 -10.261 1.00 89.38 146 PHE A N 1
ATOM 1146 C CA . PHE A 1 146 ? -2.421 11.633 -9.504 1.00 89.38 146 PHE A CA 1
ATOM 1147 C C . PHE A 1 146 ? -3.448 12.526 -10.219 1.00 89.38 146 PHE A C 1
ATOM 1149 O O . PHE A 1 146 ? -4.568 12.680 -9.732 1.00 89.38 146 PHE A O 1
ATOM 1156 N N . ARG A 1 147 ? -3.070 13.148 -11.345 1.00 87.38 147 ARG A N 1
ATOM 1157 C CA . ARG A 1 147 ? -3.937 14.035 -12.141 1.00 87.38 147 ARG A CA 1
ATOM 1158 C C . ARG A 1 147 ? -4.457 13.371 -13.412 1.00 87.38 147 ARG A C 1
ATOM 1160 O O . ARG A 1 147 ? -5.561 13.698 -13.829 1.00 87.38 147 ARG A O 1
ATOM 1167 N N . ALA A 1 148 ? -3.686 12.464 -14.012 1.00 85.12 148 ALA A N 1
ATOM 1168 C CA . ALA A 1 148 ? -4.082 11.763 -15.227 1.00 85.12 148 ALA A CA 1
ATOM 1169 C C . ALA A 1 148 ? -5.281 10.835 -14.956 1.00 85.12 148 ALA A C 1
ATOM 1171 O O . ALA A 1 148 ? -5.149 9.849 -14.231 1.00 85.12 148 ALA A O 1
ATOM 1172 N N . ARG A 1 149 ? -6.439 11.169 -15.539 1.00 85.81 149 ARG A N 1
ATOM 1173 C CA . ARG A 1 149 ? -7.697 10.397 -15.449 1.00 85.81 149 ARG A CA 1
ATOM 1174 C C . ARG A 1 149 ? -8.231 9.951 -16.810 1.00 85.81 149 ARG A C 1
ATOM 1176 O O . ARG A 1 149 ? -9.319 9.396 -16.896 1.00 85.81 149 ARG A O 1
ATOM 1183 N N . HIS A 1 150 ? -7.487 10.233 -17.874 1.00 89.50 150 HIS A N 1
ATOM 1184 C CA . HIS A 1 150 ? -7.841 9.865 -19.234 1.00 89.50 150 HIS A CA 1
ATOM 1185 C C . HIS A 1 150 ? -6.579 9.430 -19.992 1.00 89.50 150 HIS A C 1
ATOM 1187 O O . HIS A 1 150 ? -5.546 10.096 -19.850 1.00 89.50 150 HIS A O 1
ATOM 1193 N N . PRO A 1 151 ? -6.608 8.359 -20.812 1.00 88.38 151 PRO A N 1
ATOM 1194 C CA . PRO A 1 151 ? -5.427 7.871 -21.536 1.00 88.38 151 PRO A CA 1
ATOM 1195 C C . PRO A 1 151 ? -4.702 8.944 -22.361 1.00 88.38 151 PRO A C 1
ATOM 1197 O O . PRO A 1 151 ? -3.477 8.945 -22.472 1.00 88.38 151 PRO A O 1
ATOM 1200 N N . MET A 1 152 ? -5.445 9.912 -22.900 1.00 87.56 152 MET A N 1
ATOM 1201 C CA . MET A 1 152 ? -4.874 11.016 -23.685 1.00 87.56 152 MET A CA 1
ATOM 1202 C C . MET A 1 152 ? -3.995 11.970 -22.869 1.00 87.56 152 MET A C 1
ATOM 1204 O O . MET A 1 152 ? -3.082 12.571 -23.441 1.00 87.56 152 MET A O 1
ATOM 1208 N N . ASP A 1 153 ? -4.206 12.044 -21.556 1.00 86.94 153 ASP A N 1
ATOM 1209 C CA . ASP A 1 153 ? -3.410 12.860 -20.636 1.00 86.94 153 ASP A CA 1
ATOM 1210 C C . ASP A 1 153 ? -2.130 12.140 -20.186 1.00 86.94 153 ASP A C 1
ATOM 1212 O O . ASP A 1 153 ? -1.337 12.701 -19.431 1.00 86.94 153 ASP A O 1
ATOM 1216 N N . HIS A 1 154 ? -1.915 10.893 -20.628 1.00 90.44 154 HIS A N 1
ATOM 1217 C CA . HIS A 1 154 ? -0.760 10.092 -20.242 1.00 90.44 154 HIS A CA 1
ATOM 1218 C C . HIS A 1 154 ? 0.540 10.665 -20.846 1.00 90.44 154 HIS A C 1
ATOM 1220 O O . HIS A 1 154 ? 0.720 10.632 -22.077 1.00 90.44 154 HIS A O 1
ATOM 1226 N N . PRO A 1 155 ? 1.463 11.191 -20.013 1.00 93.31 155 PRO A N 1
ATOM 1227 C CA . PRO A 1 155 ? 2.612 11.948 -20.502 1.00 93.31 155 PRO A CA 1
ATOM 1228 C C . PRO A 1 155 ? 3.790 11.056 -20.904 1.00 93.31 155 PRO A C 1
ATOM 1230 O O . PRO A 1 155 ? 4.667 11.506 -21.637 1.00 93.31 155 PRO A O 1
ATOM 1233 N N . LEU A 1 156 ? 3.829 9.807 -20.432 1.00 96.00 156 LEU A N 1
ATOM 1234 C CA . LEU A 1 156 ? 4.974 8.929 -20.643 1.00 96.00 156 LEU A CA 1
ATOM 1235 C C . LEU A 1 156 ? 4.957 8.283 -22.026 1.00 96.00 156 LEU A C 1
ATOM 1237 O O . LEU A 1 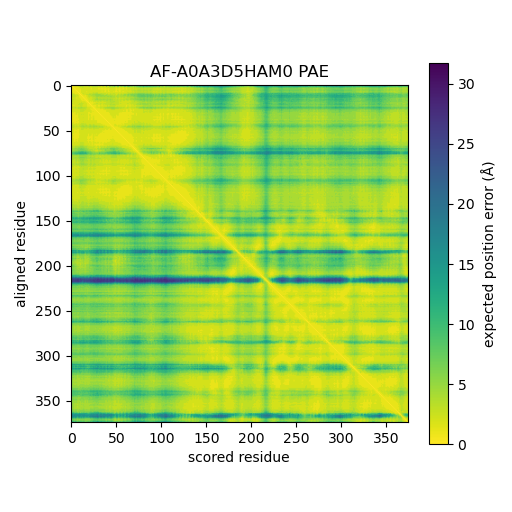156 ? 3.903 7.986 -22.593 1.00 96.00 156 LEU A O 1
ATOM 1241 N N . ARG A 1 157 ? 6.157 8.038 -22.547 1.00 97.12 157 ARG A N 1
ATOM 1242 C CA . ARG A 1 157 ? 6.430 7.244 -23.746 1.00 97.12 157 ARG A CA 1
ATOM 1243 C C . ARG A 1 157 ? 7.592 6.323 -23.440 1.00 97.12 157 ARG A C 1
ATOM 1245 O O . ARG A 1 157 ? 8.513 6.728 -22.731 1.00 97.12 157 ARG A O 1
ATOM 1252 N N . VAL A 1 158 ? 7.573 5.114 -23.986 1.00 97.69 158 VAL A N 1
ATOM 1253 C CA . VAL A 1 158 ? 8.760 4.265 -23.922 1.00 97.69 158 VAL A CA 1
ATOM 1254 C C . VAL A 1 158 ? 9.885 4.889 -24.744 1.00 97.69 158 VAL A C 1
ATOM 1256 O O . VAL A 1 158 ? 9.661 5.445 -25.822 1.00 97.69 158 VAL A O 1
ATOM 1259 N N . VAL A 1 159 ? 11.108 4.816 -24.220 1.00 97.25 159 VAL A N 1
ATOM 1260 C CA . VAL A 1 159 ? 12.286 5.363 -24.890 1.00 97.25 159 VAL A CA 1
ATOM 1261 C C . VAL A 1 159 ? 12.456 4.741 -26.289 1.00 97.25 159 VAL A C 1
ATOM 1263 O O . VAL A 1 159 ? 12.337 3.521 -26.445 1.00 97.25 159 VAL A O 1
ATOM 1266 N N . PRO A 1 160 ? 12.791 5.530 -27.330 1.00 95.81 160 PRO A N 1
ATOM 1267 C CA . PRO A 1 160 ? 12.818 5.028 -28.707 1.00 95.81 160 PRO A CA 1
ATOM 1268 C C . PRO A 1 160 ? 13.763 3.848 -28.952 1.00 95.81 160 PRO A C 1
ATOM 1270 O O . PRO A 1 160 ? 13.559 3.083 -29.891 1.00 95.81 160 PRO A O 1
ATOM 1273 N N . SER A 1 161 ? 14.814 3.691 -28.143 1.00 95.06 161 SER A N 1
ATOM 1274 C CA . SER A 1 161 ? 15.750 2.569 -28.257 1.00 95.06 161 SER A CA 1
ATOM 1275 C C . SER A 1 161 ? 15.094 1.214 -27.982 1.00 95.06 161 SER A C 1
ATOM 1277 O O . SER A 1 161 ? 15.482 0.246 -28.625 1.00 95.06 161 SER A O 1
ATOM 1279 N N . LEU A 1 162 ? 14.090 1.141 -27.100 1.00 96.50 162 LEU A N 1
ATOM 1280 C CA . LEU A 1 162 ? 13.378 -0.104 -26.775 1.00 96.50 162 LEU A CA 1
ATOM 1281 C C . LEU A 1 162 ? 12.318 -0.481 -27.825 1.00 96.50 162 LEU A C 1
ATOM 1283 O O . LEU A 1 162 ? 11.911 -1.635 -27.896 1.00 96.50 162 LEU A O 1
ATOM 1287 N N . LEU A 1 163 ? 11.906 0.466 -28.674 1.00 96.12 163 LEU A N 1
ATOM 1288 C CA . LEU A 1 163 ? 10.962 0.234 -29.778 1.00 96.12 163 LEU A CA 1
ATOM 1289 C C . LEU A 1 163 ? 11.656 -0.238 -31.066 1.00 96.12 163 LEU A C 1
ATOM 1291 O O . LEU A 1 163 ? 11.002 -0.706 -31.996 1.00 96.12 163 LEU A O 1
ATOM 1295 N N . LYS A 1 164 ? 12.985 -0.115 -31.152 1.00 94.50 164 LYS A N 1
ATOM 1296 C CA . LYS A 1 164 ? 13.755 -0.520 -32.333 1.00 94.50 164 LYS A CA 1
ATOM 1297 C C . LYS A 1 164 ? 14.114 -1.995 -32.248 1.00 94.50 164 LYS A C 1
ATOM 1299 O O . LYS A 1 164 ? 15.048 -2.369 -31.541 1.00 94.50 164 LYS A O 1
ATOM 1304 N N . GLN A 1 165 ? 13.401 -2.819 -33.007 1.00 93.19 165 GLN A N 1
ATOM 1305 C CA . GLN A 1 165 ? 13.723 -4.235 -33.110 1.00 93.19 165 GLN A CA 1
ATOM 1306 C C . GLN A 1 165 ? 15.114 -4.456 -33.713 1.00 93.19 165 GLN A C 1
ATOM 1308 O O . GLN A 1 165 ? 15.517 -3.795 -34.674 1.00 93.19 165 GLN A O 1
ATOM 1313 N N . LYS A 1 166 ? 15.828 -5.445 -33.177 1.00 92.06 166 LYS A N 1
ATOM 1314 C CA . LYS A 1 166 ? 17.081 -5.963 -33.724 1.00 92.06 166 LYS A CA 1
ATOM 1315 C C . LYS A 1 166 ? 16.896 -7.448 -34.010 1.00 92.06 166 LYS A C 1
ATOM 1317 O O . LYS A 1 166 ? 16.561 -8.208 -33.111 1.00 92.06 166 LYS A O 1
ATOM 1322 N N . HIS A 1 167 ? 17.095 -7.849 -35.265 1.00 92.44 167 HIS A N 1
ATOM 1323 C CA . HIS A 1 167 ? 16.851 -9.224 -35.731 1.00 92.44 167 HIS A CA 1
ATOM 1324 C C . HIS A 1 167 ? 15.427 -9.736 -35.417 1.00 92.44 167 HIS A C 1
ATOM 1326 O O . HIS A 1 167 ? 15.251 -10.886 -35.034 1.00 92.44 167 HIS A O 1
ATOM 1332 N N . GLY A 1 168 ? 14.417 -8.866 -35.544 1.00 91.69 168 GLY A N 1
ATOM 1333 C CA . GLY A 1 168 ? 13.011 -9.210 -35.284 1.00 91.69 168 GLY A CA 1
ATOM 1334 C C . GLY A 1 168 ? 12.617 -9.278 -33.804 1.00 91.69 168 GLY A C 1
ATOM 1335 O O . GLY A 1 168 ? 11.490 -9.648 -33.503 1.00 91.69 168 GLY A O 1
ATOM 1336 N N . LEU A 1 169 ? 13.513 -8.918 -32.877 1.00 93.94 169 LEU A N 1
ATOM 1337 C CA . LEU A 1 169 ? 13.251 -8.940 -31.436 1.00 93.94 169 LEU A CA 1
ATOM 1338 C C . LEU A 1 169 ? 13.389 -7.542 -30.830 1.00 93.94 169 LEU A C 1
ATOM 1340 O O . LEU A 1 169 ? 14.305 -6.792 -31.178 1.00 93.94 169 LEU A O 1
ATOM 1344 N N . PHE A 1 170 ? 12.498 -7.196 -29.901 1.00 96.56 170 PHE A N 1
ATOM 1345 C CA . PHE A 1 170 ? 12.631 -5.975 -29.110 1.00 96.56 170 PHE A CA 1
ATOM 1346 C C . PHE A 1 170 ? 13.756 -6.114 -28.069 1.00 96.56 170 PHE A C 1
ATOM 1348 O O . PHE A 1 170 ? 13.912 -7.186 -27.478 1.00 96.56 170 PHE A O 1
ATOM 1355 N N . PRO A 1 171 ? 14.543 -5.051 -27.821 1.00 96.88 171 PRO A N 1
ATOM 1356 C CA . PRO A 1 171 ? 15.516 -5.033 -26.736 1.00 96.88 171 PRO A CA 1
ATOM 1357 C C . PRO A 1 171 ? 14.867 -5.263 -25.367 1.00 96.88 171 PRO A C 1
ATOM 1359 O O . PRO A 1 171 ? 13.736 -4.843 -25.123 1.00 96.88 171 PRO A O 1
ATOM 1362 N N . ILE A 1 172 ? 15.620 -5.891 -24.465 1.00 97.12 172 ILE A N 1
ATOM 1363 C CA . ILE A 1 172 ? 15.210 -6.140 -23.082 1.00 97.12 172 ILE A CA 1
ATOM 1364 C C . ILE A 1 172 ? 16.008 -5.211 -22.177 1.00 97.12 172 ILE A C 1
ATOM 1366 O O . ILE A 1 172 ? 17.237 -5.158 -22.263 1.00 97.12 172 ILE A O 1
ATOM 1370 N N . LEU A 1 173 ? 15.307 -4.495 -21.306 1.00 97.50 173 LEU A N 1
ATOM 1371 C CA . LEU A 1 173 ? 15.922 -3.782 -20.200 1.00 97.50 173 LEU A CA 1
ATOM 1372 C C . LEU A 1 173 ? 15.954 -4.691 -18.972 1.00 97.50 173 LEU A C 1
ATOM 1374 O O . LEU A 1 173 ? 14.973 -5.378 -18.703 1.00 97.50 173 LEU A O 1
ATOM 1378 N N . HIS A 1 174 ? 17.067 -4.687 -18.247 1.00 97.81 174 HIS A N 1
ATOM 1379 C CA . HIS A 1 174 ? 17.292 -5.527 -17.075 1.00 97.81 174 HIS A CA 1
ATOM 1380 C C . HIS A 1 174 ? 17.747 -4.656 -15.901 1.00 97.81 174 HIS A C 1
ATOM 1382 O O . HIS A 1 174 ? 18.708 -3.896 -16.035 1.00 97.81 174 HIS A O 1
ATOM 1388 N N . GLU A 1 175 ? 17.059 -4.782 -14.771 1.00 96.69 175 GLU A N 1
ATOM 1389 C CA . GLU A 1 175 ? 17.424 -4.204 -13.482 1.00 96.69 175 GLU A CA 1
ATOM 1390 C C . GLU A 1 175 ? 17.714 -5.341 -12.495 1.00 96.69 175 GLU A C 1
ATOM 1392 O O . GLU A 1 175 ? 16.939 -6.291 -12.388 1.00 96.69 175 GLU A O 1
ATOM 1397 N N . CYS A 1 176 ? 18.821 -5.233 -11.763 1.00 95.44 176 CYS A N 1
ATOM 1398 C CA . CYS A 1 176 ? 19.215 -6.178 -10.724 1.00 95.44 176 CYS A CA 1
ATOM 1399 C C . CYS A 1 176 ? 19.426 -5.423 -9.407 1.00 95.44 176 CYS A C 1
ATOM 1401 O O . CYS A 1 176 ? 20.131 -4.411 -9.376 1.00 95.44 176 CYS A O 1
ATOM 1403 N N . THR A 1 177 ? 18.811 -5.891 -8.322 1.00 95.00 177 THR A N 1
ATOM 1404 C CA . THR A 1 177 ? 18.710 -5.131 -7.068 1.00 95.00 177 THR A CA 1
ATOM 1405 C C . THR A 1 177 ? 19.122 -5.984 -5.860 1.00 95.00 177 THR A C 1
ATOM 1407 O O . THR A 1 177 ? 18.650 -7.119 -5.722 1.00 95.00 177 THR A O 1
ATOM 1410 N N . PRO A 1 178 ? 20.039 -5.494 -5.001 1.00 95.06 178 PRO A N 1
ATOM 1411 C CA . PRO A 1 178 ? 20.410 -6.188 -3.772 1.00 95.06 178 PRO A CA 1
ATOM 1412 C C . PRO A 1 178 ? 19.234 -6.197 -2.799 1.00 95.06 178 PRO A C 1
ATOM 1414 O O . PRO A 1 178 ? 18.415 -5.280 -2.794 1.00 95.06 178 PRO A O 1
ATOM 1417 N N . VAL A 1 179 ? 19.177 -7.207 -1.937 1.00 94.38 179 VAL A N 1
ATOM 1418 C CA . VAL A 1 179 ? 18.183 -7.252 -0.855 1.00 94.38 179 VAL A CA 1
ATOM 1419 C C . VAL A 1 179 ? 18.685 -6.501 0.364 1.00 94.38 179 VAL A C 1
ATOM 1421 O O . VAL A 1 179 ? 19.884 -6.268 0.524 1.00 94.38 179 VAL A O 1
ATOM 1424 N N . ARG A 1 180 ? 17.772 -6.135 1.257 1.00 92.31 180 ARG A N 1
ATOM 1425 C CA . ARG A 1 180 ? 18.131 -5.488 2.515 1.00 92.31 180 ARG A CA 1
ATOM 1426 C C . ARG A 1 180 ? 18.405 -6.528 3.600 1.00 92.31 180 ARG A C 1
ATOM 1428 O O . ARG A 1 180 ? 17.616 -7.448 3.801 1.00 92.31 180 ARG A O 1
ATOM 1435 N N . MET A 1 181 ? 19.481 -6.328 4.356 1.00 91.00 181 MET A N 1
ATOM 1436 C CA . MET A 1 181 ? 19.716 -6.983 5.640 1.00 91.00 181 MET A CA 1
ATOM 1437 C C . MET A 1 181 ? 19.546 -5.981 6.777 1.00 91.00 181 MET A C 1
ATOM 1439 O O . MET A 1 181 ? 20.217 -4.947 6.821 1.00 91.00 181 MET A O 1
ATOM 1443 N N . ASP A 1 182 ? 18.655 -6.307 7.705 1.00 88.88 182 ASP A N 1
ATOM 1444 C CA . ASP A 1 182 ? 18.496 -5.564 8.950 1.00 88.88 182 ASP A CA 1
ATOM 1445 C C . ASP A 1 182 ? 19.623 -5.902 9.927 1.00 88.88 182 ASP A C 1
ATOM 1447 O O . ASP A 1 182 ? 19.812 -7.076 10.251 1.00 88.88 182 ASP A O 1
ATOM 1451 N N . LEU A 1 183 ? 20.365 -4.902 10.408 1.00 87.81 183 LEU A N 1
ATOM 1452 C CA . LEU A 1 183 ? 21.426 -5.126 11.396 1.00 87.81 183 LEU A CA 1
ATOM 1453 C C . LEU A 1 183 ? 20.918 -4.986 12.828 1.00 87.81 183 LEU A C 1
ATOM 1455 O O . LEU A 1 183 ? 21.423 -5.658 13.726 1.00 87.81 183 LEU A O 1
ATOM 1459 N N . SER A 1 184 ? 19.945 -4.104 13.053 1.00 80.75 184 SER A N 1
ATOM 1460 C CA . SER A 1 184 ? 19.444 -3.792 14.390 1.00 80.75 184 SER A CA 1
ATOM 1461 C C . SER A 1 184 ? 18.109 -4.458 14.700 1.00 80.75 184 SER A C 1
ATOM 1463 O O . SER A 1 184 ? 17.747 -4.520 15.874 1.00 80.75 184 SER A O 1
ATOM 1465 N N . HIS A 1 185 ? 17.351 -4.903 13.688 1.00 75.69 185 HIS A N 1
ATOM 1466 C CA . HIS A 1 185 ? 15.938 -5.325 13.748 1.00 75.69 185 HIS A CA 1
ATOM 1467 C C . HIS A 1 185 ? 14.978 -4.208 14.215 1.00 75.69 185 HIS A C 1
ATOM 1469 O O . HIS A 1 185 ? 13.774 -4.263 13.956 1.00 75.69 185 HIS A O 1
ATOM 1475 N N . SER A 1 186 ? 15.497 -3.219 14.951 1.00 71.62 186 SER A N 1
ATOM 1476 C CA . SER A 1 186 ? 14.867 -1.995 15.446 1.00 71.62 186 SER A CA 1
ATOM 1477 C C . SER A 1 186 ? 13.475 -2.181 16.058 1.00 71.62 186 SER A C 1
ATOM 1479 O O . SER A 1 186 ? 12.703 -1.235 16.119 1.00 71.62 186 SER A O 1
ATOM 1481 N N . GLY A 1 187 ? 13.129 -3.395 16.503 1.00 76.62 187 GLY A N 1
ATOM 1482 C CA . GLY A 1 187 ? 11.794 -3.732 17.003 1.00 76.62 187 GLY A CA 1
ATOM 1483 C C . GLY A 1 187 ? 10.641 -3.361 16.059 1.00 76.62 187 GLY A C 1
ATOM 1484 O O . GLY A 1 187 ? 9.555 -3.081 16.555 1.00 76.62 187 GLY A O 1
ATOM 1485 N N . TRP A 1 188 ? 10.871 -3.321 14.739 1.00 82.00 188 TRP A N 1
ATOM 1486 C CA . TRP A 1 188 ? 9.907 -2.807 13.750 1.00 82.00 188 TRP A CA 1
ATOM 1487 C C . TRP A 1 188 ? 9.514 -1.331 13.944 1.00 82.00 188 TRP A C 1
ATOM 1489 O O . TRP A 1 188 ? 8.394 -0.933 13.624 1.00 82.00 188 TRP A O 1
ATOM 1499 N N . SER A 1 189 ? 10.418 -0.503 14.476 1.00 86.12 189 SER A N 1
ATOM 1500 C CA . SER A 1 189 ? 10.164 0.920 14.754 1.00 86.12 189 SER A CA 1
ATOM 1501 C C . SER A 1 189 ? 9.824 1.762 13.519 1.00 86.12 189 SER A C 1
ATOM 1503 O O . SER A 1 189 ? 9.361 2.892 13.654 1.00 86.12 189 SER A O 1
ATOM 1505 N N . ASP A 1 190 ? 10.023 1.221 12.318 1.00 86.38 190 ASP A N 1
ATOM 1506 C CA . ASP A 1 190 ? 9.639 1.822 11.047 1.00 86.38 190 ASP A CA 1
ATOM 1507 C C . ASP A 1 190 ? 8.173 1.565 10.653 1.00 86.38 190 ASP A C 1
ATOM 1509 O O . ASP A 1 190 ? 7.687 2.168 9.696 1.00 86.38 190 ASP A O 1
ATOM 1513 N N . ILE A 1 191 ? 7.438 0.714 11.380 1.00 86.56 191 ILE A N 1
ATOM 1514 C CA . ILE A 1 191 ? 5.987 0.575 11.205 1.00 86.56 191 ILE A CA 1
ATOM 1515 C C . ILE A 1 191 ? 5.324 1.906 11.551 1.00 86.56 191 ILE A C 1
ATOM 1517 O O . ILE A 1 191 ? 5.518 2.431 12.646 1.00 86.56 191 ILE A O 1
ATOM 1521 N N . PHE A 1 192 ? 4.472 2.407 10.652 1.00 82.50 192 PHE A N 1
ATOM 1522 C CA . PHE A 1 192 ? 3.821 3.715 10.785 1.00 82.50 192 PHE A CA 1
ATOM 1523 C C . PHE A 1 192 ? 3.215 3.967 12.169 1.00 82.50 192 PHE A C 1
ATOM 1525 O O . PHE A 1 192 ? 3.459 5.019 12.741 1.00 82.50 192 PHE A O 1
ATOM 1532 N N . PHE A 1 193 ? 2.485 3.008 12.742 1.00 80.19 193 PHE A N 1
ATOM 1533 C CA . PHE A 1 193 ? 1.882 3.170 14.071 1.00 80.19 193 PHE A CA 1
ATOM 1534 C C . PHE A 1 193 ? 2.919 3.398 15.176 1.00 80.19 193 PHE A C 1
ATOM 1536 O O . PHE A 1 193 ? 2.791 4.345 15.945 1.00 80.19 193 PHE A O 1
ATOM 1543 N N . LEU A 1 194 ? 3.970 2.573 15.215 1.00 80.31 194 LEU A N 1
ATOM 1544 C CA . LEU A 1 194 ? 5.037 2.696 16.210 1.00 80.31 194 LEU A CA 1
ATOM 1545 C C . LEU A 1 194 ? 5.836 3.981 16.002 1.00 80.31 194 LEU A C 1
ATOM 1547 O O . LEU A 1 194 ? 6.117 4.695 16.960 1.00 80.31 194 LEU A O 1
ATOM 1551 N N . GLY A 1 195 ? 6.150 4.303 14.746 1.00 85.12 195 GLY A N 1
ATOM 1552 C CA . GLY A 1 195 ? 6.852 5.533 14.405 1.00 85.12 195 GLY A CA 1
ATOM 1553 C C . GLY A 1 195 ? 6.032 6.795 14.679 1.00 85.12 195 GLY A C 1
ATOM 1554 O O . GLY A 1 195 ? 6.610 7.846 14.919 1.00 85.12 195 GLY A O 1
ATOM 1555 N N . MET A 1 196 ? 4.700 6.712 14.679 1.00 85.44 196 MET A N 1
ATOM 1556 C CA . MET A 1 196 ? 3.829 7.820 15.069 1.00 85.44 196 MET A CA 1
ATOM 1557 C C . MET A 1 196 ? 3.723 7.968 16.595 1.00 85.44 196 MET A C 1
ATOM 1559 O O . MET A 1 196 ? 3.720 9.098 17.076 1.00 85.44 196 MET A O 1
ATOM 1563 N N . ASP A 1 197 ? 3.667 6.862 17.348 1.00 83.38 197 ASP A N 1
ATOM 1564 C CA . ASP A 1 197 ? 3.620 6.874 18.821 1.00 83.38 197 ASP A CA 1
ATOM 1565 C C . ASP A 1 197 ? 4.974 7.302 19.442 1.00 83.38 197 ASP A C 1
ATOM 1567 O O . ASP A 1 197 ? 5.002 8.012 20.452 1.00 83.38 197 ASP A O 1
ATOM 1571 N N . PHE A 1 198 ? 6.107 6.902 18.840 1.00 85.12 198 PHE A N 1
ATOM 1572 C CA . PHE A 1 198 ? 7.460 7.258 19.295 1.00 85.12 198 PHE A CA 1
ATOM 1573 C C . PHE A 1 198 ? 8.417 7.619 18.134 1.00 85.12 198 PHE A C 1
ATOM 1575 O O . PHE A 1 198 ? 9.323 6.844 17.797 1.00 85.12 198 PHE A O 1
ATOM 1582 N N . PRO A 1 199 ? 8.261 8.813 17.529 1.00 86.75 199 PRO A N 1
ATOM 1583 C CA . PRO A 1 199 ? 9.032 9.229 16.355 1.00 86.75 199 PRO A CA 1
ATOM 1584 C C . PRO A 1 199 ? 10.547 9.239 16.560 1.00 86.75 199 PRO A C 1
ATOM 1586 O O . PRO A 1 199 ? 11.304 8.885 15.657 1.00 86.75 199 PRO A O 1
ATOM 1589 N N . GLU A 1 200 ? 11.027 9.604 17.749 1.00 87.69 200 GLU A N 1
ATOM 1590 C CA . GLU A 1 200 ? 12.460 9.660 18.044 1.00 87.69 200 GLU A CA 1
ATOM 1591 C C . GLU A 1 200 ? 13.109 8.270 18.030 1.00 87.69 200 GLU A C 1
ATOM 1593 O O . GLU A 1 200 ? 14.315 8.161 17.772 1.00 87.69 200 GLU A O 1
ATOM 1598 N N . GLY A 1 201 ? 12.314 7.228 18.297 1.00 86.44 201 GLY A N 1
ATOM 1599 C CA . GLY A 1 201 ? 12.702 5.820 18.272 1.00 86.44 201 GLY A CA 1
ATOM 1600 C C . GLY A 1 201 ? 12.568 5.146 16.906 1.00 86.44 201 GLY A C 1
ATOM 1601 O O . GLY A 1 201 ? 13.085 4.039 16.740 1.00 86.44 201 GLY A O 1
ATOM 1602 N N . ALA A 1 202 ? 11.945 5.801 15.919 1.00 89.00 202 ALA A N 1
ATOM 1603 C CA . ALA A 1 202 ? 11.793 5.317 14.544 1.00 89.00 202 ALA A CA 1
ATOM 1604 C C . ALA A 1 202 ? 13.122 5.384 13.766 1.00 89.00 202 ALA A C 1
ATOM 1606 O O . ALA A 1 202 ? 13.293 6.149 12.816 1.00 89.00 202 ALA A O 1
ATOM 1607 N N . ARG A 1 203 ? 14.112 4.611 14.221 1.00 89.06 203 ARG A N 1
ATOM 1608 C CA . ARG A 1 203 ? 15.475 4.564 13.684 1.00 89.06 203 ARG A CA 1
ATOM 1609 C C . ARG A 1 203 ? 15.829 3.148 13.266 1.00 89.06 203 ARG A C 1
ATOM 1611 O O . ARG A 1 203 ? 15.673 2.204 14.040 1.00 89.06 203 ARG A O 1
ATOM 1618 N N . VAL A 1 204 ? 16.391 3.024 12.073 1.00 89.88 204 VAL A N 1
ATOM 1619 C CA . VAL A 1 204 ? 16.798 1.751 11.474 1.00 89.88 204 VAL A CA 1
ATOM 1620 C C . VAL A 1 204 ? 18.256 1.816 11.042 1.00 89.88 204 VAL A C 1
ATOM 1622 O O . VAL A 1 204 ? 18.728 2.859 10.587 1.00 89.88 204 VAL A O 1
ATOM 1625 N N . LEU A 1 205 ? 18.973 0.705 11.203 1.00 91.12 205 LEU A N 1
ATOM 1626 C CA . LEU A 1 205 ? 20.303 0.511 10.640 1.00 91.12 205 LEU A CA 1
ATOM 1627 C C . LEU A 1 205 ? 20.276 -0.761 9.798 1.00 91.12 205 LEU A C 1
ATOM 1629 O O . LEU A 1 205 ? 20.190 -1.873 10.319 1.00 91.12 205 LEU A O 1
ATOM 1633 N N . ASN A 1 206 ? 20.363 -0.588 8.487 1.00 91.50 206 ASN A N 1
ATOM 1634 C CA . ASN A 1 206 ? 20.324 -1.678 7.528 1.00 91.50 206 ASN A CA 1
ATOM 1635 C C . ASN A 1 206 ? 21.402 -1.492 6.455 1.00 91.50 206 ASN A C 1
ATOM 1637 O O . ASN A 1 206 ? 22.026 -0.433 6.352 1.00 91.50 206 ASN A O 1
ATOM 1641 N N . ILE A 1 207 ? 21.652 -2.556 5.698 1.00 93.75 207 ILE A N 1
ATOM 1642 C CA . ILE A 1 207 ? 22.581 -2.550 4.569 1.00 93.75 207 ILE A CA 1
ATOM 1643 C C . ILE A 1 207 ? 21.981 -3.305 3.386 1.00 93.75 207 ILE A C 1
ATOM 1645 O O . ILE A 1 207 ? 21.234 -4.268 3.563 1.00 93.75 207 ILE A O 1
ATOM 1649 N N . SER A 1 208 ? 22.339 -2.895 2.173 1.00 94.38 208 SER A N 1
ATOM 1650 C CA . SER A 1 208 ? 22.068 -3.669 0.963 1.00 94.38 208 SER A CA 1
ATOM 1651 C C . SER A 1 208 ? 23.116 -4.769 0.810 1.00 94.38 208 SER A C 1
ATOM 1653 O O . SER A 1 208 ? 24.312 -4.497 0.928 1.00 94.38 208 SER A O 1
ATOM 1655 N N . ILE A 1 209 ? 22.677 -5.999 0.548 1.00 94.50 209 ILE A N 1
ATOM 1656 C CA . ILE A 1 209 ? 23.553 -7.158 0.387 1.00 94.50 209 ILE A CA 1
ATOM 1657 C C . ILE A 1 209 ? 23.235 -7.949 -0.881 1.00 94.50 209 ILE A C 1
ATOM 1659 O O . ILE A 1 209 ? 22.080 -8.134 -1.274 1.00 94.50 209 ILE A O 1
ATOM 1663 N N . ASP A 1 210 ? 24.303 -8.471 -1.466 1.00 94.81 210 ASP A N 1
ATOM 1664 C CA . ASP A 1 210 ? 24.267 -9.484 -2.508 1.00 94.81 210 ASP A CA 1
ATOM 1665 C C . ASP A 1 210 ? 24.339 -10.877 -1.877 1.00 94.81 210 ASP A C 1
ATOM 1667 O O . ASP A 1 210 ? 24.934 -11.062 -0.812 1.00 94.81 210 ASP A O 1
ATOM 1671 N N . LEU A 1 211 ? 23.756 -11.876 -2.541 1.00 91.50 211 LEU A N 1
ATOM 1672 C CA . LEU A 1 211 ? 23.695 -13.247 -2.039 1.00 91.50 211 LEU A CA 1
ATOM 1673 C C . LEU A 1 211 ? 24.308 -14.237 -3.028 1.00 91.50 211 LEU A C 1
ATOM 1675 O O . LEU A 1 211 ? 24.261 -14.054 -4.243 1.00 91.50 211 LEU A O 1
ATOM 1679 N N . ALA A 1 212 ? 24.842 -15.329 -2.493 1.00 88.88 212 ALA A N 1
ATOM 1680 C CA . ALA A 1 212 ? 25.188 -16.525 -3.249 1.00 88.88 212 ALA A CA 1
ATOM 1681 C C . ALA A 1 212 ? 24.703 -17.754 -2.480 1.00 88.88 212 ALA A C 1
ATOM 1683 O O . ALA A 1 212 ? 24.804 -17.810 -1.251 1.00 88.88 212 ALA A O 1
ATOM 1684 N N . VAL A 1 213 ? 24.201 -18.754 -3.204 1.00 82.19 213 VAL A N 1
ATOM 1685 C CA . VAL A 1 213 ? 23.949 -20.072 -2.618 1.00 82.19 213 VAL A CA 1
ATOM 1686 C C . VAL A 1 213 ? 25.302 -20.738 -2.411 1.00 82.19 213 VAL A C 1
ATOM 1688 O O . VAL A 1 213 ? 26.108 -20.831 -3.335 1.00 82.19 213 VAL A O 1
ATOM 1691 N N . ARG A 1 214 ? 25.571 -21.176 -1.181 1.00 77.00 214 ARG A N 1
ATOM 1692 C CA . ARG A 1 214 ? 26.826 -21.843 -0.848 1.00 77.00 214 ARG A CA 1
ATOM 1693 C C . ARG A 1 214 ? 26.810 -23.268 -1.398 1.00 77.00 214 ARG A C 1
ATOM 1695 O O . ARG A 1 214 ? 26.332 -24.179 -0.732 1.00 77.00 214 ARG A O 1
ATOM 1702 N N . ASP A 1 215 ? 27.353 -23.438 -2.593 1.00 72.38 215 ASP A N 1
ATOM 1703 C CA . ASP A 1 215 ? 27.721 -24.734 -3.152 1.00 72.38 215 ASP A CA 1
ATOM 1704 C C . ASP A 1 215 ? 29.232 -24.959 -2.949 1.00 72.38 215 ASP A C 1
ATOM 1706 O O . ASP A 1 215 ? 30.050 -24.064 -3.174 1.00 72.38 215 ASP A O 1
ATOM 1710 N N . TYR A 1 216 ? 29.606 -26.137 -2.446 1.00 60.59 216 TYR A N 1
ATOM 1711 C CA . TYR A 1 216 ? 31.006 -26.490 -2.205 1.00 60.59 216 TYR A CA 1
ATOM 1712 C C . TYR A 1 216 ? 31.770 -26.747 -3.511 1.00 60.59 216 TYR A C 1
ATOM 1714 O O . TYR A 1 216 ? 32.992 -26.587 -3.519 1.00 60.59 216 TYR A O 1
ATOM 1722 N N . GLU A 1 217 ? 31.075 -27.082 -4.603 1.00 66.38 217 GLU A N 1
ATOM 1723 C CA . GLU A 1 217 ? 31.695 -27.340 -5.907 1.00 66.38 217 GLU A CA 1
ATOM 1724 C C . GLU A 1 217 ? 31.743 -26.095 -6.799 1.00 66.38 217 GLU A C 1
ATOM 1726 O O . GLU A 1 217 ? 32.754 -25.842 -7.459 1.00 66.38 217 GLU A O 1
ATOM 1731 N N . THR A 1 218 ? 30.702 -25.256 -6.771 1.00 65.00 218 THR A N 1
ATOM 1732 C CA . THR A 1 218 ? 30.662 -23.996 -7.526 1.00 65.00 218 THR A CA 1
ATOM 1733 C C . THR A 1 218 ? 30.791 -22.780 -6.599 1.00 65.00 218 THR A C 1
ATOM 1735 O O . THR A 1 218 ? 29.847 -22.341 -5.949 1.00 65.00 218 THR A O 1
ATOM 1738 N N . ARG A 1 219 ? 31.990 -22.177 -6.540 1.00 70.00 219 ARG A N 1
ATOM 1739 C CA . ARG A 1 219 ? 32.220 -20.899 -5.830 1.00 70.00 219 ARG A CA 1
ATOM 1740 C C . ARG A 1 219 ? 31.601 -19.723 -6.593 1.00 70.00 219 ARG A C 1
ATOM 1742 O O . ARG A 1 219 ? 32.317 -18.937 -7.212 1.00 70.00 219 ARG A O 1
ATOM 1749 N N . GLN A 1 220 ? 30.278 -19.598 -6.561 1.00 81.06 220 GLN A N 1
ATOM 1750 C CA . GLN A 1 220 ? 29.594 -18.432 -7.117 1.00 81.06 220 GLN A CA 1
ATOM 1751 C C . GLN A 1 220 ? 29.881 -17.190 -6.265 1.00 81.06 220 GLN A C 1
ATOM 1753 O O . GLN A 1 220 ? 29.773 -17.220 -5.039 1.00 81.06 220 GLN A O 1
ATOM 1758 N N . ALA A 1 221 ? 30.260 -16.092 -6.921 1.00 87.81 221 ALA A N 1
ATOM 1759 C CA . ALA A 1 221 ? 30.352 -14.795 -6.265 1.00 87.81 221 ALA A CA 1
ATOM 1760 C C . ALA A 1 221 ? 28.942 -14.303 -5.880 1.00 87.81 221 ALA A C 1
ATOM 1762 O O . ALA A 1 221 ? 27.998 -14.560 -6.635 1.00 87.81 221 ALA A O 1
ATOM 1763 N N . PRO A 1 222 ? 28.781 -13.599 -4.741 1.00 91.75 222 PRO A N 1
ATOM 1764 C CA . PRO A 1 222 ? 27.524 -12.942 -4.404 1.00 91.75 222 PRO A CA 1
ATOM 1765 C C . PRO A 1 222 ? 27.054 -12.031 -5.535 1.00 91.75 222 PRO A C 1
ATOM 1767 O O . PRO A 1 222 ? 27.859 -11.322 -6.139 1.00 91.75 222 PRO A O 1
ATOM 1770 N N . ARG A 1 223 ? 25.751 -12.065 -5.813 1.00 93.06 223 ARG A N 1
ATOM 1771 C CA . ARG A 1 223 ? 25.096 -11.184 -6.782 1.00 93.06 223 ARG A CA 1
ATOM 1772 C C . ARG A 1 223 ? 23.758 -10.665 -6.247 1.00 93.06 223 ARG A C 1
ATOM 1774 O O . ARG A 1 223 ? 23.181 -11.307 -5.361 1.00 93.06 223 ARG A O 1
ATOM 1781 N N . PRO A 1 224 ? 23.238 -9.556 -6.796 1.00 94.94 224 PRO A N 1
ATOM 1782 C CA . PRO A 1 224 ? 21.891 -9.094 -6.498 1.00 94.94 224 PRO A CA 1
ATOM 1783 C C . PRO A 1 224 ? 20.871 -10.206 -6.792 1.00 94.94 224 PRO A C 1
ATOM 1785 O O . PRO A 1 224 ? 20.849 -10.722 -7.912 1.00 94.94 224 PRO A O 1
ATOM 1788 N N . PRO A 1 225 ? 20.056 -10.638 -5.815 1.00 94.50 225 PRO A N 1
ATOM 1789 C CA . PRO A 1 225 ? 19.185 -11.794 -6.002 1.00 94.50 225 PRO A CA 1
ATOM 1790 C C . PRO A 1 225 ? 17.845 -11.442 -6.660 1.00 94.50 225 PRO A C 1
ATOM 1792 O O . PRO A 1 225 ? 17.155 -12.357 -7.103 1.00 94.50 225 PRO A O 1
ATOM 1795 N N . VAL A 1 226 ? 17.469 -10.161 -6.715 1.00 96.50 226 VAL A N 1
ATOM 1796 C CA . VAL A 1 226 ? 16.217 -9.683 -7.315 1.00 96.50 226 VAL A CA 1
ATOM 1797 C C . VAL A 1 226 ? 16.496 -9.149 -8.714 1.00 96.50 226 VAL A C 1
ATOM 1799 O O . VAL A 1 226 ? 17.324 -8.254 -8.877 1.00 96.50 226 VAL A O 1
ATOM 1802 N N . GLU A 1 227 ? 15.786 -9.674 -9.706 1.00 97.62 227 GLU A N 1
ATOM 1803 C CA . GLU A 1 227 ? 15.898 -9.273 -11.109 1.00 97.62 227 GLU A CA 1
ATOM 1804 C C . GLU A 1 227 ? 14.519 -8.888 -11.665 1.00 97.62 227 GLU A C 1
ATOM 1806 O O . GLU A 1 227 ? 13.522 -9.583 -11.438 1.00 97.62 227 GLU A O 1
ATOM 1811 N N . ALA A 1 228 ? 14.469 -7.788 -12.416 1.00 98.31 228 ALA A N 1
ATOM 1812 C CA . ALA A 1 228 ? 13.294 -7.331 -13.145 1.00 98.31 228 ALA A CA 1
ATOM 1813 C C . ALA A 1 228 ? 13.664 -6.993 -14.592 1.00 98.31 228 ALA A C 1
ATOM 1815 O O . ALA A 1 228 ? 14.655 -6.314 -14.870 1.00 98.31 228 ALA A O 1
ATOM 1816 N N . PHE A 1 229 ? 12.833 -7.440 -15.525 1.00 98.62 229 PHE A N 1
ATOM 1817 C CA . PHE A 1 229 ? 13.015 -7.245 -16.953 1.00 98.62 229 PHE A CA 1
ATOM 1818 C C . PHE A 1 229 ? 11.819 -6.513 -17.538 1.00 98.62 229 PHE A C 1
ATOM 1820 O O . PHE A 1 229 ? 10.679 -6.799 -17.178 1.00 98.62 229 PHE A O 1
ATOM 1827 N N . PHE A 1 230 ? 12.079 -5.611 -18.477 1.00 98.69 230 PHE A N 1
ATOM 1828 C CA . PHE A 1 230 ? 11.054 -4.905 -19.235 1.00 98.69 230 PHE A CA 1
ATOM 1829 C C . PHE A 1 230 ? 11.308 -5.087 -20.727 1.00 98.69 230 PHE A C 1
ATOM 1831 O O . PHE A 1 230 ? 12.426 -4.863 -21.204 1.00 98.69 230 PHE A O 1
ATOM 1838 N N . ARG A 1 231 ? 10.266 -5.433 -21.483 1.00 97.81 231 ARG A N 1
ATOM 1839 C CA . ARG A 1 231 ? 10.312 -5.442 -22.949 1.00 97.81 231 ARG A CA 1
ATOM 1840 C C . ARG A 1 231 ? 8.971 -5.082 -23.573 1.00 97.81 231 ARG A C 1
ATOM 1842 O O . ARG A 1 231 ? 7.928 -5.147 -22.928 1.00 97.81 231 ARG A O 1
ATOM 1849 N N . ILE A 1 232 ? 9.021 -4.736 -24.853 1.00 98.50 232 ILE A N 1
ATOM 1850 C CA . ILE A 1 232 ? 7.840 -4.520 -25.692 1.00 98.50 232 ILE A CA 1
ATOM 1851 C C . ILE A 1 232 ? 7.375 -5.852 -26.277 1.00 98.50 232 ILE A C 1
ATOM 1853 O O . ILE A 1 232 ? 8.202 -6.707 -26.605 1.00 98.50 232 ILE A O 1
ATOM 1857 N N . ILE A 1 233 ? 6.060 -6.009 -26.413 1.00 97.88 233 ILE A N 1
ATOM 1858 C CA . ILE A 1 233 ? 5.413 -7.175 -27.024 1.00 97.88 233 ILE A CA 1
ATOM 1859 C C . ILE A 1 233 ? 4.414 -6.742 -28.100 1.00 97.88 233 ILE A C 1
ATOM 1861 O O . ILE A 1 233 ? 3.913 -5.619 -28.092 1.00 97.88 233 ILE A O 1
ATOM 1865 N N . ASP A 1 234 ? 4.122 -7.653 -29.018 1.00 96.44 234 ASP A N 1
ATOM 1866 C CA . ASP A 1 234 ? 3.229 -7.514 -30.172 1.00 96.44 234 ASP A CA 1
ATOM 1867 C C . ASP A 1 234 ? 1.754 -7.815 -29.844 1.00 96.44 234 ASP A C 1
ATOM 1869 O O . ASP A 1 234 ? 1.012 -8.353 -30.663 1.00 96.44 234 ASP A O 1
ATOM 1873 N N . ALA A 1 235 ? 1.326 -7.466 -28.629 1.00 97.38 235 ALA A N 1
ATOM 1874 C CA . ALA A 1 235 ? -0.059 -7.565 -28.184 1.00 97.38 235 ALA A CA 1
ATOM 1875 C C . ALA A 1 235 ? -0.393 -6.389 -27.253 1.00 97.38 235 ALA A C 1
ATOM 1877 O O . ALA A 1 235 ? 0.418 -6.104 -26.371 1.00 97.38 235 ALA A O 1
ATOM 1878 N N . PRO A 1 236 ? -1.566 -5.736 -27.379 1.00 97.69 236 PRO A N 1
ATOM 1879 C CA . PRO A 1 236 ? -1.939 -4.552 -26.601 1.00 97.69 236 PRO A CA 1
ATOM 1880 C C . PRO A 1 236 ? -2.385 -4.894 -25.168 1.00 97.69 236 PRO A C 1
ATOM 1882 O O . PRO A 1 236 ? -3.495 -4.583 -24.741 1.00 97.69 236 PRO A O 1
ATOM 1885 N N . ILE A 1 237 ? -1.503 -5.549 -24.415 1.00 98.44 237 ILE A N 1
ATOM 1886 C CA . ILE A 1 237 ? -1.716 -5.961 -23.026 1.00 98.44 237 ILE A CA 1
ATOM 1887 C C . ILE A 1 237 ? -0.517 -5.581 -22.151 1.00 98.44 237 ILE A C 1
ATOM 1889 O O . ILE A 1 237 ? 0.571 -5.265 -22.638 1.00 98.44 237 ILE A O 1
ATOM 1893 N N . ILE A 1 238 ? -0.710 -5.661 -20.837 1.00 98.62 238 ILE A N 1
ATOM 1894 C CA . ILE A 1 238 ? 0.385 -5.702 -19.868 1.00 98.62 238 ILE A CA 1
ATOM 1895 C C . ILE A 1 238 ? 0.535 -7.155 -19.424 1.00 98.62 238 ILE A C 1
ATOM 1897 O O . ILE A 1 238 ? -0.322 -7.676 -18.711 1.00 98.62 238 ILE A O 1
ATOM 1901 N N . ARG A 1 239 ? 1.611 -7.822 -19.844 1.00 98.69 239 ARG A N 1
ATOM 1902 C CA . ARG A 1 239 ? 1.926 -9.176 -19.381 1.00 98.69 239 ARG A CA 1
ATOM 1903 C C . ARG A 1 239 ? 2.850 -9.116 -18.170 1.00 98.69 239 ARG A C 1
ATOM 1905 O O . ARG A 1 239 ? 3.917 -8.509 -18.219 1.00 98.69 239 ARG A O 1
ATOM 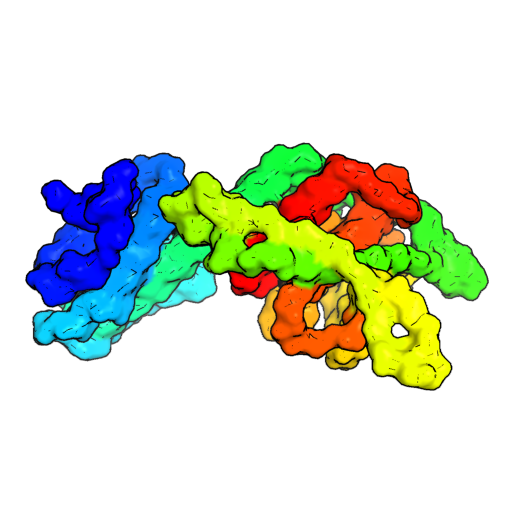1912 N N . LEU A 1 240 ? 2.441 -9.764 -17.089 1.00 98.62 240 LEU A N 1
ATOM 1913 C CA . LEU A 1 240 ? 3.194 -9.879 -15.846 1.00 98.62 240 LEU A CA 1
ATOM 1914 C C . LEU A 1 240 ? 3.625 -11.331 -15.670 1.00 98.62 240 LEU A C 1
ATOM 1916 O O . LEU A 1 240 ? 2.791 -12.231 -15.748 1.00 98.62 240 LEU A O 1
ATOM 1920 N N . VAL A 1 241 ? 4.914 -11.561 -15.436 1.00 98.31 241 VAL A N 1
ATOM 1921 C CA . VAL A 1 241 ? 5.488 -12.901 -15.278 1.00 98.31 241 VAL A CA 1
ATOM 1922 C C . VAL A 1 241 ? 6.388 -12.928 -14.051 1.00 98.31 241 VAL A C 1
ATOM 1924 O O . VAL A 1 241 ? 7.295 -12.112 -13.937 1.00 98.31 241 VAL A O 1
ATOM 1927 N N . SER A 1 242 ? 6.189 -13.906 -13.172 1.00 96.69 242 SER A N 1
ATOM 1928 C CA . SER A 1 242 ? 7.161 -14.275 -12.138 1.00 96.69 242 SER A CA 1
ATOM 1929 C C . SER A 1 242 ? 7.659 -15.683 -12.427 1.00 96.69 242 SER A C 1
ATOM 1931 O O . SER A 1 242 ? 6.890 -16.647 -12.391 1.00 96.69 242 SER A O 1
ATOM 1933 N N . THR A 1 243 ? 8.947 -15.799 -12.750 1.00 96.19 243 THR A N 1
ATOM 1934 C CA . THR A 1 243 ? 9.564 -17.087 -13.091 1.00 96.19 243 THR A CA 1
ATOM 1935 C C . THR A 1 243 ? 9.716 -17.972 -11.859 1.00 96.19 243 THR A C 1
ATOM 1937 O O . THR A 1 243 ? 9.489 -19.175 -11.938 1.00 96.19 243 THR A O 1
ATOM 1940 N N . ASP A 1 244 ? 10.022 -17.374 -10.708 1.00 91.50 244 ASP A N 1
ATOM 1941 C CA . ASP A 1 244 ? 10.187 -18.051 -9.423 1.00 91.50 244 ASP A CA 1
ATOM 1942 C C . ASP A 1 244 ? 8.866 -18.595 -8.855 1.00 91.50 244 ASP A C 1
ATOM 1944 O O . ASP A 1 244 ? 8.858 -19.653 -8.226 1.00 91.50 244 ASP A O 1
ATOM 1948 N N . LEU A 1 245 ? 7.739 -17.924 -9.119 1.00 91.56 245 LEU A N 1
ATOM 1949 C CA . LEU A 1 245 ? 6.406 -18.423 -8.764 1.00 91.56 245 LEU A CA 1
ATOM 1950 C C . LEU A 1 245 ? 5.759 -19.271 -9.868 1.00 91.56 245 LEU A C 1
ATOM 1952 O O . LEU A 1 245 ? 4.700 -19.850 -9.631 1.00 91.56 245 LEU A O 1
ATOM 1956 N N . GLY A 1 246 ? 6.351 -19.329 -11.066 1.00 94.69 246 GLY A N 1
ATOM 1957 C CA . GLY A 1 246 ? 5.749 -19.982 -12.232 1.00 94.69 246 GLY A CA 1
ATOM 1958 C C . GLY A 1 246 ? 4.404 -19.369 -12.638 1.00 94.69 246 GLY A C 1
ATOM 1959 O O . GLY A 1 246 ? 3.520 -20.082 -13.109 1.00 94.69 246 GLY A O 1
ATOM 1960 N N . ALA A 1 247 ? 4.224 -18.065 -12.413 1.00 96.19 247 ALA A N 1
ATOM 1961 C CA . ALA A 1 247 ? 2.948 -17.374 -12.569 1.00 96.19 247 ALA A CA 1
ATOM 1962 C C . ALA A 1 247 ? 2.986 -16.369 -13.726 1.00 96.19 247 ALA A C 1
ATOM 1964 O O . ALA A 1 247 ? 3.967 -15.646 -13.910 1.00 96.19 247 ALA A O 1
ATOM 1965 N N . VAL A 1 248 ? 1.884 -16.302 -14.476 1.00 97.69 248 VAL A N 1
ATOM 1966 C CA . VAL A 1 248 ? 1.679 -15.379 -15.599 1.00 97.69 248 VAL A CA 1
ATOM 1967 C C . VAL A 1 248 ? 0.294 -14.750 -15.475 1.00 97.69 248 VAL A C 1
ATOM 1969 O O . VAL A 1 248 ? -0.674 -15.452 -15.192 1.00 97.69 248 VAL A O 1
ATOM 1972 N N . SER A 1 249 ? 0.197 -13.443 -15.704 1.00 97.75 249 SER A N 1
ATOM 1973 C CA . SER A 1 249 ? -1.067 -12.703 -15.778 1.00 97.75 249 SER A CA 1
ATOM 1974 C C . SER A 1 249 ? -1.041 -11.788 -17.002 1.00 97.75 249 SER A C 1
ATOM 1976 O O . SER A 1 249 ? -0.112 -10.998 -17.178 1.00 97.75 249 SER A O 1
ATOM 1978 N N . GLU A 1 250 ? -2.035 -11.924 -17.877 1.00 97.88 250 GLU A N 1
ATOM 1979 C CA . GLU A 1 250 ? -2.219 -11.074 -19.056 1.00 97.88 250 GLU A CA 1
ATOM 1980 C C . GLU A 1 250 ? -3.341 -10.074 -18.784 1.00 97.88 250 GLU A C 1
ATOM 1982 O O . GLU A 1 250 ? -4.518 -10.428 -18.711 1.00 97.88 250 GLU A O 1
ATOM 1987 N N . VAL A 1 251 ? -2.966 -8.811 -18.598 1.00 97.94 251 VAL A N 1
ATOM 1988 C CA . VAL A 1 251 ? -3.878 -7.749 -18.180 1.00 97.94 251 VAL A CA 1
ATOM 1989 C C . VAL A 1 251 ? -4.315 -6.939 -19.396 1.00 97.94 251 VAL A C 1
ATOM 1991 O O . VAL A 1 251 ? -3.497 -6.301 -20.060 1.00 97.94 251 VAL A O 1
ATOM 1994 N N . SER A 1 252 ? -5.621 -6.949 -19.663 1.00 96.88 252 SER A N 1
ATOM 1995 C CA . SER A 1 252 ? -6.254 -6.305 -20.828 1.00 96.88 252 SER A CA 1
ATOM 1996 C C . SER A 1 252 ? -7.184 -5.140 -20.463 1.00 96.88 252 SER A C 1
ATOM 1998 O O . SER A 1 252 ? -7.668 -4.428 -21.338 1.00 96.88 252 SER A O 1
ATOM 2000 N N . SER A 1 253 ? -7.430 -4.908 -19.170 1.00 96.75 253 SER A N 1
ATOM 2001 C CA . SER A 1 253 ? -8.303 -3.833 -18.684 1.00 96.75 253 SER A CA 1
ATOM 2002 C C . SER A 1 253 ? -7.781 -3.206 -17.394 1.00 96.75 253 SER A C 1
ATOM 2004 O O . SER A 1 253 ? -7.045 -3.840 -16.634 1.00 96.75 253 SER A O 1
ATOM 2006 N N . PHE A 1 254 ? -8.208 -1.971 -17.107 1.00 96.19 254 PHE A N 1
ATOM 2007 C CA . PHE A 1 254 ? -7.906 -1.323 -15.829 1.00 96.19 254 PHE A CA 1
ATOM 2008 C C . PHE A 1 254 ? -8.455 -2.125 -14.646 1.00 96.19 254 PHE A C 1
ATOM 2010 O O . PHE A 1 254 ? -7.728 -2.342 -13.685 1.00 96.19 254 PHE A O 1
ATOM 2017 N N . ALA A 1 255 ? -9.684 -2.645 -14.732 1.00 94.50 255 ALA A N 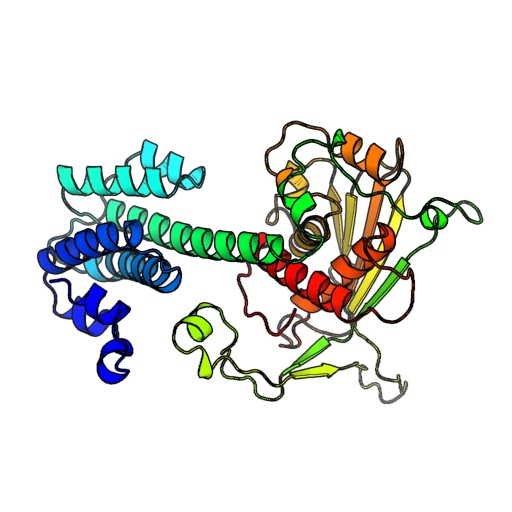1
ATOM 2018 C CA . ALA A 1 255 ? -10.280 -3.452 -13.664 1.00 94.50 255 ALA A CA 1
ATOM 2019 C C . ALA A 1 255 ? -9.395 -4.650 -13.268 1.00 94.50 255 ALA A C 1
ATOM 2021 O O . ALA A 1 255 ? -9.145 -4.860 -12.086 1.00 94.50 255 ALA A O 1
ATOM 2022 N N . GLN A 1 256 ? -8.842 -5.376 -14.247 1.00 95.62 256 GLN A N 1
ATOM 2023 C CA . GLN A 1 256 ? -7.914 -6.487 -13.992 1.00 95.62 256 GLN A CA 1
ATOM 2024 C C . GLN A 1 256 ? -6.587 -6.038 -13.360 1.00 95.62 256 GLN A C 1
ATOM 2026 O O . GLN A 1 256 ? -5.997 -6.789 -12.578 1.00 95.62 256 GLN A O 1
ATOM 2031 N N . LEU A 1 257 ? -6.104 -4.840 -13.708 1.00 96.25 257 LEU A N 1
ATOM 2032 C CA . LEU A 1 257 ? -4.873 -4.282 -13.149 1.00 96.25 257 LEU A CA 1
ATOM 2033 C C . LEU A 1 257 ? -5.054 -3.831 -11.694 1.00 96.25 257 LEU A C 1
ATOM 2035 O O . LEU A 1 257 ? -4.156 -4.032 -10.884 1.00 96.25 257 LEU A O 1
ATOM 2039 N N . PHE A 1 258 ? -6.198 -3.231 -11.361 1.00 94.19 258 PHE A N 1
ATOM 2040 C CA . PHE A 1 258 ? -6.506 -2.762 -10.005 1.00 94.19 258 PHE A CA 1
ATOM 2041 C C . PHE A 1 258 ? -7.060 -3.871 -9.090 1.00 94.19 258 PHE A C 1
ATOM 2043 O O . PHE A 1 258 ? -7.203 -3.658 -7.886 1.00 94.19 258 PHE A O 1
ATOM 2050 N N . ASP A 1 259 ? -7.324 -5.068 -9.622 1.00 92.88 259 ASP A N 1
ATOM 2051 C CA . ASP A 1 259 ? -7.643 -6.256 -8.828 1.00 92.88 259 ASP A CA 1
ATOM 2052 C C . ASP A 1 259 ? -6.365 -6.977 -8.365 1.00 92.88 259 ASP A C 1
ATOM 2054 O O . ASP A 1 259 ? -5.840 -7.893 -9.012 1.00 92.88 259 ASP A O 1
ATOM 2058 N N . TYR A 1 260 ? -5.849 -6.538 -7.216 1.00 91.12 260 TYR A N 1
ATOM 2059 C CA . TYR A 1 260 ? -4.650 -7.103 -6.589 1.00 91.12 260 TYR A CA 1
ATOM 2060 C C . TYR A 1 260 ? -4.858 -8.510 -6.012 1.00 91.12 260 TYR A C 1
ATOM 2062 O O . TYR A 1 260 ? -3.872 -9.187 -5.730 1.00 91.12 260 TYR A O 1
ATOM 2070 N N . ALA A 1 261 ? -6.108 -8.939 -5.806 1.00 88.62 261 ALA A N 1
ATOM 2071 C CA . ALA A 1 261 ? -6.443 -10.206 -5.156 1.00 88.62 261 ALA A CA 1
ATOM 2072 C C . ALA A 1 261 ? -6.759 -11.332 -6.154 1.00 88.62 261 ALA A C 1
ATOM 2074 O O . ALA A 1 261 ? -6.805 -12.495 -5.757 1.00 88.62 261 ALA A O 1
ATOM 2075 N N . ALA A 1 262 ? -6.954 -11.005 -7.435 1.00 89.62 262 ALA A N 1
ATOM 2076 C CA . ALA A 1 262 ? -7.270 -11.975 -8.483 1.00 89.62 262 ALA A CA 1
ATOM 2077 C C . ALA A 1 262 ? -6.201 -13.063 -8.692 1.00 89.62 262 ALA A C 1
ATOM 2079 O O . ALA A 1 262 ? -6.527 -14.160 -9.144 1.00 89.62 262 ALA A O 1
ATOM 2080 N N . ASP A 1 263 ? -4.929 -12.766 -8.415 1.00 90.75 263 ASP A N 1
ATOM 2081 C CA . ASP A 1 263 ? -3.804 -13.662 -8.680 1.00 90.75 263 ASP A CA 1
ATOM 2082 C C . ASP A 1 263 ? -2.625 -13.426 -7.713 1.00 90.75 263 ASP A C 1
ATOM 2084 O O . ASP A 1 263 ? -2.629 -12.518 -6.882 1.00 90.75 263 ASP A O 1
ATOM 2088 N N . TYR A 1 264 ? -1.583 -14.257 -7.817 1.00 88.31 264 TYR A N 1
ATOM 2089 C CA . TYR A 1 264 ? -0.369 -14.140 -6.997 1.00 88.31 264 TYR A CA 1
ATOM 2090 C C . TYR A 1 264 ? 0.564 -12.987 -7.416 1.00 88.31 264 TYR A C 1
ATOM 2092 O O . TYR A 1 264 ? 1.626 -12.823 -6.815 1.00 88.31 264 TYR A O 1
ATOM 2100 N N . LEU A 1 265 ? 0.197 -12.197 -8.432 1.00 94.19 265 LEU A N 1
ATOM 2101 C CA . LEU A 1 265 ? 1.005 -11.120 -9.010 1.00 94.19 265 LEU A CA 1
ATOM 2102 C C . LEU A 1 265 ? 0.489 -9.722 -8.634 1.00 94.19 265 LEU A C 1
ATOM 2104 O O . LEU A 1 265 ? 0.916 -8.733 -9.233 1.00 94.19 265 LEU A O 1
ATOM 2108 N N . GLY A 1 266 ? -0.357 -9.604 -7.603 1.00 94.19 266 GLY A N 1
ATOM 2109 C CA . GLY A 1 266 ? -0.833 -8.314 -7.083 1.00 94.19 266 GLY A CA 1
ATOM 2110 C C . GLY A 1 266 ? 0.291 -7.308 -6.788 1.00 94.19 266 GLY A C 1
ATOM 2111 O O . GLY A 1 266 ? 0.137 -6.117 -7.052 1.00 94.19 266 GLY A O 1
ATOM 2112 N N . LEU A 1 267 ? 1.464 -7.784 -6.349 1.00 93.56 267 LEU A N 1
ATOM 2113 C CA . LEU A 1 267 ? 2.656 -6.949 -6.151 1.00 93.56 267 LEU A CA 1
ATOM 2114 C C . LEU A 1 267 ? 3.179 -6.343 -7.463 1.00 93.56 267 LEU A C 1
ATOM 2116 O O . LEU A 1 267 ? 3.504 -5.158 -7.502 1.00 93.56 267 LEU A O 1
ATOM 2120 N N . LEU A 1 268 ? 3.230 -7.125 -8.547 1.00 96.25 268 LEU A N 1
ATOM 2121 C CA . LEU A 1 268 ? 3.659 -6.641 -9.865 1.00 96.25 268 LEU A CA 1
ATOM 2122 C C . LEU A 1 268 ? 2.651 -5.623 -10.415 1.00 96.25 268 LEU A C 1
ATOM 2124 O O . LEU A 1 268 ? 3.061 -4.592 -10.945 1.00 96.25 268 LEU A O 1
ATOM 2128 N N . LYS A 1 269 ? 1.344 -5.862 -10.233 1.00 97.44 269 LYS A N 1
ATOM 2129 C CA . LYS A 1 269 ? 0.293 -4.897 -10.602 1.00 97.44 269 LYS A CA 1
ATOM 2130 C C . LYS A 1 269 ? 0.476 -3.568 -9.866 1.00 97.44 269 LYS A C 1
ATOM 2132 O O . LYS A 1 269 ? 0.493 -2.506 -10.492 1.00 97.44 269 LYS A O 1
ATOM 2137 N N . ALA A 1 270 ? 0.697 -3.626 -8.553 1.00 96.00 270 ALA A N 1
ATOM 2138 C CA . ALA A 1 270 ? 0.957 -2.446 -7.738 1.00 96.00 270 ALA A CA 1
ATOM 2139 C C . ALA A 1 270 ? 2.233 -1.707 -8.173 1.00 96.00 270 ALA A C 1
ATOM 2141 O O . ALA A 1 270 ? 2.230 -0.479 -8.237 1.00 96.00 270 ALA A O 1
ATOM 2142 N N . ALA A 1 271 ? 3.295 -2.430 -8.543 1.00 96.69 271 ALA A N 1
ATOM 2143 C CA . ALA A 1 271 ? 4.532 -1.840 -9.050 1.00 96.69 271 ALA A CA 1
ATOM 2144 C C . ALA A 1 271 ? 4.339 -1.124 -10.399 1.00 96.69 271 ALA A C 1
ATOM 2146 O O . ALA A 1 271 ? 4.839 -0.014 -10.585 1.00 96.69 271 ALA A O 1
ATOM 2147 N N . VAL A 1 272 ? 3.562 -1.704 -11.325 1.00 97.62 272 VAL A N 1
ATOM 2148 C CA . VAL A 1 272 ? 3.187 -1.050 -12.593 1.00 97.62 272 VAL A CA 1
ATOM 2149 C C . VAL A 1 272 ? 2.460 0.263 -12.326 1.00 97.62 272 VAL A C 1
ATOM 2151 O O . VAL A 1 272 ? 2.811 1.289 -12.915 1.00 97.62 272 VAL A O 1
ATOM 2154 N N . ILE A 1 273 ? 1.499 0.258 -11.402 1.00 96.81 273 ILE A N 1
ATOM 2155 C CA . ILE A 1 273 ? 0.734 1.457 -11.052 1.00 96.81 273 ILE A CA 1
ATOM 2156 C C . ILE A 1 273 ? 1.636 2.507 -10.385 1.00 96.81 273 ILE A C 1
ATOM 2158 O O . ILE A 1 273 ? 1.663 3.678 -10.774 1.00 96.81 273 ILE A O 1
ATOM 2162 N N . ALA A 1 274 ? 2.439 2.082 -9.411 1.00 95.88 274 ALA A N 1
ATOM 2163 C CA . ALA A 1 274 ? 3.357 2.941 -8.675 1.00 95.88 274 ALA A CA 1
ATOM 2164 C C . ALA A 1 274 ? 4.486 3.511 -9.547 1.00 95.88 274 ALA A C 1
ATOM 2166 O O . ALA A 1 274 ? 4.967 4.610 -9.284 1.00 95.88 274 ALA A O 1
ATOM 2167 N N . SER A 1 275 ? 4.883 2.822 -10.619 1.00 96.75 275 SER A N 1
ATOM 2168 C CA . SER A 1 275 ? 5.858 3.333 -11.591 1.00 96.75 275 SER A CA 1
ATOM 2169 C C . SER A 1 275 ? 5.314 4.478 -12.455 1.00 96.75 275 SER A C 1
ATOM 2171 O O . SER A 1 275 ? 6.082 5.166 -13.134 1.00 96.75 275 SER A O 1
ATOM 2173 N N . GLY A 1 276 ? 3.993 4.675 -12.453 1.00 95.75 276 GLY A N 1
ATOM 2174 C CA . GLY A 1 276 ? 3.298 5.630 -13.306 1.00 95.75 276 GLY A CA 1
ATOM 2175 C C . GLY A 1 276 ? 3.023 5.121 -14.721 1.00 95.75 276 GLY A C 1
ATOM 2176 O O . GLY A 1 276 ? 2.344 5.829 -15.461 1.00 95.75 276 GLY A O 1
ATOM 2177 N N . VAL A 1 277 ? 3.478 3.914 -15.094 1.00 96.94 277 VAL A N 1
ATOM 2178 C CA . VAL A 1 277 ? 3.128 3.266 -16.375 1.00 96.94 277 VAL A CA 1
ATOM 2179 C C . VAL A 1 277 ? 1.612 3.220 -16.552 1.00 96.94 277 VAL A C 1
ATOM 2181 O O . VAL A 1 277 ? 1.111 3.610 -17.600 1.00 96.94 277 VAL A O 1
ATOM 2184 N N . VAL A 1 278 ? 0.878 2.852 -15.498 1.00 96.31 278 VAL A N 1
ATOM 2185 C CA . VAL A 1 278 ? -0.564 3.103 -15.407 1.00 96.31 278 VAL A CA 1
ATOM 2186 C C . VAL A 1 278 ? -0.829 4.017 -14.210 1.00 96.31 278 VAL A C 1
ATOM 2188 O O . VAL A 1 278 ? -0.649 3.592 -13.075 1.00 96.31 278 VAL A O 1
ATOM 2191 N N . PRO A 1 279 ? -1.229 5.282 -14.416 1.00 92.38 279 PRO A N 1
ATOM 2192 C CA . PRO A 1 279 ? -1.440 6.210 -13.310 1.00 92.38 279 PRO A CA 1
ATOM 2193 C C . PRO A 1 279 ? -2.530 5.721 -12.336 1.00 92.38 279 PRO A C 1
ATOM 2195 O O . PRO A 1 279 ? -3.572 5.255 -12.800 1.00 92.38 279 PRO A O 1
ATOM 2198 N N . PRO A 1 280 ? -2.375 5.907 -11.006 1.00 90.69 280 PRO A N 1
ATOM 2199 C CA . PRO A 1 280 ? -3.416 5.572 -10.028 1.00 90.69 280 PRO A CA 1
ATOM 2200 C C . PRO A 1 280 ? -4.773 6.238 -10.306 1.00 90.69 280 PRO A C 1
ATOM 2202 O O . PRO A 1 280 ? -5.811 5.696 -9.952 1.00 90.69 280 PRO A O 1
ATOM 2205 N N . GLY A 1 281 ? -4.781 7.405 -10.964 1.00 87.12 281 GLY A N 1
ATOM 2206 C CA . GLY A 1 281 ? -6.010 8.102 -11.360 1.00 87.12 281 GLY A CA 1
ATOM 2207 C C . GLY A 1 281 ? -6.867 7.378 -12.408 1.00 87.12 281 GLY A C 1
ATOM 2208 O O . GLY A 1 281 ? -7.971 7.842 -12.679 1.00 87.12 281 GLY A O 1
ATOM 2209 N N . MET A 1 282 ? -6.381 6.270 -12.980 1.00 90.25 282 MET A N 1
ATOM 2210 C CA . MET A 1 282 ? -7.130 5.404 -13.899 1.00 90.25 282 MET A CA 1
ATOM 2211 C C . MET A 1 282 ? -7.990 4.356 -13.170 1.00 90.25 282 MET A C 1
ATOM 2213 O O . MET A 1 282 ? -8.698 3.588 -13.817 1.00 90.25 282 MET A O 1
ATOM 2217 N N . GLU A 1 283 ? -7.940 4.277 -11.838 1.00 90.31 283 GLU A N 1
ATOM 2218 C CA . GLU A 1 283 ? -8.797 3.356 -11.087 1.00 90.31 283 GLU A CA 1
ATOM 2219 C C . GLU A 1 283 ? -10.279 3.720 -11.288 1.00 90.31 283 GLU A C 1
ATOM 2221 O O . GLU A 1 283 ? -10.688 4.862 -11.072 1.00 90.31 283 GLU A O 1
ATOM 2226 N N . GLY A 1 284 ? -11.087 2.749 -11.725 1.00 86.25 284 GLY A N 1
ATOM 2227 C CA . GLY A 1 284 ? -12.529 2.925 -11.932 1.00 86.25 284 GLY A CA 1
ATOM 2228 C C . GLY A 1 284 ? -12.927 3.730 -13.176 1.00 86.25 284 GLY A C 1
ATOM 2229 O O . GLY A 1 284 ? -14.096 4.092 -13.307 1.00 86.25 284 GLY A O 1
ATOM 2230 N N . VAL A 1 285 ? -11.994 4.023 -14.087 1.00 87.94 285 VAL A N 1
ATOM 2231 C CA . VAL A 1 285 ? -12.315 4.715 -15.343 1.00 87.94 285 VAL A CA 1
ATOM 2232 C C . VAL A 1 285 ? -12.865 3.745 -16.398 1.00 87.94 285 VAL A C 1
ATOM 2234 O O . VAL A 1 285 ? -12.453 2.590 -16.469 1.00 87.94 285 VAL A O 1
ATOM 2237 N N . ASN A 1 286 ? -13.772 4.228 -17.253 1.00 86.19 286 ASN A N 1
ATOM 2238 C CA . ASN A 1 286 ? -14.425 3.427 -18.303 1.00 86.19 286 ASN A CA 1
ATOM 2239 C C . ASN A 1 286 ? -13.671 3.428 -19.652 1.00 86.19 286 ASN A C 1
ATOM 2241 O O . ASN A 1 286 ? -14.235 3.029 -20.669 1.00 86.19 286 ASN A O 1
ATOM 2245 N N . GLN A 1 287 ? -12.428 3.916 -19.694 1.00 90.38 287 GLN A N 1
ATOM 2246 C CA . GLN A 1 287 ? -11.599 3.924 -20.907 1.00 90.38 287 GLN A CA 1
ATOM 2247 C C . GLN A 1 287 ? -10.840 2.606 -21.103 1.00 90.38 287 GLN A C 1
ATOM 2249 O O . GLN A 1 287 ? -10.729 1.788 -20.189 1.00 90.38 287 GLN A O 1
ATOM 2254 N N . SER A 1 288 ? -10.292 2.408 -22.303 1.00 93.69 288 SER A N 1
ATOM 2255 C CA . SER A 1 288 ? -9.549 1.193 -22.639 1.00 93.69 288 SER A CA 1
ATOM 2256 C C . SER A 1 288 ? -8.087 1.266 -22.187 1.00 93.69 288 SER A C 1
ATOM 2258 O O . SER A 1 288 ? -7.409 2.280 -22.371 1.00 93.69 288 SER A O 1
ATOM 2260 N N . LEU A 1 289 ? -7.569 0.154 -21.653 1.00 96.38 289 LEU A N 1
ATOM 2261 C CA . LEU A 1 289 ? -6.136 0.003 -21.387 1.00 96.38 289 LEU A CA 1
ATOM 2262 C C . LEU A 1 289 ? -5.324 0.059 -22.690 1.00 96.38 289 LEU A C 1
ATOM 2264 O O . LEU A 1 289 ? -4.231 0.621 -22.710 1.00 96.38 289 LEU A O 1
ATOM 2268 N N . GLU A 1 290 ? -5.876 -0.456 -23.789 1.00 96.69 290 GLU A N 1
ATOM 2269 C CA . GLU A 1 290 ? -5.246 -0.418 -25.111 1.00 96.69 290 GLU A CA 1
ATOM 2270 C C . GLU A 1 290 ? -5.000 1.019 -25.591 1.00 96.69 290 GLU A C 1
ATOM 2272 O O . GLU A 1 290 ? -3.948 1.301 -26.155 1.00 96.69 290 GLU A O 1
ATOM 2277 N N . GLU A 1 291 ? -5.909 1.961 -25.319 1.00 96.00 291 GLU A N 1
ATOM 2278 C CA . GLU A 1 291 ? -5.712 3.375 -25.679 1.00 96.00 291 GLU A CA 1
ATOM 2279 C C . GLU A 1 291 ? -4.518 3.990 -24.936 1.00 96.00 291 GLU A C 1
ATOM 2281 O O . GLU A 1 291 ? -3.756 4.784 -25.501 1.00 96.00 291 GLU A O 1
ATOM 2286 N N . LEU A 1 292 ? -4.325 3.600 -23.672 1.00 96.38 292 LEU A N 1
ATOM 2287 C CA . LEU A 1 292 ? -3.164 4.005 -22.886 1.00 96.38 292 LEU A CA 1
ATOM 2288 C C . LEU A 1 292 ? -1.885 3.357 -23.426 1.00 96.38 292 LEU A C 1
ATOM 2290 O O . LEU A 1 292 ? -0.874 4.044 -23.568 1.00 96.38 292 LEU A O 1
ATOM 2294 N N . LEU A 1 293 ? -1.918 2.067 -23.764 1.00 97.75 293 LEU A N 1
ATOM 2295 C CA . LEU A 1 293 ? -0.764 1.365 -24.331 1.00 97.75 293 LEU A CA 1
ATOM 2296 C C . LEU A 1 293 ? -0.386 1.908 -25.709 1.00 97.75 293 LEU A C 1
ATOM 2298 O O . LEU A 1 293 ? 0.791 2.149 -25.959 1.00 97.75 293 LEU A O 1
ATOM 2302 N N . HIS A 1 294 ? -1.360 2.235 -26.556 1.00 97.00 294 HIS A N 1
ATOM 2303 C CA . HIS A 1 294 ? -1.116 2.920 -27.822 1.00 97.00 294 HIS A CA 1
ATOM 2304 C C . HIS A 1 294 ? -0.345 4.220 -27.582 1.00 97.00 294 HIS A C 1
ATOM 2306 O O . HIS A 1 294 ? 0.680 4.469 -28.215 1.00 97.00 294 HIS A O 1
ATOM 2312 N N . ARG A 1 295 ? -0.774 5.029 -26.608 1.00 95.69 295 ARG A N 1
ATOM 2313 C CA . ARG A 1 295 ? -0.027 6.224 -26.204 1.00 95.69 295 ARG A CA 1
ATOM 2314 C C . ARG A 1 295 ? 1.383 5.877 -25.732 1.00 95.69 295 ARG A C 1
ATOM 2316 O O . ARG A 1 295 ? 2.309 6.555 -26.151 1.00 95.69 295 ARG A O 1
ATOM 2323 N N . LEU A 1 296 ? 1.554 4.867 -24.886 1.00 97.12 296 LEU A N 1
ATOM 2324 C CA . LEU A 1 296 ? 2.824 4.545 -24.235 1.00 97.12 296 LEU A CA 1
ATOM 2325 C C . LEU A 1 296 ? 3.870 3.927 -25.182 1.00 97.12 296 LEU A C 1
ATOM 2327 O O . LEU A 1 296 ? 5.031 4.343 -25.155 1.00 97.12 296 LEU A O 1
ATOM 2331 N N . VAL A 1 297 ? 3.472 2.938 -25.986 1.00 97.50 297 VAL A N 1
ATOM 2332 C CA . VAL A 1 297 ? 4.363 2.083 -26.794 1.00 97.50 297 VAL A CA 1
ATOM 2333 C C . VAL A 1 297 ? 4.041 2.070 -28.288 1.00 97.50 297 VAL A C 1
ATOM 2335 O O . VAL A 1 297 ? 4.894 1.676 -29.077 1.00 97.50 297 VAL A O 1
ATOM 2338 N N . GLY A 1 298 ? 2.863 2.542 -28.698 1.00 96.44 298 GLY A N 1
ATOM 2339 C CA . GLY A 1 298 ? 2.408 2.529 -30.090 1.00 96.44 298 GLY A CA 1
ATOM 2340 C C . GLY A 1 298 ? 1.266 1.535 -30.352 1.00 96.44 298 GLY A C 1
ATOM 2341 O O . GLY A 1 298 ? 0.948 0.707 -29.500 1.00 96.44 298 GLY A O 1
ATOM 2342 N N . PRO A 1 299 ? 0.603 1.635 -31.517 1.00 96.62 299 PRO A N 1
ATOM 2343 C CA . PRO A 1 299 ? -0.603 0.865 -31.823 1.00 96.62 299 PRO A CA 1
ATOM 2344 C C . PRO A 1 299 ? -0.329 -0.641 -31.902 1.00 96.62 299 PRO A C 1
ATOM 2346 O O . PRO A 1 299 ? 0.658 -1.060 -32.504 1.00 96.62 299 PRO A O 1
ATOM 2349 N N . GLY A 1 300 ? -1.226 -1.448 -31.325 1.00 96.94 300 GLY A N 1
ATOM 2350 C CA . GLY A 1 300 ? -1.138 -2.916 -31.328 1.00 96.94 300 GLY A CA 1
ATOM 2351 C C . GLY A 1 300 ? -0.007 -3.498 -30.473 1.00 96.94 300 GLY A C 1
ATOM 2352 O O . GLY A 1 300 ? 0.180 -4.711 -30.461 1.00 96.94 300 GLY A O 1
ATOM 2353 N N . LEU A 1 301 ? 0.743 -2.653 -29.762 1.00 98.19 301 LEU A N 1
ATOM 2354 C CA . LEU A 1 301 ? 1.851 -3.057 -28.907 1.00 98.19 301 LEU A CA 1
ATOM 2355 C C . LEU A 1 301 ? 1.458 -2.976 -27.434 1.00 98.19 301 LEU A C 1
ATOM 2357 O O . LEU A 1 301 ? 0.593 -2.197 -27.032 1.00 98.19 301 LEU A O 1
ATOM 2361 N N . GLY A 1 302 ? 2.163 -3.750 -26.624 1.00 98.38 302 GLY A N 1
ATOM 2362 C CA . GLY A 1 302 ? 2.049 -3.741 -25.174 1.00 98.38 302 GLY A CA 1
ATOM 2363 C C . GLY A 1 302 ? 3.405 -3.913 -24.518 1.00 98.38 302 GLY A C 1
ATOM 2364 O O . GLY A 1 302 ? 4.456 -3.759 -25.149 1.00 98.38 302 GLY A O 1
ATOM 2365 N N . ILE A 1 303 ? 3.380 -4.236 -23.232 1.00 98.69 303 ILE A N 1
ATOM 2366 C CA . ILE A 1 303 ? 4.591 -4.415 -22.433 1.00 98.69 303 ILE A CA 1
ATOM 2367 C C . ILE A 1 303 ? 4.561 -5.755 -21.717 1.00 98.69 303 ILE A C 1
ATOM 2369 O O . ILE A 1 303 ? 3.504 -6.267 -21.351 1.00 98.69 303 ILE A O 1
ATOM 2373 N N . GLU A 1 304 ? 5.744 -6.294 -21.471 1.00 98.75 304 GLU A N 1
ATOM 2374 C CA . GLU A 1 304 ? 5.932 -7.440 -20.601 1.00 98.75 304 GLU A CA 1
ATOM 2375 C C . GLU A 1 304 ? 6.947 -7.104 -19.516 1.00 98.75 304 GLU A C 1
ATOM 2377 O O . GLU A 1 304 ? 8.022 -6.559 -19.794 1.00 98.75 304 GLU A O 1
ATOM 2382 N N . ILE A 1 305 ? 6.584 -7.448 -18.282 1.00 98.69 305 ILE A N 1
ATOM 2383 C CA . ILE A 1 305 ? 7.441 -7.357 -17.109 1.00 98.69 305 ILE A CA 1
ATOM 2384 C C . ILE A 1 305 ? 7.662 -8.770 -16.590 1.00 98.69 305 ILE A C 1
ATOM 2386 O O . ILE A 1 305 ? 6.708 -9.461 -16.226 1.00 98.69 305 ILE A O 1
ATOM 2390 N N . VAL A 1 306 ? 8.926 -9.182 -16.554 1.00 98.62 306 VAL A N 1
ATOM 2391 C CA . VAL A 1 306 ? 9.341 -10.488 -16.038 1.00 98.62 306 VAL A CA 1
ATOM 2392 C C . VAL A 1 306 ? 10.162 -10.271 -14.780 1.00 98.62 306 VAL A C 1
ATOM 2394 O O . VAL A 1 306 ? 11.038 -9.412 -14.758 1.00 98.62 306 VAL A O 1
ATOM 2397 N N . THR A 1 307 ? 9.896 -11.042 -13.735 1.00 97.88 307 THR A N 1
ATOM 2398 C CA . THR A 1 307 ? 10.611 -10.951 -12.462 1.00 97.88 307 THR A CA 1
ATOM 2399 C C . THR A 1 307 ? 11.172 -12.295 -12.047 1.00 97.88 307 THR A C 1
ATOM 2401 O O . THR A 1 307 ? 10.555 -13.330 -12.305 1.00 97.88 307 THR A O 1
ATOM 2404 N N . GLN A 1 308 ? 12.302 -12.262 -11.346 1.00 95.38 308 GLN A N 1
ATOM 2405 C CA . GLN A 1 308 ? 12.920 -13.442 -10.763 1.00 95.38 308 GLN A CA 1
ATOM 2406 C C . GLN A 1 308 ? 13.565 -13.110 -9.418 1.00 95.38 308 GLN A C 1
ATOM 2408 O O . GLN A 1 308 ? 14.330 -12.153 -9.301 1.00 95.38 308 GLN A O 1
ATOM 2413 N N . VAL A 1 309 ? 13.293 -13.942 -8.412 1.00 93.88 309 VAL A N 1
ATOM 2414 C CA . VAL A 1 309 ? 14.002 -13.921 -7.129 1.00 93.88 309 VAL A CA 1
ATOM 2415 C C . VAL A 1 309 ? 14.849 -15.183 -7.008 1.00 93.88 309 VAL A C 1
ATOM 2417 O O . VAL A 1 309 ? 14.343 -16.303 -6.972 1.00 93.88 309 VAL A O 1
ATOM 2420 N N . ASN A 1 310 ? 16.165 -15.010 -6.933 1.00 90.25 310 ASN A N 1
ATOM 2421 C CA . ASN A 1 310 ? 17.115 -16.113 -6.933 1.00 90.25 310 ASN A CA 1
ATOM 2422 C C . ASN A 1 310 ? 17.412 -16.618 -5.518 1.00 90.25 310 ASN A C 1
ATOM 2424 O O . ASN A 1 310 ? 18.069 -15.938 -4.734 1.00 90.25 310 ASN A O 1
ATOM 2428 N N . GLY A 1 311 ? 17.017 -17.860 -5.225 1.00 82.62 311 GLY A N 1
ATOM 2429 C CA . GLY A 1 311 ? 17.532 -18.602 -4.069 1.00 82.62 311 GLY A CA 1
ATOM 2430 C C . GLY A 1 311 ? 17.093 -18.070 -2.701 1.00 82.62 311 GLY A C 1
ATOM 2431 O O . GLY A 1 311 ? 17.771 -18.337 -1.711 1.00 82.62 311 GLY A O 1
ATOM 2432 N N . ILE A 1 312 ? 15.974 -17.337 -2.630 1.00 85.94 312 ILE A N 1
ATOM 2433 C CA . ILE A 1 312 ? 15.420 -16.824 -1.372 1.00 85.94 312 ILE A CA 1
ATOM 2434 C C . ILE A 1 312 ? 14.006 -17.382 -1.154 1.00 85.94 312 ILE A C 1
ATOM 2436 O O . ILE A 1 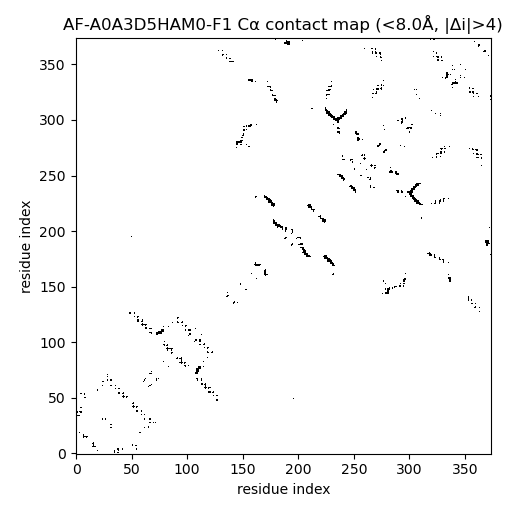312 ? 13.115 -17.107 -1.957 1.00 85.94 312 ILE A O 1
ATOM 2440 N N . PRO A 1 313 ? 13.753 -18.126 -0.062 1.00 80.56 313 PRO A N 1
ATOM 2441 C CA . PRO A 1 313 ? 12.404 -18.556 0.279 1.00 80.56 313 PRO A CA 1
ATOM 2442 C C . PRO A 1 313 ? 11.563 -17.390 0.816 1.00 80.56 313 PRO A C 1
ATOM 2444 O O . PRO A 1 313 ? 12.076 -16.433 1.406 1.00 80.56 313 PRO A O 1
ATOM 2447 N N . LYS A 1 314 ? 10.236 -17.500 0.681 1.00 77.44 314 LYS A N 1
ATOM 2448 C CA . LYS A 1 314 ? 9.295 -16.575 1.332 1.00 77.44 314 LYS A CA 1
ATOM 2449 C C . LYS A 1 314 ? 9.534 -16.561 2.848 1.00 77.44 314 LYS A C 1
ATOM 2451 O O . LYS A 1 314 ? 9.768 -17.603 3.453 1.00 77.44 314 LYS A O 1
ATOM 2456 N N . GLY A 1 315 ? 9.457 -15.379 3.462 1.00 75.88 315 GLY A N 1
ATOM 2457 C CA . GLY A 1 315 ? 9.666 -15.214 4.907 1.00 75.88 315 GLY A CA 1
ATOM 2458 C C . GLY A 1 315 ? 11.132 -15.107 5.348 1.00 75.88 315 GLY A C 1
ATOM 2459 O O . GLY A 1 315 ? 11.403 -15.151 6.543 1.00 75.88 315 GLY A O 1
ATOM 2460 N N . SER A 1 316 ? 12.070 -14.908 4.416 1.00 81.88 316 SER A N 1
ATOM 2461 C CA . SER A 1 316 ? 13.509 -14.745 4.691 1.00 81.88 316 SER A CA 1
ATOM 2462 C C . SER A 1 316 ? 13.888 -13.518 5.530 1.00 81.88 316 SER A C 1
ATOM 2464 O O . SER A 1 316 ? 15.025 -13.429 5.981 1.00 81.88 316 SER A O 1
ATOM 2466 N N . ARG A 1 317 ? 12.956 -12.574 5.737 1.00 82.44 317 ARG A N 1
ATOM 2467 C CA . ARG A 1 317 ? 13.180 -11.269 6.395 1.00 82.44 317 ARG A CA 1
ATOM 2468 C C . ARG A 1 317 ? 14.221 -10.383 5.695 1.00 82.44 317 ARG A C 1
ATOM 2470 O O . ARG A 1 317 ? 14.773 -9.484 6.314 1.00 82.44 317 ARG A O 1
ATOM 2477 N N . LEU A 1 318 ? 14.443 -10.613 4.400 1.00 88.25 318 LEU A N 1
ATOM 2478 C CA . LEU A 1 318 ? 15.354 -9.828 3.558 1.00 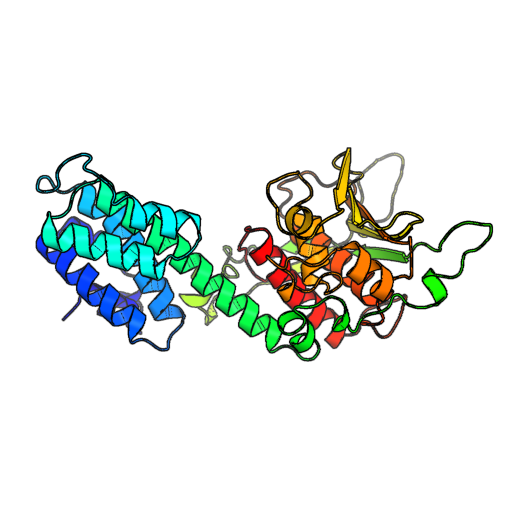88.25 318 LEU A CA 1
ATOM 2479 C C . LEU A 1 318 ? 14.631 -8.771 2.707 1.00 88.25 318 LEU A C 1
ATOM 2481 O O . LEU A 1 318 ? 15.124 -8.394 1.650 1.00 88.25 318 LEU A O 1
ATOM 2485 N N . ALA A 1 319 ? 13.427 -8.346 3.107 1.00 85.94 319 ALA A N 1
ATOM 2486 C CA . ALA A 1 319 ? 12.658 -7.310 2.402 1.00 85.94 319 ALA A CA 1
ATOM 2487 C C . ALA A 1 319 ? 12.386 -7.577 0.902 1.00 85.94 319 ALA A C 1
ATOM 2489 O O . ALA A 1 319 ? 12.181 -6.652 0.120 1.00 85.94 319 ALA A O 1
ATOM 2490 N N . VAL A 1 320 ? 12.373 -8.849 0.483 1.00 90.56 320 VAL A N 1
ATOM 2491 C CA . VAL A 1 320 ? 12.340 -9.237 -0.941 1.00 90.56 320 VAL A CA 1
ATOM 2492 C C . VAL A 1 320 ? 11.192 -8.577 -1.705 1.00 90.56 320 VAL A C 1
ATOM 2494 O O . VAL A 1 320 ? 11.391 -8.119 -2.824 1.00 90.56 320 VAL A O 1
ATOM 2497 N N . SER A 1 321 ? 10.001 -8.514 -1.107 1.00 90.31 321 SER A N 1
ATOM 2498 C CA . SER A 1 321 ? 8.810 -7.945 -1.743 1.00 90.31 321 SER A CA 1
ATOM 2499 C C . SER A 1 321 ? 9.004 -6.473 -2.115 1.00 90.31 321 SER A C 1
ATOM 2501 O O . SER A 1 321 ? 8.769 -6.095 -3.261 1.00 90.31 321 SER A O 1
ATOM 2503 N N . THR A 1 322 ? 9.467 -5.653 -1.175 1.00 91.19 322 THR A N 1
ATOM 2504 C CA . THR A 1 322 ? 9.682 -4.217 -1.381 1.00 91.19 322 THR A CA 1
ATOM 2505 C C . THR A 1 322 ? 10.821 -3.965 -2.355 1.00 91.19 322 THR A C 1
ATOM 2507 O O . THR A 1 322 ? 10.681 -3.160 -3.271 1.00 91.19 322 THR A O 1
ATOM 2510 N N . THR A 1 323 ? 11.917 -4.721 -2.231 1.00 93.44 323 THR A N 1
ATOM 2511 C CA . THR A 1 323 ? 13.041 -4.661 -3.172 1.00 93.44 323 THR A CA 1
ATOM 2512 C C . THR A 1 323 ? 12.603 -5.024 -4.592 1.00 93.44 323 THR A C 1
ATOM 2514 O O . THR A 1 323 ? 12.972 -4.340 -5.544 1.00 93.44 323 THR A O 1
ATOM 2517 N N . LEU A 1 324 ? 11.782 -6.066 -4.755 1.00 95.00 324 LEU A N 1
ATOM 2518 C CA . LEU A 1 324 ? 11.225 -6.451 -6.051 1.00 95.00 324 LEU A CA 1
ATOM 2519 C C . LEU A 1 324 ? 10.327 -5.355 -6.623 1.00 95.00 324 LEU A C 1
ATOM 2521 O O . LEU A 1 324 ? 10.445 -5.004 -7.796 1.00 95.00 324 LEU A O 1
ATOM 2525 N N . LEU A 1 325 ? 9.473 -4.774 -5.787 1.00 95.31 325 LEU A N 1
ATOM 2526 C CA . LEU A 1 325 ? 8.603 -3.675 -6.171 1.00 95.31 325 LEU A CA 1
ATOM 2527 C C . LEU A 1 325 ? 9.421 -2.447 -6.623 1.00 95.31 325 LEU A C 1
ATOM 2529 O O . LEU A 1 325 ? 9.150 -1.895 -7.690 1.00 95.31 325 LEU A O 1
ATOM 2533 N N . ALA A 1 326 ? 10.473 -2.077 -5.887 1.00 95.81 326 ALA A N 1
ATOM 2534 C CA . ALA A 1 326 ? 11.407 -1.015 -6.262 1.00 95.81 326 ALA A CA 1
ATOM 2535 C C . ALA A 1 326 ? 12.162 -1.325 -7.569 1.00 95.81 326 ALA A C 1
ATOM 2537 O O . ALA A 1 326 ? 12.306 -0.439 -8.412 1.00 95.81 326 ALA A O 1
ATOM 2538 N N . SER A 1 327 ? 12.580 -2.578 -7.778 1.00 97.25 327 SER A N 1
ATOM 2539 C CA . SER A 1 327 ? 13.254 -3.038 -9.002 1.00 97.25 327 SER A CA 1
ATOM 2540 C C . SER A 1 327 ? 12.357 -2.894 -10.240 1.00 97.25 327 SER A C 1
ATOM 2542 O O . SER A 1 327 ? 12.768 -2.332 -11.259 1.00 97.25 327 SER A O 1
ATOM 2544 N N . ILE A 1 328 ? 11.083 -3.293 -10.131 1.00 98.31 328 ILE A N 1
ATOM 2545 C CA . ILE A 1 328 ? 10.089 -3.121 -11.203 1.00 98.31 328 ILE A CA 1
ATOM 2546 C C . ILE A 1 328 ? 9.836 -1.631 -11.479 1.00 98.31 328 ILE A C 1
ATOM 2548 O O . ILE A 1 328 ? 9.765 -1.209 -12.636 1.00 98.31 328 ILE A O 1
ATOM 2552 N N . ILE A 1 329 ? 9.715 -0.808 -10.434 1.00 97.94 329 ILE A N 1
ATOM 2553 C CA . ILE A 1 329 ? 9.535 0.641 -10.594 1.00 97.94 329 ILE A CA 1
ATOM 2554 C C . ILE A 1 329 ? 10.744 1.253 -11.305 1.00 97.94 329 ILE A C 1
ATOM 2556 O O . ILE A 1 329 ? 10.557 2.033 -12.238 1.00 97.94 329 ILE A O 1
ATOM 2560 N N . ALA A 1 330 ? 11.964 0.883 -10.913 1.00 97.94 330 ALA A N 1
ATOM 2561 C CA . ALA A 1 330 ? 13.196 1.377 -11.516 1.00 97.94 330 ALA A CA 1
ATOM 2562 C C . ALA A 1 330 ? 13.282 1.015 -13.006 1.00 97.94 330 ALA A C 1
ATOM 2564 O O . ALA A 1 330 ? 13.481 1.905 -13.840 1.00 97.94 330 ALA A O 1
ATOM 2565 N N . VAL A 1 331 ? 13.051 -0.255 -13.367 1.00 98.38 331 VAL A N 1
ATOM 2566 C CA . VAL A 1 331 ? 13.096 -0.687 -14.774 1.00 98.38 331 VAL A CA 1
ATOM 2567 C C . VAL A 1 331 ? 12.013 0.011 -15.607 1.00 98.38 331 VAL A C 1
ATOM 2569 O O . VAL A 1 331 ? 12.291 0.473 -16.715 1.00 98.38 331 VAL A O 1
ATOM 2572 N N . CYS A 1 332 ? 10.810 0.207 -15.057 1.00 98.50 332 CYS A N 1
ATOM 2573 C CA . CYS A 1 332 ? 9.735 0.947 -15.722 1.00 98.50 332 CYS A CA 1
ATOM 2574 C C . CYS A 1 332 ? 10.073 2.438 -15.881 1.00 98.50 332 CYS A C 1
ATOM 2576 O O . CYS A 1 332 ? 9.828 3.023 -16.938 1.00 98.50 332 CYS A O 1
ATOM 2578 N N . MET A 1 333 ? 10.668 3.066 -14.862 1.00 97.81 333 MET A N 1
ATOM 2579 C CA . MET A 1 333 ? 11.091 4.468 -14.915 1.00 97.81 333 MET A CA 1
ATOM 2580 C C . MET A 1 333 ? 12.160 4.694 -15.983 1.00 97.81 333 MET A C 1
ATOM 2582 O O . MET A 1 333 ? 12.069 5.654 -16.748 1.00 97.81 333 MET A O 1
ATOM 2586 N N . ARG A 1 334 ? 13.134 3.789 -16.093 1.00 97.81 334 ARG A N 1
ATOM 2587 C CA . ARG A 1 334 ? 14.142 3.823 -17.160 1.00 97.81 334 ARG A CA 1
ATOM 2588 C C . ARG A 1 334 ? 13.514 3.618 -18.534 1.00 97.81 334 ARG A C 1
ATOM 2590 O O . ARG A 1 334 ? 13.787 4.388 -19.452 1.00 97.81 334 ARG A O 1
ATOM 2597 N N . ALA A 1 335 ? 12.631 2.628 -18.664 1.00 98.12 335 ALA A N 1
ATOM 2598 C CA . ALA A 1 335 ? 11.944 2.341 -19.917 1.00 98.12 335 ALA A CA 1
ATOM 2599 C C . ALA A 1 335 ? 11.090 3.517 -20.411 1.00 98.12 335 ALA A C 1
ATOM 2601 O O . ALA A 1 335 ? 10.933 3.679 -21.616 1.00 98.12 335 ALA A O 1
ATOM 2602 N N . THR A 1 336 ? 10.583 4.360 -19.510 1.00 97.38 336 THR A N 1
ATOM 2603 C CA . THR A 1 336 ? 9.689 5.488 -19.826 1.00 97.38 336 THR A CA 1
ATOM 2604 C C . THR A 1 336 ? 10.353 6.865 -19.749 1.00 97.38 336 THR A C 1
ATOM 2606 O O . THR A 1 336 ? 9.666 7.885 -19.769 1.00 97.38 336 THR A O 1
ATOM 2609 N N . GLY A 1 337 ? 11.686 6.913 -19.648 1.00 95.62 337 GLY A N 1
ATOM 2610 C CA . GLY A 1 337 ? 12.453 8.164 -19.628 1.00 95.62 337 GLY A CA 1
ATOM 2611 C C . GLY A 1 337 ? 12.254 9.015 -18.369 1.00 95.62 337 GLY A C 1
ATOM 2612 O O . GLY A 1 337 ? 12.567 10.201 -18.372 1.00 95.62 337 GLY A O 1
ATOM 2613 N N . GLN A 1 338 ? 11.727 8.423 -17.295 1.00 95.50 338 GLN A N 1
ATOM 2614 C CA . GLN A 1 338 ? 11.611 9.067 -15.985 1.00 95.50 338 GLN A CA 1
ATOM 2615 C C . GLN A 1 338 ? 12.948 9.074 -15.228 1.00 95.50 338 GLN A C 1
ATOM 2617 O O . GLN A 1 338 ? 13.139 9.898 -14.339 1.00 95.50 338 GLN A O 1
ATOM 2622 N N . ALA A 1 339 ? 13.857 8.157 -15.574 1.00 94.88 339 ALA A N 1
ATOM 2623 C CA . ALA A 1 339 ? 15.253 8.177 -15.146 1.00 94.88 339 ALA A CA 1
ATOM 2624 C C . ALA A 1 339 ? 16.147 8.767 -16.252 1.00 94.88 339 ALA A C 1
ATOM 2626 O O . ALA A 1 339 ? 15.887 8.573 -17.439 1.00 94.88 339 ALA A O 1
ATOM 2627 N N . LEU A 1 340 ? 17.217 9.454 -15.857 1.00 92.19 340 LEU A N 1
ATOM 2628 C CA . LEU A 1 340 ? 18.175 10.138 -16.729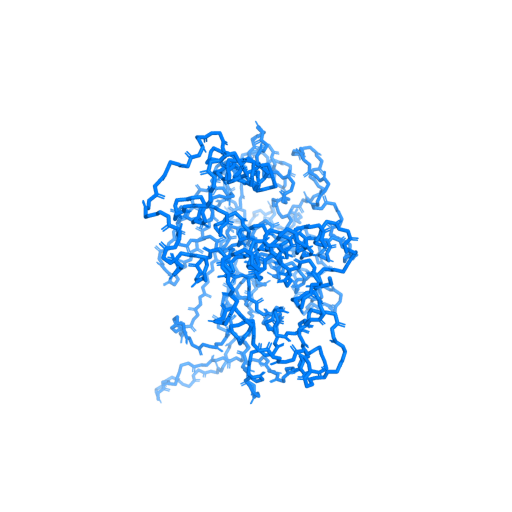 1.00 92.19 340 LEU A CA 1
ATOM 2629 C C . LEU A 1 340 ? 18.956 9.164 -17.617 1.00 92.19 340 LEU A C 1
ATOM 2631 O O . LEU A 1 340 ? 19.255 9.477 -18.769 1.00 92.19 340 LEU A O 1
ATOM 2635 N N . SER A 1 341 ? 19.281 7.987 -17.080 1.00 93.12 341 SER A N 1
ATOM 2636 C CA . SER A 1 341 ? 20.109 6.984 -17.750 1.00 93.12 341 SER A CA 1
ATOM 2637 C C . SER A 1 341 ? 19.362 5.665 -17.904 1.00 93.12 341 SER A C 1
ATOM 2639 O O . SER A 1 341 ? 18.745 5.163 -16.964 1.00 93.12 341 SER A O 1
ATOM 2641 N N . LEU A 1 342 ? 19.490 5.043 -19.079 1.00 93.31 342 LEU A N 1
ATOM 2642 C CA . LEU A 1 342 ? 18.930 3.714 -19.337 1.00 93.31 342 LEU A CA 1
ATOM 2643 C C . LEU A 1 342 ? 19.672 2.611 -18.565 1.00 93.31 342 LEU A C 1
ATOM 2645 O O . LEU A 1 342 ? 19.091 1.582 -18.261 1.00 93.31 342 LEU A O 1
ATOM 2649 N N . THR A 1 343 ? 20.948 2.821 -18.242 1.00 93.94 343 THR A N 1
ATOM 2650 C CA . THR A 1 343 ? 21.808 1.843 -17.559 1.00 93.94 343 THR A CA 1
ATOM 2651 C C . THR A 1 343 ? 22.689 2.522 -16.516 1.00 93.94 343 THR A C 1
ATOM 2653 O O . THR A 1 343 ? 22.893 3.735 -16.564 1.00 93.94 343 THR A O 1
ATOM 2656 N N . GLY A 1 344 ? 23.279 1.728 -15.621 1.00 94.12 344 GLY A N 1
ATOM 2657 C CA . GLY A 1 344 ? 24.176 2.216 -14.572 1.00 94.12 344 GLY A CA 1
ATOM 2658 C C . GLY A 1 344 ? 23.428 2.698 -13.331 1.00 94.12 344 GLY A C 1
ATOM 2659 O O . GLY A 1 344 ? 22.211 2.553 -13.228 1.00 94.12 344 GLY A O 1
ATOM 2660 N N . SER A 1 345 ? 24.158 3.251 -12.368 1.00 93.00 345 SER A N 1
ATOM 2661 C CA . SER A 1 345 ? 23.596 3.623 -11.068 1.00 93.00 345 SER A CA 1
ATOM 2662 C C . SER A 1 345 ? 22.563 4.745 -11.168 1.00 93.00 345 SER A C 1
ATOM 2664 O O . SER A 1 345 ? 22.738 5.707 -11.913 1.00 93.00 345 SER A O 1
ATOM 2666 N N . LEU A 1 346 ? 21.512 4.635 -10.358 1.00 94.38 346 LEU A N 1
ATOM 2667 C CA . LEU A 1 346 ? 20.543 5.705 -10.144 1.00 94.38 346 LEU A CA 1
ATOM 2668 C C . LEU A 1 346 ? 21.189 6.855 -9.364 1.00 94.38 346 LEU A C 1
ATOM 2670 O O . LEU A 1 346 ? 21.995 6.642 -8.452 1.00 94.38 346 LEU A O 1
ATOM 2674 N N . THR A 1 347 ? 20.799 8.077 -9.688 1.00 95.38 347 THR A N 1
ATOM 2675 C CA . THR A 1 347 ? 21.064 9.271 -8.888 1.00 95.38 347 THR A CA 1
ATOM 2676 C C . THR A 1 347 ? 20.281 9.227 -7.575 1.00 95.38 347 THR A C 1
ATOM 2678 O O . THR A 1 347 ? 19.296 8.505 -7.424 1.00 95.38 347 THR A O 1
ATOM 2681 N N . GLU A 1 348 ? 20.691 10.042 -6.605 1.00 94.00 348 GLU A N 1
ATOM 2682 C CA . GLU A 1 348 ? 20.005 10.121 -5.311 1.00 94.00 348 GLU A CA 1
ATOM 2683 C C . GLU A 1 348 ? 18.545 10.588 -5.443 1.00 94.00 348 GLU A C 1
ATOM 2685 O O . GLU A 1 348 ? 17.661 10.076 -4.761 1.00 94.00 348 GLU A O 1
ATOM 2690 N N . SER A 1 349 ? 18.266 11.516 -6.362 1.00 93.69 349 SER A N 1
ATOM 2691 C CA . SER A 1 349 ? 16.898 11.987 -6.611 1.00 93.69 349 SER A CA 1
ATOM 2692 C C . SER A 1 349 ? 16.006 10.885 -7.190 1.00 93.69 349 SER A C 1
ATOM 2694 O O . SER A 1 349 ? 14.835 10.771 -6.820 1.00 93.69 349 SER A O 1
ATOM 2696 N N . GLU A 1 350 ? 16.548 10.055 -8.083 1.00 95.19 350 GLU A N 1
ATOM 2697 C CA . GLU A 1 350 ? 15.828 8.910 -8.645 1.00 95.19 350 GLU A CA 1
ATOM 2698 C C . GLU A 1 350 ? 15.574 7.849 -7.577 1.00 95.19 350 GLU A C 1
ATOM 2700 O O . GLU A 1 350 ? 14.442 7.386 -7.459 1.00 95.19 350 GLU A O 1
ATOM 2705 N N . ARG A 1 351 ? 16.574 7.533 -6.738 1.00 94.19 351 ARG A N 1
ATOM 2706 C CA . ARG A 1 351 ? 16.407 6.607 -5.604 1.00 94.19 351 ARG A CA 1
ATOM 2707 C C . ARG A 1 351 ? 15.285 7.046 -4.670 1.00 94.19 351 ARG A C 1
ATOM 2709 O O . ARG A 1 351 ? 14.408 6.249 -4.368 1.00 94.19 351 ARG A O 1
ATOM 2716 N N . ARG A 1 352 ? 15.241 8.326 -4.286 1.00 93.00 352 ARG A N 1
ATOM 2717 C CA . ARG A 1 352 ? 14.159 8.877 -3.445 1.00 93.00 352 ARG A CA 1
ATOM 2718 C C . ARG A 1 352 ? 12.785 8.786 -4.106 1.00 93.00 352 ARG A C 1
ATOM 2720 O O . ARG A 1 352 ? 11.791 8.543 -3.428 1.00 93.00 352 ARG A O 1
ATOM 2727 N N . THR A 1 353 ? 12.724 8.980 -5.422 1.00 94.81 353 THR A N 1
ATOM 2728 C CA . THR A 1 353 ? 11.476 8.853 -6.188 1.00 94.81 353 THR A CA 1
ATOM 2729 C C . THR A 1 353 ? 11.002 7.403 -6.229 1.00 94.81 353 THR A C 1
ATOM 2731 O O . THR A 1 353 ? 9.817 7.146 -6.016 1.00 94.81 353 THR A O 1
ATOM 2734 N N . ILE A 1 354 ? 11.921 6.462 -6.459 1.00 95.56 354 ILE A N 1
ATOM 2735 C CA . ILE A 1 354 ? 11.644 5.023 -6.454 1.00 95.56 354 ILE A CA 1
ATOM 2736 C C . ILE A 1 354 ? 11.189 4.579 -5.066 1.00 95.56 354 ILE A C 1
ATOM 2738 O O . ILE A 1 354 ? 10.134 3.967 -4.983 1.00 95.56 354 ILE A O 1
ATOM 2742 N N . ALA A 1 355 ? 11.888 4.969 -3.997 1.00 93.81 355 ALA A N 1
ATOM 2743 C CA . ALA A 1 355 ? 11.506 4.652 -2.620 1.00 93.81 355 ALA A CA 1
ATOM 2744 C C . ALA A 1 355 ? 10.099 5.178 -2.282 1.00 93.81 355 ALA A C 1
ATOM 2746 O O . ALA A 1 355 ? 9.244 4.440 -1.802 1.00 93.81 355 ALA A O 1
ATOM 2747 N N . ALA A 1 356 ? 9.793 6.437 -2.623 1.00 93.75 356 ALA A N 1
ATOM 2748 C CA . ALA A 1 356 ? 8.456 6.995 -2.411 1.00 93.75 356 ALA A CA 1
ATOM 2749 C C . ALA A 1 356 ? 7.369 6.215 -3.173 1.00 93.75 356 ALA A C 1
ATOM 2751 O O . ALA A 1 356 ? 6.290 5.947 -2.645 1.00 93.75 356 ALA A O 1
ATOM 2752 N N . ARG A 1 357 ? 7.642 5.827 -4.421 1.00 95.00 357 ARG A N 1
ATOM 2753 C CA . ARG A 1 357 ? 6.721 5.001 -5.211 1.00 95.00 357 ARG A CA 1
ATOM 2754 C C . ARG A 1 357 ? 6.654 3.569 -4.690 1.00 95.00 357 ARG A C 1
ATOM 2756 O O . ARG A 1 357 ? 5.596 2.957 -4.794 1.00 95.00 357 ARG A O 1
ATOM 2763 N N . ALA A 1 358 ? 7.722 3.058 -4.090 1.00 94.44 358 ALA A N 1
ATOM 2764 C CA . ALA A 1 358 ? 7.723 1.734 -3.506 1.00 94.44 358 ALA A CA 1
ATOM 2765 C C . ALA A 1 358 ? 6.741 1.653 -2.332 1.00 94.44 358 ALA A C 1
ATOM 2767 O O . ALA A 1 358 ? 5.836 0.819 -2.343 1.00 94.44 358 ALA A O 1
ATOM 2768 N N . ILE A 1 359 ? 6.800 2.644 -1.438 1.00 92.12 359 ILE A N 1
ATOM 2769 C CA . ILE A 1 359 ? 5.825 2.830 -0.357 1.00 92.12 359 ILE A CA 1
ATOM 2770 C C . ILE A 1 359 ? 4.398 2.948 -0.923 1.00 92.12 359 ILE A C 1
ATOM 2772 O O . ILE A 1 359 ? 3.473 2.326 -0.405 1.00 92.12 359 ILE A O 1
ATOM 2776 N N . LEU A 1 360 ? 4.184 3.701 -2.012 1.00 92.62 360 LEU A N 1
ATOM 2777 C CA . LEU A 1 360 ? 2.863 3.752 -2.657 1.00 92.62 360 LEU A CA 1
ATOM 2778 C C . LEU A 1 360 ? 2.393 2.360 -3.098 1.00 92.62 360 LEU A C 1
ATOM 2780 O O . LEU A 1 360 ? 1.254 1.995 -2.824 1.00 92.62 360 LEU A O 1
ATOM 2784 N N . GLY A 1 361 ? 3.247 1.602 -3.787 1.00 92.75 361 GLY A N 1
ATOM 2785 C CA . GLY A 1 361 ? 2.916 0.274 -4.296 1.00 92.75 361 GLY A CA 1
ATOM 2786 C C . GLY A 1 361 ? 2.562 -0.716 -3.184 1.00 92.75 361 GLY A C 1
ATOM 2787 O O . GLY A 1 361 ? 1.581 -1.445 -3.304 1.00 92.75 361 GLY A O 1
ATOM 2788 N N . GLU A 1 362 ? 3.281 -0.692 -2.065 1.00 90.19 362 GLU A N 1
ATOM 2789 C CA . GLU A 1 362 ? 2.958 -1.512 -0.890 1.00 90.19 362 GLU A CA 1
ATOM 2790 C C . GLU A 1 362 ? 1.572 -1.212 -0.313 1.00 90.19 362 GLU A C 1
ATOM 2792 O O . GLU A 1 362 ? 0.794 -2.118 -0.003 1.00 90.19 362 GLU A O 1
ATOM 2797 N N . TRP A 1 363 ? 1.240 0.073 -0.203 1.00 89.12 363 TRP A N 1
ATOM 2798 C CA . TRP A 1 363 ? -0.054 0.515 0.306 1.00 89.12 363 TRP A CA 1
ATOM 2799 C C . TRP A 1 363 ? -1.200 0.259 -0.678 1.00 89.12 363 TRP A C 1
ATOM 2801 O O . TRP A 1 363 ? -2.324 0.014 -0.244 1.00 89.12 363 TRP A O 1
ATOM 2811 N N . LEU A 1 364 ? -0.930 0.264 -1.987 1.00 85.94 364 LEU A N 1
ATOM 2812 C CA . LEU A 1 364 ? -1.894 -0.158 -3.009 1.00 85.94 364 LEU A CA 1
ATOM 2813 C C . LEU A 1 364 ? -2.164 -1.668 -2.943 1.00 85.94 364 LEU A C 1
ATOM 2815 O O . LEU A 1 364 ? -3.321 -2.076 -2.976 1.00 85.94 364 LEU A O 1
ATOM 2819 N N . GLY A 1 365 ? -1.113 -2.480 -2.795 1.00 74.56 365 GLY A N 1
ATOM 2820 C CA . GLY A 1 365 ? -1.206 -3.939 -2.673 1.00 74.56 365 GLY A CA 1
ATOM 2821 C C . GLY A 1 365 ? -1.705 -4.438 -1.311 1.00 74.56 365 GLY A C 1
ATOM 2822 O O . GLY A 1 365 ? -1.878 -5.642 -1.131 1.00 74.56 365 GLY A O 1
ATOM 2823 N N . GLY A 1 366 ? -1.940 -3.535 -0.353 1.00 68.62 366 GLY A N 1
ATOM 2824 C CA . GLY A 1 366 ? -2.557 -3.839 0.938 1.00 68.62 366 GLY A CA 1
ATOM 2825 C C . GLY A 1 366 ? -1.623 -4.411 2.009 1.00 68.62 366 GLY A C 1
ATOM 2826 O O . GLY A 1 366 ? -2.126 -4.903 3.017 1.00 68.62 366 GLY A O 1
ATOM 2827 N N . SER A 1 367 ? -0.293 -4.355 1.840 1.00 68.12 367 SER A N 1
ATOM 2828 C CA . SER A 1 367 ? 0.638 -4.820 2.884 1.00 68.12 367 SER A CA 1
ATOM 2829 C C . SER A 1 367 ? 0.772 -3.817 4.035 1.00 68.12 367 SER A C 1
ATOM 2831 O O . SER A 1 367 ? 0.845 -4.236 5.188 1.00 68.12 367 SER A O 1
ATOM 2833 N N . GLY A 1 368 ? 0.771 -2.508 3.735 1.00 66.75 368 GLY A N 1
ATOM 2834 C CA . GLY A 1 368 ? 0.797 -1.429 4.735 1.00 66.75 368 GLY A CA 1
ATOM 2835 C C . GLY A 1 368 ? 1.982 -1.510 5.708 1.00 66.75 368 GLY A C 1
ATOM 2836 O O . GLY A 1 368 ? 1.794 -1.340 6.913 1.00 66.75 368 GLY A O 1
ATOM 2837 N N . GLY A 1 369 ? 3.170 -1.840 5.189 1.00 73.94 369 GLY A N 1
ATOM 2838 C CA . GLY A 1 369 ? 4.380 -2.131 5.963 1.00 73.94 369 GLY A CA 1
ATOM 2839 C C . GLY A 1 369 ? 5.137 -0.905 6.483 1.00 73.94 369 GLY A C 1
ATOM 2840 O O . GLY A 1 369 ? 4.668 0.233 6.406 1.00 73.94 369 GLY A O 1
ATOM 2841 N N . GLY A 1 370 ? 6.313 -1.166 7.058 1.00 79.38 370 GLY A N 1
ATOM 2842 C CA . GLY A 1 370 ? 7.271 -0.131 7.442 1.00 79.38 370 GLY A CA 1
ATOM 2843 C C . GLY A 1 370 ? 8.033 0.433 6.238 1.00 79.38 370 GLY A C 1
ATOM 2844 O O . GLY A 1 370 ? 7.949 -0.090 5.133 1.00 79.38 370 GLY A O 1
ATOM 2845 N N . TRP A 1 371 ? 8.748 1.540 6.433 1.00 85.56 371 TRP A N 1
ATOM 2846 C CA . TRP A 1 371 ? 9.359 2.301 5.333 1.00 85.56 371 TRP A CA 1
ATOM 2847 C C . TRP A 1 371 ? 10.820 1.939 5.041 1.00 85.56 371 TRP A C 1
ATOM 2849 O O . TRP A 1 371 ? 11.362 2.410 4.046 1.00 85.56 371 TRP A O 1
ATOM 2859 N N . GLN A 1 372 ? 11.482 1.143 5.885 1.00 87.88 372 GLN A N 1
ATOM 2860 C CA . GLN A 1 372 ? 12.938 0.954 5.799 1.00 87.88 372 GLN A CA 1
ATOM 2861 C C . GLN A 1 372 ? 13.413 0.123 4.595 1.00 87.88 372 GLN A C 1
ATOM 2863 O O . GLN A 1 372 ? 14.606 0.109 4.288 1.00 87.88 372 GLN A O 1
ATOM 2868 N N . ASP A 1 373 ? 12.493 -0.637 4.000 1.00 88.06 373 ASP A N 1
ATOM 2869 C CA . ASP A 1 373 ? 12.736 -1.596 2.921 1.00 88.06 373 ASP A CA 1
ATOM 2870 C C . ASP A 1 373 ? 12.729 -0.933 1.529 1.00 88.06 373 ASP A C 1
ATOM 2872 O O . ASP A 1 373 ? 13.259 -1.509 0.575 1.00 88.06 373 ASP A O 1
ATOM 2876 N N . SER A 1 374 ? 12.089 0.240 1.430 1.00 85.38 374 SER A N 1
ATOM 2877 C CA . SER A 1 374 ? 11.883 1.037 0.210 1.00 85.38 374 SER A CA 1
ATOM 2878 C C . SER A 1 374 ? 13.093 1.896 -0.124 1.00 85.38 374 SER A C 1
ATOM 2880 O O . SER A 1 374 ? 13.402 2.003 -1.333 1.00 85.38 374 SER A O 1
#

pLDDT: mean 92.71, std 6.37, range [60.59, 98.75]

Sequence (374 aa):
MSVLIDLIRATDPATRDQALNAFCQSATLQQLLDECEALEMFRHASPSLYEQVRALFFLYAIHRFHIPTSKEVAPGGLIPADGFDDLLHRRFEEAIQRFLSSQKSNGPHDGISSALATAYRNLGFQTLANQVRASVRSVHGNQWMFRARHPMDHPLRVVPSLLKQKHGLFPILHECTPVRMDLSHSGWSDIFFLGMDFPEGARVLNISIDLAVRDYETRQAPRPPVEAFFRIIDAPIIRLVSTDLGAVSEVSSFAQLFDYAADYLGLLKAAVIASGVVPPGMEGVNQSLEELLHRLVGPGLGIEIVTQVNGIPKGSRLAVSTTLLASIIAVCMRATGQALSLTGSLTESERRTIAARAILGEWLGGSGGGWQDS

Secondary structure (DSSP, 8-state):
--HHHHHHH--SHHHHTS-HHHHHTT--HHHHHHHHHHHHHHHHH---HHHHHHHHHHHHHIIIIIGGGSTTSBSS-PPPHHHHHHHHTT-HHHHHHHHHHHHHHH--BHHHHHHHHHHHHHHHHHHHHHHHHHHHHHSTT-GGGGT--SGGG------HHHHS-BTTB---EEEEEPEEEESS-GGGTTSHHHHHH-GGG----EEEE-B----SS--PPPB--EEEEEEEESSSSEEEEETTTTEEEEE-SHHHHH-TTSSTTHHHHHHHHHTTSS-GGGTT--S-HHHHHHHHH-TT-EEEEEEEE-S--TT-SS-HHHHHHHHHHHHHHHHTT-SS-SSSPPPHHHHHHHHHHHHHHHHHTT----STT-

Nearest PDB structures (foldseek):
  3m15-assembly1_B  TM=3.862E-01  e=2.633E+00  Escherichia coli
  7rwy-assembly1_A  TM=3.636E-01  e=3.695E+00  Escherichia coli
  3m4c-assembly1_D  TM=3.758E-01  e=4.706E+00  Escherichia coli
  7rwx-assembly1_A-2  TM=3.772E-01  e=3.878E+00  Escherichia coli
  3nmk-assembly3_C  TM=3.880E-01  e=5.710E+00  Escherichia coli

Mean predicted aligned error: 5.32 Å